Protein AF-0000000075409350 (afdb_homodimer)

Secondary structure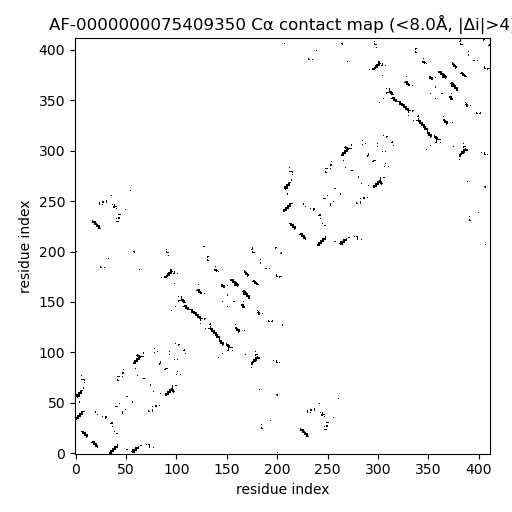 (DSSP, 8-state):
--EEEEE-EEE--TTS---EEEEEHHHHHHHHHTT-EEEEEPTT-S-HHHHHHHTT-SEEEE---S-TTS-HHHHHHHHHHHHHHHHHT-EEEEETHHHHHHHHHTT---EE-SS-TTEEEE-EE-GGGHHHH-SS-EEEE--SEEB-TT-PPTT-EEEEE-TT--EEEEE-TTS-EEEESS-TTSS---HHHHHHHHHHHTT---/--EEEEE-EEE--TTS---EEEEEHHHHHHHHHTT-EEEEEPTT-S-HHHHHHHTT-SEEEE---S-TTS-HHHHHHHHHHHHHHHHHT-EEEEETHHHHHHHHHTT---EE-SS-EEEEEE-EE-GGGHHHH-SS-EEEEE-SEEB-TT-PPTT-EEEEE-TT--EEEEE-TTS-EEEESS-TTSS---HHHHHHHHHHHTT---

Sequence (412 aa):
MLRIALTTRVTHPQGYAEPRDSLAQDWTSLLDGWGMLPLLVPNTLANPAGWVTALVADLLILTGGEDLGSDESRDRTEQALLEHALSTGLSVLAVCRGLQLVNRHFGGTLERVKGHVASRHSVRVVPEWQDLLGAEPQVNSYHNWAIPPHGLGRGLRSVACDPEGHVEAFTFPGIALLAVMWHPERPIIRLQDRELLQRLAAKDLPMLRIALTTRVTHPQGYAEPRDSLAQDWTSLLDGWGMLPLLVPNTLANPAGWVTALVADLLILTGGEDLGSDESRDRTEQALLEHALSTGLSVLAVCRGLQLVNRHFGGTLERVKGHVASRHSVRVVPEWQDLLGAEPQVNSYHNWAIPPHGLGRGLRSVACDPEGHVEAFTFPGIALLAVMWHPERPIIRLQDRELLQRLAAKDLP

InterPro domains:
  IPR011697 Peptidase C26 [PF07722] (20-185)
  IPR029062 Class I glutamine amidotransferase-like [G3DSA:3.40.50.880] (3-204)
  IPR029062 Class I glutamine amidotransferase-like [SSF52317] (22-196)
  IPR044668 Peptidase C26, gamma-glutamyl-gamma-aminobutyrate hydrolase PuuD-like [PTHR43235] (67-111)

Foldseek 3Di:
DAEEEEEFDWDDDPPDPDIDTDDDVLVVVVQVVLVYHYHYQDLPDPQSLVVCVVVVHLEYEHDDDDAPPPDPSSLVNLVNNVVSCVVPQRFYEYEANRLVSVQVVLPFDKDFAPDQAFDWAWKAFAPQCCVQQNGIDIFHAHDGIFGAQRRGGPQKAAGIAGPNRTGAWIDHPPHLYIYGNGDCSDDDNDPSVSVSVVCSSVRNGD/DAEEEEEFDWDDDPPDPDIDTDDDVLVVVVQVVLVYHYHYQDLPDPQSLVVCVVVVHLEYEHDDDDAPPPDPSSLVNLVNNVVSCVVPQRFYEYEANRLVSVQVVLPFDKDFAPDQAFDWAWKAFAPQCCVLQNGIDIFHAHDGIFGAQRRGGPQKAAGIAGPNRTGAWIDHPPHLYIYGNGDCSDDDNDPSVSVSVVCRSVRNGD

pLDDT: mean 93.33, std 8.42, range [57.5, 98.94]

Nearest PDB structures (foldseek):
  2a9v-assembly1_A  TM=8.259E-01  e=3.866E-12  Thermoplasma acidophilum
  8gr3-assembly4_D  TM=8.174E-01  e=3.474E-11  Methanocaldococcus jannaschii DSM 2661
  7d97-assembly3_C  TM=8.157E-01  e=3.474E-11  Methanocaldococcus jannaschii DSM 2661
  8gr1-assembly4_D  TM=8.168E-01  e=3.699E-11  Methanocaldococcus jannaschii DSM 2661
  2lxn-assembly1_A  TM=7.820E-01  e=6.926E-11  Methanocaldococcus jannaschii DSM 2661

Solvent-accessible surface area (backbone atoms only — not comparable to full-atom values): 21444 Å² total; per-residue (Å²): 120,56,28,34,34,31,53,37,45,80,45,71,53,84,99,49,98,49,51,17,37,29,40,54,42,49,50,47,36,51,36,39,75,70,60,30,44,71,37,53,44,66,52,57,51,91,49,51,46,59,52,43,57,76,65,59,47,42,27,36,33,36,45,52,68,78,58,90,80,73,43,64,48,41,50,52,43,51,50,47,39,50,53,41,24,72,73,71,48,49,14,35,41,20,23,32,40,21,27,52,52,55,31,43,73,39,68,22,46,72,41,83,48,84,87,34,66,80,38,74,46,56,30,46,34,44,77,79,48,22,88,59,61,34,53,62,37,76,38,52,30,75,48,53,63,40,27,44,75,87,18,65,15,67,74,51,41,75,45,23,24,34,92,88,44,31,51,39,23,32,34,38,82,94,43,37,39,45,24,29,48,37,52,72,63,48,98,63,73,49,73,48,53,58,53,43,53,53,26,34,51,67,57,58,64,122,121,56,28,35,33,30,53,38,44,79,44,70,54,86,98,48,99,48,52,17,39,29,39,54,43,49,49,47,35,52,37,38,74,70,61,30,43,70,37,53,44,66,52,57,50,90,50,52,47,58,52,45,57,76,65,58,48,41,29,37,32,36,45,53,69,80,59,91,78,73,45,64,48,43,51,51,40,52,50,48,38,49,54,41,23,72,73,71,48,50,15,34,42,19,24,33,40,21,28,52,50,56,30,43,74,39,70,22,46,74,41,81,49,85,88,34,67,81,39,74,46,55,30,47,34,43,77,78,49,21,87,59,61,35,53,61,36,77,36,53,30,75,48,53,63,39,27,45,76,87,18,66,16,67,74,50,42,77,46,22,24,34,93,88,44,31,51,39,22,33,34,39,84,92,44,35,38,44,26,28,49,36,54,71,62,47,99,62,74,47,74,47,53,57,53,43,53,53,27,35,52,66,58,58,64,123

Organism: Magnetospirillum gryphiswaldense (strain DSM 6361 / JCM 21280 / NBRC 15271 / MSR-1) (NCBI:txid431944)

Radius of gyration: 23.12 Å; Cα contacts (8 Å, |Δi|>4): 910; chains: 2; bounding box: 39×71×49 Å

Structure (mmCIF, N/CA/C/O backbone):
data_AF-0000000075409350-model_v1
#
loop_
_entity.id
_entity.type
_entity.pdbx_description
1 polymer 'Glutamine amidotransferase'
#
loop_
_atom_site.group_PDB
_atom_site.id
_atom_site.type_symbol
_atom_site.label_atom_id
_atom_site.label_alt_id
_atom_site.label_comp_id
_atom_site.label_asym_id
_atom_site.label_entity_id
_atom_site.label_seq_id
_atom_site.pdbx_PDB_ins_code
_atom_site.Cartn_x
_atom_site.Cartn_y
_atom_site.Cartn_z
_atom_site.occupancy
_atom_site.B_iso_or_equiv
_atom_site.auth_seq_id
_atom_site.auth_comp_id
_atom_site.auth_asym_id
_atom_site.auth_atom_id
_atom_site.pdbx_PDB_model_num
ATOM 1 N N . MET A 1 1 ? 13.477 11.406 -8.266 1 92.44 1 MET A N 1
ATOM 2 C CA . MET A 1 1 ? 12.047 11.227 -8.023 1 92.44 1 MET A CA 1
ATOM 3 C C . MET A 1 1 ? 11.75 11.102 -6.535 1 92.44 1 MET A C 1
ATOM 5 O O . MET A 1 1 ? 12.352 10.273 -5.848 1 92.44 1 MET A O 1
ATOM 9 N N . LEU A 1 2 ? 10.914 12.055 -5.977 1 97.38 2 LEU A N 1
ATOM 10 C CA . LEU A 1 2 ? 10.633 12.07 -4.543 1 97.38 2 LEU A CA 1
ATOM 11 C C . LEU A 1 2 ? 9.875 10.812 -4.129 1 97.38 2 LEU A C 1
ATOM 13 O O . LEU A 1 2 ? 8.906 10.43 -4.781 1 97.38 2 LEU A O 1
ATOM 17 N N . ARG A 1 3 ? 10.391 10.156 -3.146 1 98.62 3 ARG A N 1
ATOM 18 C CA . ARG A 1 3 ? 9.727 9 -2.547 1 98.62 3 ARG A CA 1
ATOM 19 C C . ARG A 1 3 ? 8.898 9.406 -1.334 1 98.62 3 ARG A C 1
ATOM 21 O O . ARG A 1 3 ? 9.438 9.93 -0.354 1 98.62 3 ARG A O 1
ATOM 28 N N . ILE A 1 4 ? 7.598 9.172 -1.42 1 98.81 4 ILE A N 1
ATOM 29 C CA . ILE A 1 4 ? 6.664 9.656 -0.407 1 98.81 4 ILE A CA 1
ATOM 30 C C . ILE A 1 4 ? 6.051 8.469 0.333 1 98.81 4 ILE A C 1
ATOM 32 O O . ILE A 1 4 ? 5.273 7.703 -0.245 1 98.81 4 ILE A O 1
ATOM 36 N N . ALA A 1 5 ? 6.398 8.297 1.615 1 98.88 5 ALA A N 1
ATOM 37 C CA . ALA A 1 5 ? 5.75 7.277 2.443 1 98.88 5 ALA A CA 1
ATOM 38 C C . ALA A 1 5 ? 4.398 7.766 2.951 1 98.88 5 ALA A C 1
ATOM 40 O O . ALA A 1 5 ? 4.285 8.875 3.477 1 98.88 5 ALA A O 1
ATOM 41 N N . LEU A 1 6 ? 3.361 6.988 2.697 1 98.88 6 LEU A N 1
ATOM 42 C CA . LEU A 1 6 ? 2.014 7.312 3.15 1 98.88 6 LEU A CA 1
ATOM 43 C C . LEU A 1 6 ? 1.492 6.254 4.113 1 98.88 6 LEU A C 1
ATOM 45 O O . LEU A 1 6 ? 1.491 5.062 3.791 1 98.88 6 LEU A O 1
ATOM 49 N N . THR A 1 7 ? 1.091 6.723 5.324 1 98.81 7 THR A N 1
ATOM 50 C CA . THR A 1 7 ? 0.456 5.766 6.223 1 98.81 7 THR A CA 1
ATOM 51 C C . THR A 1 7 ? -0.889 5.309 5.668 1 98.81 7 THR A C 1
ATOM 53 O O . THR A 1 7 ? -1.558 6.059 4.953 1 98.81 7 THR A O 1
ATOM 56 N N . THR A 1 8 ? -1.234 4.059 5.906 1 98.62 8 THR A N 1
ATOM 57 C CA . THR A 1 8 ? -2.482 3.471 5.434 1 98.62 8 THR A CA 1
ATOM 58 C C . THR A 1 8 ? -3.463 3.283 6.59 1 98.62 8 THR A C 1
ATOM 60 O O . THR A 1 8 ? -3.062 3.26 7.754 1 98.62 8 THR A O 1
ATOM 63 N N . ARG A 1 9 ? -4.73 3.252 6.273 1 97.06 9 ARG A N 1
ATOM 64 C CA . ARG A 1 9 ? -5.719 2.893 7.281 1 97.06 9 ARG A CA 1
ATOM 65 C C . ARG A 1 9 ? -5.934 1.384 7.324 1 97.06 9 ARG A C 1
ATOM 67 O O . ARG A 1 9 ? -5.43 0.655 6.469 1 97.06 9 ARG A O 1
ATOM 74 N N . VAL A 1 10 ? -6.637 0.897 8.352 1 96.44 10 VAL A N 1
ATOM 75 C CA . VAL A 1 10 ? -7.008 -0.508 8.469 1 96.44 10 VAL A CA 1
ATOM 76 C C . VAL A 1 10 ? -8.516 -0.662 8.297 1 96.44 10 VAL A C 1
ATOM 78 O O . VAL A 1 10 ? -9.297 -0.043 9.023 1 96.44 10 VAL A O 1
ATOM 81 N N . THR A 1 11 ? -8.883 -1.396 7.297 1 93.38 11 THR A N 1
ATOM 82 C CA . THR A 1 11 ? -10.297 -1.646 7.047 1 93.38 11 THR A CA 1
ATOM 83 C C . THR A 1 11 ? -10.633 -3.111 7.301 1 93.38 11 THR A C 1
ATOM 85 O O . THR A 1 11 ? -9.773 -3.986 7.172 1 93.38 11 THR A O 1
ATOM 88 N N . HIS A 1 12 ? -11.875 -3.35 7.672 1 91.12 12 HIS A N 1
ATOM 89 C CA . HIS A 1 12 ? -12.383 -4.684 7.977 1 91.12 12 HIS A CA 1
ATOM 90 C C . HIS A 1 12 ? -13.562 -5.047 7.078 1 91.12 12 HIS A C 1
ATOM 92 O O . HIS A 1 12 ? -14.68 -4.578 7.297 1 91.12 12 HIS A O 1
ATOM 98 N N . PRO A 1 13 ? -13.195 -5.84 6.031 1 85.56 13 PRO A N 1
ATOM 99 C CA . PRO A 1 13 ? -14.312 -6.262 5.18 1 85.56 13 PRO A CA 1
ATOM 100 C C . PRO A 1 13 ? -15.352 -7.074 5.941 1 85.56 13 PRO A C 1
ATOM 102 O O . PRO A 1 13 ? -15.016 -7.785 6.891 1 85.56 13 PRO A O 1
ATOM 105 N N . GLN A 1 14 ? -16.578 -6.855 5.504 1 79 14 GLN A N 1
ATOM 106 C CA . GLN A 1 14 ? -17.672 -7.578 6.164 1 79 14 GLN A CA 1
ATOM 107 C C . GLN A 1 14 ? -17.594 -9.07 5.859 1 79 14 GLN A C 1
ATOM 109 O O . GLN A 1 14 ? -17.328 -9.469 4.727 1 79 14 GLN A O 1
ATOM 114 N N . GLY A 1 15 ? -17.828 -9.945 6.879 1 70.75 15 GLY A N 1
ATOM 115 C CA . GLY A 1 15 ? -17.984 -11.375 6.711 1 70.75 15 GLY A CA 1
ATOM 116 C C . GLY A 1 15 ? -16.672 -12.133 6.734 1 70.75 15 GLY A C 1
ATOM 117 O O . GLY A 1 15 ? -16.656 -13.359 6.629 1 70.75 15 GLY A O 1
ATOM 118 N N . TYR A 1 16 ? -15.633 -11.352 6.711 1 72.12 16 TYR A N 1
ATOM 119 C CA . TYR A 1 16 ? -14.312 -11.984 6.715 1 72.12 16 TYR A CA 1
ATOM 120 C C . TYR A 1 16 ? -13.445 -11.43 7.84 1 72.12 16 TYR A C 1
ATOM 122 O O . TYR A 1 16 ? -13.562 -10.258 8.203 1 72.12 16 TYR A O 1
ATOM 130 N N . ALA A 1 17 ? -12.758 -12.281 8.539 1 82.06 17 ALA A N 1
ATOM 131 C CA . ALA A 1 17 ? -11.695 -11.812 9.43 1 82.06 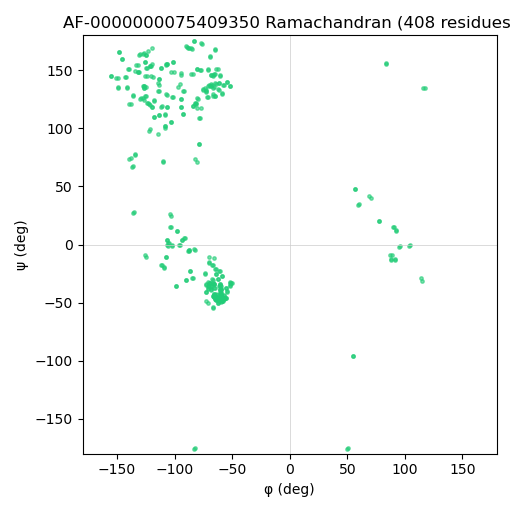17 ALA A CA 1
ATOM 132 C C . ALA A 1 17 ? -10.406 -11.57 8.648 1 82.06 17 ALA A C 1
ATOM 134 O O . ALA A 1 17 ? -9.461 -12.359 8.742 1 82.06 17 ALA A O 1
ATOM 135 N N . GLU A 1 18 ? -10.336 -10.555 7.895 1 89.56 18 GLU A N 1
ATOM 136 C CA . GLU A 1 18 ? -9.211 -10.211 7.027 1 89.56 18 GLU A CA 1
ATOM 137 C C . GLU A 1 18 ? -8.93 -8.711 7.059 1 89.56 18 GLU A C 1
ATOM 139 O O . GLU A 1 18 ? -9.227 -8 6.102 1 89.56 18 GLU A O 1
ATOM 144 N N . PRO A 1 19 ? -8.32 -8.289 8.242 1 94.81 19 PRO A N 1
ATOM 145 C CA . PRO A 1 19 ? -7.938 -6.879 8.211 1 94.81 19 PRO A CA 1
ATOM 146 C C . PRO A 1 19 ? -7.062 -6.527 7.012 1 94.81 19 PRO A C 1
ATOM 148 O O . PRO A 1 19 ? -6.211 -7.324 6.609 1 94.81 19 PRO A O 1
ATOM 151 N N . ARG A 1 20 ? -7.34 -5.359 6.441 1 97 20 ARG A N 1
ATOM 152 C CA . ARG A 1 20 ? -6.621 -4.926 5.25 1 97 20 ARG A CA 1
ATOM 153 C C . ARG A 1 20 ? -6.012 -3.541 5.449 1 97 20 ARG A C 1
ATOM 155 O O . ARG A 1 20 ? -6.637 -2.662 6.043 1 97 20 ARG A O 1
ATOM 162 N N . ASP A 1 21 ? -4.77 -3.387 5.062 1 98.19 21 ASP A N 1
ATOM 163 C CA . ASP A 1 21 ? -4.242 -2.039 4.879 1 98.19 21 ASP A CA 1
ATOM 164 C C . ASP A 1 21 ? -4.812 -1.393 3.619 1 98.19 21 ASP A C 1
ATOM 166 O O . ASP A 1 21 ? -4.879 -2.027 2.566 1 98.19 21 ASP A O 1
ATOM 170 N N . SER A 1 22 ? -5.301 -0.117 3.764 1 97.69 22 SER A N 1
ATOM 171 C CA . SER A 1 22 ? -6.02 0.514 2.658 1 97.69 22 SER A CA 1
ATOM 172 C C . SER A 1 22 ? -5.695 2.002 2.568 1 97.69 22 SER A C 1
ATOM 174 O O . SER A 1 22 ? -5.484 2.66 3.588 1 97.69 22 SER A O 1
ATOM 176 N N . LEU A 1 23 ? -5.633 2.496 1.405 1 97.81 23 LEU A N 1
ATOM 177 C CA . LEU A 1 23 ? -5.441 3.924 1.171 1 97.81 23 LEU A CA 1
ATOM 178 C C . LEU A 1 23 ? -6.277 4.395 -0.016 1 97.81 23 LEU A C 1
ATOM 180 O O . LEU A 1 23 ? -6.316 3.73 -1.055 1 97.81 23 LEU A O 1
ATOM 184 N N . ALA A 1 24 ? -6.961 5.578 0.191 1 96.12 24 ALA A N 1
ATOM 185 C CA . ALA A 1 24 ? -7.719 6.184 -0.901 1 96.12 24 ALA A CA 1
ATOM 186 C C . ALA A 1 24 ? -6.824 6.445 -2.109 1 96.12 24 ALA A C 1
ATOM 188 O O . ALA A 1 24 ? -5.715 6.961 -1.969 1 96.12 24 ALA A O 1
ATOM 189 N N . GLN A 1 25 ? -7.344 6.145 -3.262 1 96.62 25 GLN A N 1
ATOM 190 C CA . GLN A 1 25 ? -6.57 6.25 -4.496 1 96.62 25 GLN A CA 1
ATOM 191 C C . GLN A 1 25 ? -6.309 7.711 -4.859 1 96.62 25 GLN A C 1
ATOM 193 O O . GLN A 1 25 ? -5.441 8 -5.684 1 96.62 25 GLN A O 1
ATOM 198 N N . ASP A 1 26 ? -7.035 8.617 -4.25 1 94.31 26 ASP A N 1
ATOM 199 C CA . ASP A 1 26 ? -6.781 10.039 -4.48 1 94.31 26 ASP A CA 1
ATOM 200 C C . ASP A 1 26 ? -5.324 10.391 -4.188 1 94.31 26 ASP A C 1
ATOM 202 O O . ASP A 1 26 ? -4.707 11.164 -4.914 1 94.31 26 ASP A O 1
ATOM 206 N N . TRP A 1 27 ? -4.773 9.797 -3.197 1 96.25 27 TRP A N 1
ATOM 207 C CA . TRP A 1 27 ? -3.396 10.07 -2.801 1 96.25 27 TRP A CA 1
ATOM 208 C C . TRP A 1 27 ? -2.416 9.602 -3.871 1 96.25 27 TRP A C 1
ATOM 210 O O . TRP A 1 27 ? -1.599 10.383 -4.359 1 96.25 27 TRP A O 1
ATOM 220 N N . THR A 1 28 ? -2.533 8.336 -4.227 1 97.25 28 THR A N 1
ATOM 221 C CA . THR A 1 28 ? -1.535 7.773 -5.129 1 97.25 28 THR A CA 1
ATOM 222 C C . THR A 1 28 ? -1.691 8.352 -6.535 1 97.25 28 THR A C 1
ATOM 224 O O . THR A 1 28 ? -0.701 8.57 -7.234 1 97.25 28 THR A O 1
ATOM 227 N N . SER A 1 29 ? -2.941 8.656 -6.93 1 95.44 29 SER A N 1
ATOM 228 C CA . SER A 1 29 ? -3.17 9.312 -8.211 1 95.44 29 SER A CA 1
ATOM 229 C C . SER A 1 29 ? -2.529 10.695 -8.242 1 95.44 29 SER A C 1
ATOM 231 O O . SER A 1 29 ? -1.858 11.055 -9.219 1 95.44 29 SER A O 1
ATOM 233 N N . LEU A 1 30 ? -2.738 11.422 -7.195 1 95.19 30 LEU A N 1
ATOM 234 C CA . LEU A 1 30 ? -2.215 12.781 -7.09 1 95.19 30 LEU A CA 1
ATOM 235 C C . LEU A 1 30 ? -0.69 12.781 -7.125 1 95.19 30 LEU A C 1
ATOM 237 O O . LEU A 1 30 ? -0.085 13.492 -7.93 1 95.19 30 LEU A O 1
ATOM 241 N N . LEU A 1 31 ? -0.053 11.992 -6.34 1 96.75 31 LEU A N 1
ATOM 242 C CA . LEU A 1 31 ? 1.401 11.969 -6.219 1 96.75 31 LEU A CA 1
ATOM 243 C C . LEU A 1 31 ? 2.043 11.469 -7.508 1 96.75 31 LEU A C 1
ATOM 245 O O . LEU A 1 31 ? 3.033 12.039 -7.977 1 96.75 31 LEU A O 1
ATOM 249 N N . ASP A 1 32 ? 1.449 10.406 -8.031 1 97.19 32 ASP A N 1
ATOM 250 C CA . ASP A 1 32 ? 1.966 9.898 -9.305 1 97.19 32 ASP A CA 1
ATOM 251 C C . ASP A 1 32 ? 1.882 10.969 -10.391 1 97.19 32 ASP A C 1
ATOM 253 O O . ASP A 1 32 ? 2.822 11.141 -11.172 1 97.19 32 ASP A O 1
ATOM 257 N N . GLY A 1 33 ? 0.767 11.633 -10.438 1 94.62 33 GLY A N 1
ATOM 258 C CA . GLY A 1 33 ? 0.58 12.703 -11.406 1 94.62 33 GLY A CA 1
ATOM 259 C C . GLY A 1 33 ? 1.608 13.812 -11.273 1 94.62 33 GLY A C 1
ATOM 260 O O . GLY A 1 33 ? 1.892 14.523 -12.234 1 94.62 33 GLY A O 1
ATOM 261 N N . TRP A 1 34 ? 2.129 13.977 -10.102 1 94.94 34 TRP A N 1
ATOM 262 C CA . TRP A 1 34 ? 3.137 15 -9.836 1 94.94 34 TRP A CA 1
ATOM 263 C C . TRP A 1 34 ? 4.543 14.438 -10.023 1 94.94 34 TRP A C 1
ATOM 265 O O . TRP A 1 34 ? 5.531 15.109 -9.719 1 94.94 34 TRP A O 1
ATOM 275 N N . GLY A 1 35 ? 4.66 13.203 -10.492 1 95.88 35 GLY A N 1
ATOM 276 C CA . GLY A 1 35 ? 5.953 12.586 -10.742 1 95.88 35 GLY A CA 1
ATOM 277 C C . GLY A 1 35 ? 6.633 12.102 -9.477 1 95.88 35 GLY A C 1
ATOM 278 O O . GLY A 1 35 ? 7.855 11.953 -9.438 1 95.88 35 GLY A O 1
ATOM 279 N N . MET A 1 36 ? 5.902 11.898 -8.406 1 97.25 36 MET A N 1
ATOM 280 C CA . MET A 1 36 ? 6.422 11.367 -7.148 1 97.25 36 MET A CA 1
ATOM 281 C C . MET A 1 36 ? 6.086 9.891 -6.996 1 97.25 36 MET A C 1
ATOM 283 O O . MET A 1 36 ? 5.207 9.375 -7.684 1 97.25 36 MET A O 1
ATOM 287 N N . LEU A 1 37 ? 6.863 9.211 -6.18 1 98.31 37 LEU A N 1
ATOM 288 C CA . LEU A 1 37 ? 6.73 7.77 -5.988 1 98.31 37 LEU A CA 1
ATOM 289 C C . LEU A 1 37 ? 6.039 7.457 -4.668 1 98.31 37 LEU A C 1
ATOM 291 O O . LEU A 1 37 ? 6.656 7.539 -3.604 1 98.31 37 LEU A O 1
ATOM 295 N N . PRO A 1 38 ? 4.77 7.039 -4.723 1 98.69 38 PRO A N 1
ATOM 296 C CA . PRO A 1 38 ? 4.066 6.727 -3.477 1 98.69 38 PRO A CA 1
ATOM 297 C C . PRO A 1 38 ? 4.496 5.391 -2.875 1 98.69 38 PRO A C 1
ATOM 299 O O . PRO A 1 38 ? 4.652 4.402 -3.6 1 98.69 38 PRO A O 1
ATOM 302 N N . LEU A 1 39 ? 4.762 5.371 -1.568 1 98.81 39 LEU A N 1
ATOM 303 C CA . LEU A 1 39 ? 5.098 4.191 -0.776 1 98.81 39 LEU A CA 1
ATOM 304 C C . LEU A 1 39 ? 4.055 3.957 0.314 1 98.81 39 LEU A C 1
ATOM 306 O O . LEU A 1 39 ? 3.969 4.73 1.271 1 98.81 39 LEU A O 1
ATOM 310 N N . LEU A 1 40 ? 3.256 2.912 0.179 1 98.94 40 LEU A N 1
ATOM 311 C CA . LEU A 1 40 ? 2.205 2.637 1.151 1 98.94 40 LEU A CA 1
ATOM 312 C C . LEU A 1 40 ? 2.756 1.862 2.344 1 98.94 40 LEU A C 1
ATOM 314 O O . LEU A 1 40 ? 3.219 0.729 2.193 1 98.94 40 LEU A O 1
ATOM 318 N N . VAL A 1 41 ? 2.662 2.426 3.508 1 98.88 41 VAL A N 1
ATOM 319 C CA . VAL A 1 41 ? 3.254 1.842 4.707 1 98.88 41 VAL A CA 1
ATOM 320 C C . VAL A 1 41 ? 2.328 0.767 5.27 1 98.88 41 VAL A C 1
ATOM 322 O O . VAL A 1 41 ? 1.188 1.056 5.645 1 98.88 41 VAL A O 1
ATOM 325 N N . PRO A 1 42 ? 2.822 -0.454 5.387 1 98.81 42 PRO A N 1
ATOM 326 C CA . PRO A 1 42 ? 1.999 -1.467 6.055 1 98.81 42 PRO A CA 1
ATOM 327 C C . PRO A 1 42 ? 1.881 -1.234 7.559 1 98.81 42 PRO A C 1
ATOM 329 O O . PRO A 1 42 ? 2.834 -0.775 8.195 1 98.81 42 PRO A O 1
ATOM 332 N N . ASN A 1 43 ? 0.75 -1.667 8.133 1 98.62 43 ASN A N 1
ATOM 333 C CA . ASN A 1 43 ? 0.523 -1.464 9.562 1 98.62 43 ASN A CA 1
ATOM 334 C C . ASN A 1 43 ? 0.973 -2.672 10.383 1 98.62 43 ASN A C 1
ATOM 336 O O . ASN A 1 43 ? 0.854 -2.676 11.609 1 98.62 43 ASN A O 1
ATOM 340 N N . THR A 1 44 ? 1.565 -3.656 9.711 1 97.94 44 THR A N 1
ATOM 341 C CA . THR A 1 44 ? 1.938 -4.883 10.414 1 97.94 44 THR A CA 1
ATOM 342 C C . THR A 1 44 ? 3.445 -4.938 10.641 1 97.94 44 THR A C 1
ATOM 344 O O . THR A 1 44 ? 3.961 -5.914 11.188 1 97.94 44 THR A O 1
ATOM 347 N N . LEU A 1 45 ? 4.168 -3.979 10.25 1 98.5 45 LEU A N 1
ATOM 348 C CA . LEU A 1 45 ? 5.625 -3.98 10.359 1 98.5 45 LEU A CA 1
ATOM 349 C C . LEU A 1 45 ? 6.062 -3.955 11.82 1 98.5 45 LEU A C 1
ATOM 351 O O . LEU A 1 45 ? 5.555 -3.156 12.609 1 98.5 45 LEU A O 1
ATOM 355 N N . ALA A 1 46 ? 7 -4.77 12.109 1 98.12 46 ALA A N 1
ATOM 356 C CA . ALA A 1 46 ? 7.633 -4.703 13.422 1 98.12 46 ALA A CA 1
ATOM 357 C C . ALA A 1 46 ? 8.461 -3.43 13.57 1 98.12 46 ALA A C 1
ATOM 359 O O . ALA A 1 46 ? 8.586 -2.883 14.672 1 98.12 46 ALA A O 1
ATOM 360 N N . ASN A 1 47 ? 9.047 -2.957 12.5 1 98.44 47 ASN A N 1
ATOM 361 C CA . ASN A 1 47 ? 9.922 -1.788 12.484 1 98.44 47 ASN A CA 1
ATOM 362 C C . ASN A 1 47 ? 9.594 -0.854 11.328 1 98.44 47 ASN A C 1
ATOM 364 O O . ASN A 1 47 ? 10.359 -0.756 10.367 1 98.44 47 ASN A O 1
ATOM 368 N N . PRO A 1 48 ? 8.5 -0.083 11.516 1 98.62 48 PRO A N 1
ATOM 369 C CA . PRO A 1 48 ? 8.125 0.839 10.438 1 98.62 48 PRO A CA 1
ATOM 370 C C . PRO A 1 48 ? 9.211 1.866 10.133 1 98.62 48 PRO A C 1
ATOM 372 O O . PRO A 1 48 ? 9.383 2.264 8.977 1 98.62 48 PRO A O 1
ATOM 375 N N . ALA A 1 49 ? 9.938 2.295 11.141 1 98.56 49 ALA A N 1
ATOM 376 C CA . ALA A 1 49 ? 11.031 3.238 10.945 1 98.56 49 ALA A CA 1
ATOM 377 C C . ALA A 1 49 ? 12.109 2.648 10.039 1 98.56 49 ALA A C 1
ATOM 379 O O . ALA A 1 49 ? 12.609 3.326 9.133 1 98.56 49 ALA A O 1
ATOM 380 N N . GLY A 1 50 ? 12.477 1.409 10.312 1 98.38 50 GLY A N 1
ATOM 381 C CA . GLY A 1 50 ? 13.438 0.72 9.453 1 98.38 50 GLY A CA 1
ATOM 382 C C . GLY A 1 50 ? 12.961 0.581 8.023 1 98.38 50 GLY A C 1
ATOM 383 O O . GLY A 1 50 ? 13.758 0.686 7.086 1 98.38 50 GLY A O 1
ATOM 384 N N . TRP A 1 51 ? 11.656 0.382 7.828 1 98.56 51 TRP A N 1
ATOM 385 C CA . TRP A 1 51 ? 11.062 0.234 6.5 1 98.56 51 TRP A CA 1
ATOM 386 C C . TRP A 1 51 ? 11.203 1.521 5.695 1 98.56 51 TRP A C 1
ATOM 388 O O . TRP A 1 51 ? 11.68 1.502 4.559 1 98.56 51 TRP A O 1
ATOM 398 N N . VAL A 1 52 ? 10.891 2.664 6.285 1 98.5 52 VAL A N 1
ATOM 399 C CA . VAL A 1 52 ? 10.969 3.943 5.59 1 98.5 52 VAL A CA 1
ATOM 400 C C . VAL A 1 52 ? 12.422 4.293 5.297 1 98.5 52 VAL A C 1
ATOM 402 O O . VAL A 1 52 ? 12.734 4.883 4.258 1 98.5 52 VAL A O 1
ATOM 405 N N . THR A 1 53 ? 13.297 3.947 6.211 1 98.25 53 THR A N 1
ATOM 406 C CA . THR A 1 53 ? 14.727 4.191 6.023 1 98.25 53 THR A CA 1
ATOM 407 C C . THR A 1 53 ? 15.273 3.35 4.875 1 98.25 53 THR A C 1
ATOM 409 O O . THR A 1 53 ? 15.984 3.861 4.012 1 98.25 53 THR A O 1
ATOM 412 N N . ALA A 1 54 ? 14.906 2.082 4.828 1 98 54 ALA A N 1
ATOM 413 C CA . ALA A 1 54 ? 15.375 1.164 3.795 1 98 54 ALA A CA 1
ATOM 414 C C . ALA A 1 54 ? 14.93 1.621 2.41 1 98 54 ALA A C 1
ATOM 416 O O . ALA A 1 54 ? 15.633 1.415 1.421 1 98 54 ALA A O 1
ATOM 417 N N . LEU A 1 55 ? 13.781 2.305 2.395 1 98.06 55 LEU A N 1
ATOM 418 C CA . LEU A 1 55 ? 13.219 2.715 1.112 1 98.06 55 LEU A CA 1
ATOM 419 C C . LEU A 1 55 ? 13.625 4.148 0.777 1 98.06 55 LEU A C 1
ATOM 421 O O . LEU A 1 55 ? 13.227 4.684 -0.259 1 98.06 55 LEU A O 1
ATOM 425 N N . VAL A 1 56 ? 14.383 4.805 1.625 1 97.75 56 VAL A N 1
ATOM 426 C CA . VAL A 1 56 ? 14.945 6.137 1.438 1 97.75 56 VAL A CA 1
ATOM 427 C C . VAL A 1 56 ? 13.82 7.137 1.16 1 97.75 56 VAL A C 1
ATOM 429 O O . VAL A 1 56 ? 13.875 7.883 0.178 1 97.75 56 VAL A O 1
ATOM 432 N N . ALA A 1 57 ? 12.805 7.055 1.979 1 98.44 57 ALA A N 1
ATOM 433 C CA . ALA A 1 57 ? 11.703 8.008 1.844 1 98.44 57 ALA A CA 1
ATOM 434 C C . ALA A 1 57 ? 12.195 9.438 2.062 1 98.44 57 ALA A C 1
ATOM 436 O O . ALA A 1 57 ? 13 9.695 2.961 1 98.44 57 ALA A O 1
ATOM 437 N N . ASP A 1 58 ? 11.68 10.352 1.219 1 98.44 58 ASP A N 1
ATOM 438 C CA . ASP A 1 58 ? 12.016 11.773 1.333 1 98.44 58 ASP A CA 1
ATOM 439 C C . ASP A 1 58 ? 11.039 12.492 2.25 1 98.44 58 ASP A C 1
ATOM 441 O O . ASP A 1 58 ? 11.383 13.516 2.854 1 98.44 58 ASP A O 1
ATOM 445 N N . LEU A 1 59 ? 9.828 12.031 2.295 1 98.62 59 LEU A N 1
ATOM 446 C CA . LEU A 1 59 ? 8.719 12.68 2.988 1 98.62 59 LEU A CA 1
ATOM 447 C C . LEU A 1 59 ? 7.719 11.648 3.502 1 98.62 59 LEU A C 1
ATOM 449 O O . LEU A 1 59 ? 7.426 10.672 2.816 1 98.62 59 LEU A O 1
ATOM 453 N N . LEU A 1 60 ? 7.32 11.859 4.746 1 98.81 60 LEU A N 1
ATOM 454 C CA . LEU A 1 60 ? 6.281 11.055 5.371 1 98.81 60 LEU A CA 1
ATOM 455 C C . LEU A 1 60 ? 4.949 11.797 5.387 1 98.81 60 LEU A C 1
ATOM 457 O O . LEU A 1 60 ? 4.883 12.953 5.805 1 98.81 60 LEU A O 1
ATOM 461 N N . ILE A 1 61 ? 3.943 11.141 4.875 1 98.81 61 ILE A N 1
ATOM 462 C CA . ILE A 1 61 ? 2.594 11.68 5.023 1 98.81 61 ILE A CA 1
ATOM 463 C C . ILE A 1 61 ? 1.809 10.82 6.016 1 98.81 61 ILE A C 1
ATOM 465 O O . ILE A 1 61 ? 1.573 9.641 5.773 1 98.81 61 ILE A O 1
ATOM 469 N N . LEU A 1 62 ? 1.512 11.414 7.152 1 98.81 62 LEU A N 1
ATOM 470 C CA . LEU A 1 62 ? 0.503 10.844 8.039 1 98.81 62 LEU A CA 1
ATOM 471 C C . LEU A 1 62 ? -0.902 11.164 7.543 1 98.81 62 LEU A C 1
ATOM 473 O O . LEU A 1 62 ? -1.359 12.305 7.66 1 98.81 62 LEU A O 1
ATOM 477 N N . THR A 1 63 ? -1.595 10.188 7.047 1 98 63 THR A N 1
ATOM 478 C CA . THR A 1 63 ? -2.82 10.414 6.289 1 98 63 THR A CA 1
ATOM 479 C C . THR A 1 63 ? -4.02 10.539 7.227 1 98 63 THR A C 1
ATOM 481 O O . THR A 1 63 ? -3.908 10.266 8.422 1 98 63 THR A O 1
ATOM 484 N N . GLY A 1 64 ? -5.078 10.984 6.594 1 95.31 64 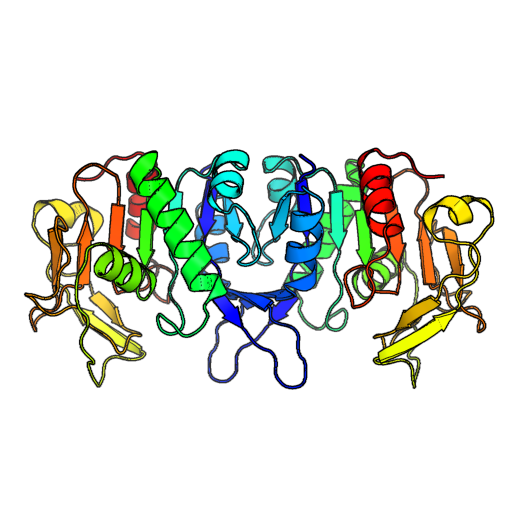GLY A N 1
ATOM 485 C CA . GLY A 1 64 ? -6.336 11.031 7.324 1 95.31 64 GLY A CA 1
ATOM 486 C C . GLY A 1 64 ? -7.059 9.695 7.348 1 95.31 64 GLY A C 1
ATOM 487 O O . GLY A 1 64 ? -6.504 8.672 6.941 1 95.31 64 GLY A O 1
ATOM 488 N N . GLY A 1 65 ? -8.258 9.766 7.918 1 89.31 65 GLY A N 1
ATOM 489 C CA . GLY A 1 65 ? -9.094 8.57 7.945 1 89.31 65 GLY A CA 1
ATOM 490 C C . GLY A 1 65 ? -9.367 8.07 9.352 1 89.31 65 GLY A C 1
ATOM 491 O O . GLY A 1 65 ? -8.453 7.973 10.172 1 89.31 65 GLY A O 1
ATOM 492 N N . GLU A 1 66 ? -10.578 7.754 9.562 1 89.81 66 GLU A N 1
ATOM 493 C CA . GLU A 1 66 ? -11.062 7.207 10.82 1 89.81 66 GLU A CA 1
ATOM 494 C C . GLU A 1 66 ? -10.609 8.062 12 1 89.81 66 GLU A C 1
ATOM 496 O O . GLU A 1 66 ? -10.156 9.195 11.82 1 89.81 66 GLU A O 1
ATOM 501 N N . ASP A 1 67 ? -10.898 7.602 13.227 1 91.94 67 ASP A N 1
ATOM 502 C CA . ASP A 1 67 ? -10.555 8.336 14.445 1 91.94 67 ASP A CA 1
ATOM 503 C C . ASP A 1 67 ? -9.328 7.73 15.117 1 91.94 67 ASP A C 1
ATOM 505 O O . ASP A 1 67 ? -9.078 6.523 15.008 1 91.94 67 ASP A O 1
ATOM 509 N N . LEU A 1 68 ? -8.57 8.625 15.766 1 93.69 68 LEU A N 1
ATOM 510 C CA . LEU A 1 68 ? -7.516 8.102 16.625 1 93.69 68 LEU A CA 1
ATOM 511 C C . LEU A 1 68 ? -8.07 7.062 17.594 1 93.69 68 LEU A C 1
ATOM 513 O O . LEU A 1 68 ? -9.148 7.25 18.156 1 93.69 68 LEU A O 1
ATOM 517 N N . GLY A 1 69 ? -7.344 5.977 17.75 1 93.38 69 GLY A N 1
ATOM 518 C CA . GLY A 1 69 ? -7.781 4.949 18.688 1 93.38 69 GLY A CA 1
ATOM 519 C C . GLY A 1 69 ? -8.656 3.895 18.031 1 93.38 69 GLY A C 1
ATOM 520 O O . GLY A 1 69 ? -8.898 2.838 18.625 1 93.38 69 GLY A O 1
ATOM 521 N N . SER A 1 70 ? -9.164 4.133 16.781 1 93.44 70 SER A N 1
ATOM 522 C CA . SER A 1 70 ? -10.031 3.178 16.109 1 93.44 70 SER A CA 1
ATOM 523 C C . SER A 1 70 ? -9.289 1.89 15.781 1 93.44 70 SER A C 1
ATOM 525 O O . SER A 1 70 ? -9.891 0.813 15.742 1 93.44 70 SER A O 1
ATOM 527 N N . ASP A 1 71 ? -8.055 2.012 15.484 1 95.25 71 ASP A N 1
ATOM 528 C CA . ASP A 1 71 ? -7.23 0.847 15.18 1 95.25 71 ASP A CA 1
ATOM 529 C C . ASP A 1 71 ? -5.852 0.969 15.828 1 95.25 71 ASP A C 1
ATOM 531 O O . ASP A 1 71 ? -5.062 1.837 15.453 1 95.25 71 ASP A O 1
ATOM 535 N N . GLU A 1 72 ? -5.535 0.054 16.625 1 95.81 72 GLU A N 1
ATOM 536 C CA . GLU A 1 72 ? -4.305 0.111 17.422 1 95.81 72 GLU A CA 1
ATOM 537 C C . GLU A 1 72 ? -3.076 -0.081 16.531 1 95.81 72 GLU A C 1
ATOM 539 O O . GLU A 1 72 ? -2.027 0.518 16.766 1 95.81 72 GLU A O 1
ATOM 544 N N . SER A 1 73 ? -3.174 -0.891 15.547 1 96.62 73 SER A N 1
ATOM 545 C CA . SER A 1 73 ? -2.027 -1.147 14.68 1 96.62 73 SER A CA 1
ATOM 546 C C . SER A 1 73 ? -1.637 0.101 13.898 1 96.62 73 SER A C 1
ATOM 548 O O . SER A 1 73 ? -0.452 0.42 13.781 1 96.62 73 SER A O 1
ATOM 550 N N . ARG A 1 74 ? -2.623 0.776 13.398 1 97.94 74 ARG A N 1
ATOM 551 C CA . ARG A 1 74 ? -2.334 2.021 12.695 1 97.94 74 ARG A CA 1
ATOM 552 C C . ARG A 1 74 ? -1.718 3.051 13.641 1 97.94 74 ARG A C 1
ATOM 554 O O . ARG A 1 74 ? -0.73 3.703 13.297 1 97.94 74 ARG A O 1
ATOM 561 N N . ASP A 1 75 ? -2.33 3.176 14.836 1 98 75 ASP A N 1
ATOM 562 C CA . ASP A 1 75 ? -1.814 4.133 15.812 1 98 75 ASP A CA 1
ATOM 563 C C . ASP A 1 75 ? -0.349 3.852 16.141 1 98 75 ASP A C 1
ATOM 565 O O . ASP A 1 75 ? 0.471 4.773 16.188 1 98 75 ASP A O 1
ATOM 569 N N . ARG A 1 76 ? -0.031 2.621 16.328 1 98 76 ARG A N 1
ATOM 570 C CA . ARG A 1 76 ? 1.335 2.219 16.656 1 98 76 ARG A CA 1
ATOM 571 C C . ARG A 1 76 ? 2.285 2.545 15.5 1 98 76 ARG A C 1
ATOM 573 O O . ARG A 1 76 ? 3.377 3.074 15.727 1 98 76 ARG A O 1
ATOM 580 N N . THR A 1 77 ? 1.913 2.215 14.352 1 98.75 77 THR A N 1
ATOM 581 C CA . THR A 1 77 ? 2.732 2.477 13.172 1 98.75 77 THR A CA 1
ATOM 582 C C . THR A 1 77 ? 2.998 3.971 13.016 1 98.75 77 THR A C 1
ATOM 584 O O . THR A 1 77 ? 4.145 4.387 12.844 1 98.75 77 THR A O 1
ATOM 587 N N . GLU A 1 78 ? 1.965 4.742 13.156 1 98.75 78 GLU A N 1
ATOM 588 C CA . GLU A 1 78 ? 2.088 6.18 12.938 1 98.75 78 GLU A CA 1
ATOM 589 C C . GLU A 1 78 ? 2.893 6.84 14.055 1 98.75 78 GLU A C 1
ATOM 591 O O . GLU A 1 78 ? 3.674 7.762 13.805 1 98.75 78 GLU A O 1
ATOM 596 N N . GLN A 1 79 ? 2.689 6.355 15.258 1 98.62 79 GLN A N 1
ATOM 597 C CA . GLN A 1 79 ? 3.49 6.871 16.359 1 98.62 79 GLN A CA 1
ATOM 598 C C . GLN A 1 79 ? 4.973 6.57 16.156 1 98.62 79 GLN A C 1
ATOM 600 O O . GLN A 1 79 ? 5.82 7.438 16.359 1 98.62 79 GLN A O 1
ATOM 605 N N . ALA A 1 80 ? 5.293 5.379 15.766 1 98.81 80 ALA A N 1
ATOM 606 C CA . ALA A 1 80 ? 6.676 4.98 15.508 1 98.81 80 ALA A CA 1
ATOM 607 C C . ALA A 1 80 ? 7.289 5.828 14.398 1 98.81 80 ALA A C 1
ATOM 609 O O . ALA A 1 80 ? 8.445 6.246 14.492 1 98.81 80 ALA A O 1
ATOM 610 N N . LEU A 1 81 ? 6.52 6.113 13.414 1 98.88 81 LEU A N 1
ATOM 611 C CA . LEU A 1 81 ? 7.016 6.887 12.281 1 98.88 81 LEU A CA 1
ATOM 612 C C . LEU A 1 81 ? 7.207 8.352 12.664 1 98.88 81 LEU A C 1
ATOM 614 O O . LEU A 1 81 ? 8.164 8.992 12.234 1 98.88 81 LEU A O 1
ATOM 618 N N . LEU A 1 82 ? 6.238 8.828 13.422 1 98.81 82 LEU A N 1
ATOM 619 C CA . LEU A 1 82 ? 6.391 10.195 13.906 1 98.81 82 LEU A CA 1
ATOM 620 C C . LEU A 1 82 ? 7.656 10.336 14.742 1 98.81 82 LEU A C 1
ATOM 622 O O . LEU A 1 82 ? 8.438 11.266 14.547 1 98.81 82 LEU A O 1
ATOM 626 N N . GLU A 1 83 ? 7.867 9.43 15.664 1 98.69 83 GLU A N 1
ATOM 627 C CA . GLU A 1 83 ? 9.062 9.453 16.5 1 98.69 83 GLU A CA 1
ATOM 628 C C . GLU A 1 83 ? 10.328 9.359 15.656 1 98.69 83 GLU A C 1
ATOM 630 O O . GLU A 1 83 ? 11.312 10.047 15.93 1 98.69 83 GLU A O 1
ATOM 635 N N . HIS A 1 84 ? 10.305 8.492 14.688 1 98.75 84 HIS A N 1
ATOM 636 C CA . HIS A 1 84 ? 11.422 8.383 13.766 1 98.75 84 HIS A CA 1
ATOM 637 C C . HIS A 1 84 ? 11.688 9.711 13.055 1 98.75 84 HIS A C 1
ATOM 639 O O . HIS A 1 84 ? 12.844 10.133 12.945 1 98.75 84 HIS A O 1
ATOM 645 N N . ALA A 1 85 ? 10.633 10.344 12.578 1 98.62 85 ALA A N 1
ATOM 646 C CA . ALA A 1 85 ? 10.773 11.625 11.891 1 98.62 85 ALA A CA 1
ATOM 647 C C . ALA A 1 85 ? 11.383 12.68 12.812 1 98.62 85 ALA A C 1
ATOM 649 O O . ALA A 1 85 ? 12.281 13.414 12.414 1 98.62 85 ALA A O 1
ATOM 650 N N . LEU A 1 86 ? 10.945 12.688 14.016 1 97.94 86 LEU A N 1
ATOM 651 C CA . LEU A 1 86 ? 11.43 13.656 14.992 1 97.94 86 LEU A CA 1
ATOM 652 C C . LEU A 1 86 ? 12.906 13.43 15.297 1 97.94 86 LEU A C 1
ATOM 654 O O . LEU A 1 86 ? 13.656 14.383 15.508 1 97.94 86 LEU A O 1
ATOM 658 N N . SER A 1 87 ? 13.305 12.211 15.281 1 97.75 87 SER A N 1
ATOM 659 C CA . SER A 1 87 ? 14.672 11.875 15.648 1 97.75 87 SER A CA 1
ATOM 660 C C . SER A 1 87 ? 15.625 12.039 14.469 1 97.75 87 SER A C 1
ATOM 662 O O . SER A 1 87 ? 16.812 12.344 14.656 1 97.75 87 SER A O 1
ATOM 664 N N . THR A 1 88 ? 15.203 11.883 13.258 1 97.81 88 THR A N 1
ATOM 665 C CA . THR A 1 88 ? 16.094 11.828 12.109 1 97.81 88 THR A CA 1
ATOM 666 C C . THR A 1 88 ? 15.961 13.094 11.258 1 97.81 88 THR A C 1
ATOM 668 O O . THR A 1 88 ? 16.797 13.359 10.398 1 97.81 88 THR A O 1
ATOM 671 N N . GLY A 1 89 ? 14.898 13.773 11.398 1 97.56 89 GLY A N 1
ATOM 672 C CA . GLY A 1 89 ? 14.633 14.953 10.594 1 97.56 89 GLY A CA 1
ATOM 673 C C . GLY A 1 89 ? 13.883 14.641 9.312 1 97.56 89 GLY A C 1
ATOM 674 O O . GLY A 1 89 ? 13.852 15.461 8.391 1 97.56 89 GLY A O 1
ATOM 675 N N . LEU A 1 90 ? 13.312 13.477 9.195 1 98.31 90 LEU A N 1
ATOM 676 C CA . LEU A 1 90 ? 12.461 13.156 8.055 1 98.31 90 LEU A CA 1
ATOM 677 C C . LEU A 1 90 ? 11.289 14.125 7.969 1 98.31 90 LEU A C 1
ATOM 679 O O . LEU A 1 90 ? 10.617 14.383 8.969 1 98.31 90 LEU A O 1
ATOM 683 N N . SER A 1 91 ? 11.086 14.695 6.777 1 98.75 91 SER A N 1
ATOM 684 C CA . SER A 1 91 ? 10 15.648 6.578 1 98.75 91 SER A CA 1
ATOM 685 C C . SER A 1 91 ? 8.633 14.984 6.75 1 98.75 91 SER A C 1
ATOM 687 O O . SER A 1 91 ? 8.461 13.82 6.387 1 98.75 91 SER A O 1
ATOM 689 N N . VAL A 1 92 ? 7.637 15.781 7.285 1 98.75 92 VAL A N 1
ATOM 690 C CA . VAL A 1 92 ? 6.332 15.203 7.586 1 98.75 92 VAL A CA 1
ATOM 691 C C . VAL A 1 92 ? 5.227 16.141 7.109 1 98.75 92 VAL A C 1
ATOM 693 O O . VAL A 1 92 ? 5.273 17.344 7.371 1 98.75 92 VAL A O 1
ATOM 696 N N . LEU A 1 93 ? 4.32 15.633 6.359 1 98.62 93 LEU A N 1
ATOM 697 C CA . LEU A 1 93 ? 2.998 16.219 6.191 1 98.62 93 LEU A CA 1
ATOM 698 C C . LEU A 1 93 ? 1.943 15.406 6.934 1 98.62 93 LEU A C 1
ATOM 700 O O . LEU A 1 93 ? 1.769 14.219 6.668 1 98.62 93 LEU A O 1
ATOM 704 N N . ALA A 1 94 ? 1.3 16.016 7.891 1 98.69 94 ALA A N 1
ATOM 705 C CA . ALA A 1 94 ? 0.228 15.359 8.641 1 98.69 94 ALA A CA 1
ATOM 706 C C . ALA A 1 94 ? -1.137 15.914 8.242 1 98.69 94 ALA A C 1
ATOM 708 O O . ALA A 1 94 ? -1.35 17.125 8.258 1 98.69 94 ALA A O 1
ATOM 709 N N . VAL A 1 95 ? -2.059 14.992 7.914 1 97.06 95 VAL A N 1
ATOM 710 C CA . VAL A 1 95 ? -3.307 15.43 7.297 1 97.06 95 VAL A CA 1
ATOM 711 C C . VAL A 1 95 ? -4.492 14.938 8.125 1 97.06 95 VAL A C 1
ATOM 713 O O . VAL A 1 95 ? -4.641 13.734 8.359 1 97.06 95 VAL A O 1
ATOM 716 N N . CYS A 1 96 ? -5.328 15.883 8.602 1 96.25 96 CYS A N 1
ATOM 717 C CA . CYS A 1 96 ? -6.566 15.633 9.328 1 96.25 96 CYS A CA 1
ATOM 718 C C . CYS A 1 96 ? -6.316 14.75 10.547 1 96.25 96 CYS A C 1
ATOM 720 O O . CYS A 1 96 ? -5.809 15.219 11.562 1 96.25 96 CYS A O 1
ATOM 722 N N . ARG A 1 97 ? -6.523 13.43 10.422 1 96.56 97 ARG A N 1
ATOM 723 C CA . ARG A 1 97 ? -6.203 12.523 11.516 1 96.56 97 ARG A CA 1
ATOM 724 C C . ARG A 1 97 ? -4.723 12.594 11.867 1 96.56 97 ARG A C 1
ATOM 726 O O . ARG A 1 97 ? -4.352 12.477 13.039 1 96.56 97 ARG A O 1
ATOM 733 N N . GLY A 1 98 ? -3.879 12.711 10.883 1 98.25 98 GLY A N 1
ATOM 734 C CA . GLY A 1 98 ? -2.453 12.883 11.102 1 98.25 98 GLY A CA 1
ATOM 735 C C . GLY A 1 98 ? -2.125 14.094 11.961 1 98.25 98 GLY A C 1
ATOM 736 O O . GLY A 1 98 ? -1.27 14.016 12.844 1 98.25 98 GLY A O 1
ATOM 737 N N . LEU A 1 99 ? -2.76 15.18 11.625 1 98.31 99 LEU A N 1
ATOM 738 C CA . LEU A 1 99 ? -2.623 16.375 12.445 1 98.31 99 LEU A CA 1
ATOM 739 C C . LEU A 1 99 ? -3.002 16.078 13.898 1 98.31 99 LEU A C 1
ATOM 741 O O . LEU A 1 99 ? -2.295 16.484 14.82 1 98.31 99 LEU A O 1
ATOM 745 N N . GLN A 1 100 ? -4.121 15.398 14.078 1 97.88 100 GLN A N 1
ATOM 746 C CA . GLN A 1 100 ? -4.586 15.055 15.422 1 97.88 100 GLN A CA 1
ATOM 747 C C . GLN A 1 100 ? -3.559 14.203 16.156 1 97.88 100 GLN A C 1
ATOM 749 O O . GLN A 1 100 ? -3.297 14.422 17.344 1 97.88 100 GLN A O 1
ATOM 754 N N . LEU A 1 101 ? -2.969 13.273 15.477 1 98.25 101 LEU A N 1
ATOM 755 C CA . LEU A 1 101 ? -1.956 12.398 16.062 1 98.25 101 LEU A CA 1
ATOM 756 C C . LEU A 1 101 ? -0.753 13.203 16.547 1 98.25 101 LEU A C 1
ATOM 758 O O . LEU A 1 101 ? -0.28 13.008 17.656 1 98.25 101 LEU A O 1
ATOM 762 N N . VAL A 1 102 ? -0.252 14.07 15.703 1 98.69 102 VAL A N 1
ATOM 763 C CA . VAL A 1 102 ? 0.912 14.883 16.047 1 98.69 102 VAL A CA 1
ATOM 764 C C . VAL A 1 102 ? 0.592 15.766 17.25 1 98.69 102 VAL A C 1
ATOM 766 O O . VAL A 1 102 ? 1.393 15.867 18.188 1 98.69 102 VAL A O 1
ATOM 769 N N . ASN A 1 103 ? -0.573 16.422 17.219 1 98.69 103 ASN A N 1
ATOM 770 C CA . ASN A 1 103 ? -0.98 17.281 18.328 1 98.69 103 ASN A CA 1
ATOM 771 C C . ASN A 1 103 ? -1.004 16.5 19.641 1 98.69 103 ASN A C 1
ATOM 773 O O . ASN A 1 103 ? -0.469 16.953 20.656 1 98.69 103 ASN A O 1
ATOM 777 N N . ARG A 1 104 ? -1.581 15.359 19.594 1 98 104 ARG A N 1
ATOM 778 C CA . ARG A 1 104 ? -1.668 14.523 20.797 1 98 104 ARG A CA 1
ATOM 779 C C . ARG A 1 104 ? -0.282 14.102 21.266 1 98 104 ARG A C 1
ATOM 781 O O . ARG A 1 104 ? -0.018 14.055 22.469 1 98 104 ARG A O 1
ATOM 788 N N . HIS A 1 105 ? 0.556 13.727 20.391 1 98.25 105 HIS A N 1
ATOM 789 C CA . HIS A 1 105 ? 1.917 13.32 20.719 1 98.25 105 HIS A CA 1
ATOM 790 C C . HIS A 1 105 ? 2.613 14.375 21.578 1 98.25 105 HIS A C 1
ATOM 792 O O . HIS A 1 105 ? 3.375 14.039 22.484 1 98.25 105 HIS A O 1
ATOM 798 N N . PHE A 1 106 ? 2.324 15.602 21.328 1 98.12 106 PHE A N 1
ATOM 799 C CA . PHE A 1 106 ? 2.984 16.703 22.031 1 98.12 106 PHE A CA 1
ATOM 800 C C . PHE A 1 106 ? 2.125 17.203 23.188 1 98.12 106 PHE A C 1
ATOM 802 O O . PHE A 1 106 ? 2.348 18.297 23.703 1 98.12 106 PHE A O 1
ATOM 809 N N . GLY A 1 107 ? 1.093 16.438 23.5 1 98.12 107 GLY A N 1
ATOM 810 C CA . GLY A 1 107 ? 0.319 16.703 24.703 1 98.12 107 GLY A CA 1
ATOM 811 C C . GLY A 1 107 ? -0.873 17.609 24.469 1 98.12 107 GLY A C 1
ATOM 812 O O . GLY A 1 107 ? -1.46 18.125 25.406 1 98.12 107 GLY A O 1
ATOM 813 N N . GLY A 1 108 ? -1.24 17.875 23.172 1 98.31 108 GLY A N 1
ATOM 814 C CA . GLY A 1 108 ? -2.387 18.703 22.844 1 98.31 108 GLY A CA 1
ATOM 815 C C . GLY A 1 108 ? -3.715 18 23.031 1 98.31 108 GLY A C 1
ATOM 816 O O . GLY A 1 108 ? -3.748 16.797 23.312 1 98.31 108 GLY A O 1
ATOM 817 N N . THR A 1 109 ? -4.77 18.812 22.875 1 97.38 109 THR A N 1
ATOM 818 C CA . THR A 1 109 ? -6.113 18.281 23.094 1 97.38 109 THR A CA 1
ATOM 819 C C . THR A 1 109 ? -6.996 18.531 21.875 1 97.38 109 THR A C 1
ATOM 821 O O . THR A 1 109 ? -6.668 19.359 21.016 1 97.38 109 THR A O 1
ATOM 824 N N . LEU A 1 110 ? -8.016 17.734 21.766 1 96.19 110 LEU A N 1
ATOM 825 C CA . LEU A 1 110 ? -9.023 17.859 20.734 1 96.19 110 LEU A CA 1
ATOM 826 C C . LEU A 1 110 ? -10.406 18.078 21.328 1 96.19 110 LEU A C 1
ATOM 828 O O . LEU A 1 110 ? -10.648 17.719 22.484 1 96.19 110 LEU A O 1
ATOM 832 N N . GLU A 1 111 ? -11.25 18.688 20.609 1 94.25 111 GLU A N 1
ATOM 833 C CA . GLU A 1 111 ? -12.656 18.828 20.984 1 94.25 111 GLU A CA 1
ATOM 834 C C . GLU A 1 111 ? -13.586 18.469 19.828 1 94.25 111 GLU A C 1
ATOM 836 O O . GLU A 1 111 ? -13.227 18.641 18.672 1 94.25 111 GLU A O 1
ATOM 841 N N . ARG A 1 112 ? -14.742 17.938 20.188 1 91.44 112 ARG A N 1
ATOM 842 C CA . ARG A 1 112 ? -15.719 17.578 19.172 1 91.44 112 ARG A CA 1
ATOM 843 C C . ARG A 1 112 ? -16.375 18.812 18.578 1 91.44 112 ARG A C 1
ATOM 845 O O . ARG A 1 112 ? -16.703 19.766 19.297 1 91.44 112 ARG A O 1
ATOM 852 N N . VAL A 1 113 ? -16.438 18.828 17.297 1 83.44 113 VAL A N 1
ATOM 853 C CA . VAL A 1 113 ? -17.125 19.922 16.609 1 83.44 113 VAL A CA 1
ATOM 854 C C . VAL A 1 113 ? -18.203 19.344 15.695 1 83.44 113 VAL A C 1
ATOM 856 O O . VAL A 1 113 ? -18.109 18.188 15.266 1 83.44 113 VAL A O 1
ATOM 859 N N . LYS A 1 114 ? -19.484 19.938 15.672 1 73.12 114 LYS A N 1
ATOM 860 C CA . LYS A 1 114 ? -20.578 19.5 14.82 1 73.12 114 LYS A CA 1
ATOM 861 C C . LYS A 1 114 ? -20.625 20.297 13.516 1 73.12 114 LYS A C 1
ATOM 863 O O . LYS A 1 114 ? -20.125 21.422 13.453 1 73.12 114 LYS A O 1
ATOM 868 N N . GLY A 1 115 ? -21.016 19.766 12.344 1 60.44 115 GLY A N 1
ATOM 869 C CA . GLY A 1 115 ? -21.453 20.484 11.148 1 60.44 115 GLY A CA 1
ATOM 870 C C . GLY A 1 115 ? -20.406 20.516 10.055 1 60.44 115 GLY A C 1
ATOM 871 O O . GLY A 1 115 ? -20.578 21.188 9.039 1 60.44 115 GLY A O 1
ATOM 872 N N . HIS A 1 116 ? -19.25 19.906 10.336 1 57.78 116 HIS A N 1
ATOM 873 C CA . HIS A 1 116 ? -18.203 20.234 9.367 1 57.78 116 HIS A CA 1
ATOM 874 C C . HIS A 1 116 ? -17.969 19.094 8.391 1 57.78 116 HIS A C 1
ATOM 876 O O . HIS A 1 116 ? -16.938 19.047 7.723 1 57.78 116 HIS A O 1
ATOM 882 N N . VAL A 1 117 ? -18.828 18.141 8.047 1 61.69 117 VAL A N 1
ATOM 883 C CA . VAL A 1 117 ? -18.438 17.109 7.09 1 61.69 117 VAL A CA 1
ATOM 884 C C . VAL A 1 117 ? -18.875 17.516 5.684 1 61.69 117 VAL A C 1
ATOM 886 O O . VAL A 1 117 ? -20.016 17.922 5.477 1 61.69 117 VAL A O 1
ATOM 889 N N . ALA A 1 118 ? -17.938 17.531 4.805 1 62.62 118 ALA A N 1
ATOM 890 C CA . ALA A 1 118 ? -18.094 17.781 3.371 1 62.62 118 ALA A CA 1
ATOM 891 C C . ALA A 1 118 ? -18.453 19.234 3.094 1 62.62 118 ALA A C 1
ATOM 893 O O . ALA A 1 118 ? -19.391 19.516 2.332 1 62.62 118 ALA A O 1
ATOM 894 N N . SER A 1 119 ? -17.844 20.141 3.803 1 74.62 119 SER A N 1
ATOM 895 C CA . SER A 1 119 ? -18.016 21.578 3.607 1 74.62 119 SER A CA 1
ATOM 896 C C . SER A 1 119 ? -16.672 22.266 3.373 1 74.62 119 SER A C 1
ATOM 898 O O . SER A 1 119 ? -15.617 21.609 3.414 1 74.62 119 SER A O 1
ATOM 900 N N . ARG A 1 120 ? -16.844 23.5 2.824 1 83.94 120 ARG A N 1
ATOM 901 C CA . ARG A 1 120 ? -15.656 24.328 2.664 1 83.94 120 ARG A CA 1
ATOM 902 C C . ARG A 1 120 ? -15.719 25.562 3.566 1 83.94 120 ARG A C 1
ATOM 904 O O . ARG A 1 120 ? -16.797 26.047 3.887 1 83.94 120 ARG A O 1
ATOM 911 N N . HIS A 1 121 ? -14.617 25.953 4.105 1 86 121 HIS A N 1
ATOM 912 C CA . HIS A 1 121 ? -14.523 27.172 4.914 1 86 121 HIS A CA 1
ATOM 913 C C . HIS A 1 121 ? -13.172 27.844 4.727 1 86 121 HIS A C 1
ATOM 915 O O . HIS A 1 121 ? -12.227 27.234 4.234 1 86 121 HIS A O 1
ATOM 921 N N . SER A 1 122 ? -13.18 29.062 5.047 1 90.56 122 SER A N 1
ATOM 922 C CA . SER A 1 122 ? -11.945 29.828 4.926 1 90.56 122 SER A CA 1
ATOM 923 C C . SER A 1 122 ? -11.07 29.656 6.164 1 90.56 122 SER A C 1
ATOM 925 O O . SER A 1 122 ? -11.578 29.453 7.266 1 90.56 122 SER A O 1
ATOM 927 N N . VAL A 1 123 ? -9.781 29.688 5.91 1 93.75 123 VAL A N 1
ATOM 928 C CA . VAL A 1 123 ? -8.844 29.734 7.027 1 93.75 123 VAL A CA 1
ATOM 929 C C . VAL A 1 123 ? -7.906 30.922 6.879 1 93.75 123 VAL A C 1
ATOM 931 O O . VAL A 1 123 ? -7.582 31.328 5.762 1 93.75 123 VAL A O 1
ATOM 934 N N . ARG A 1 124 ? -7.535 31.531 7.996 1 96.5 124 ARG A N 1
ATOM 935 C CA . ARG A 1 124 ? -6.559 32.625 8.016 1 96.5 124 ARG A CA 1
ATOM 936 C C . ARG A 1 124 ? -5.148 32.062 8.242 1 96.5 124 ARG A C 1
ATOM 938 O O . ARG A 1 124 ? -4.906 31.328 9.188 1 96.5 124 ARG A O 1
ATOM 945 N N . VAL A 1 125 ? -4.25 32.531 7.402 1 97.31 125 VAL A N 1
ATOM 946 C CA . VAL A 1 125 ? -2.883 32.031 7.438 1 97.31 125 VAL A CA 1
ATOM 947 C C . VAL A 1 125 ? -1.932 33.125 7.879 1 97.31 125 VAL A C 1
ATOM 949 O O . VAL A 1 125 ? -2.074 34.281 7.465 1 97.31 125 VAL A O 1
ATOM 952 N N . VAL A 1 126 ? -0.977 32.844 8.734 1 97.5 126 VAL A N 1
ATOM 953 C CA . VAL A 1 126 ? 0.008 33.812 9.172 1 97.5 126 VAL A CA 1
ATOM 954 C C . VAL A 1 126 ? 0.834 34.281 7.98 1 97.5 126 VAL A C 1
ATOM 956 O O . VAL A 1 126 ? 1.046 33.531 7.023 1 97.5 126 VAL A O 1
ATOM 959 N N . PRO A 1 127 ? 1.352 35.469 7.977 1 97.44 127 PRO A N 1
ATOM 960 C CA . PRO A 1 127 ? 2.01 36.094 6.828 1 97.44 127 PRO A CA 1
ATOM 961 C C . PRO A 1 127 ? 3.145 35.219 6.266 1 97.44 127 PRO A C 1
ATOM 963 O O . PRO A 1 127 ? 3.26 35.062 5.047 1 97.44 127 PRO A O 1
ATOM 966 N N . GLU A 1 128 ? 3.947 34.594 7.09 1 96 128 GLU A N 1
ATOM 967 C CA . GLU A 1 128 ? 5.133 33.844 6.668 1 96 128 GLU A CA 1
ATOM 968 C C . GLU A 1 128 ? 4.754 32.656 5.809 1 96 128 GLU A C 1
ATOM 970 O O . GLU A 1 128 ? 5.562 32.188 5.012 1 96 128 GLU A O 1
ATOM 975 N N . TRP A 1 129 ? 3.541 32.156 5.965 1 96 129 TRP A N 1
ATOM 976 C CA . TRP A 1 129 ? 3.143 30.922 5.309 1 96 129 TRP A CA 1
ATOM 977 C C . TRP A 1 129 ? 2.193 31.203 4.148 1 96 129 TRP A C 1
ATOM 979 O O . TRP A 1 129 ? 1.78 30.281 3.441 1 96 129 TRP A O 1
ATOM 989 N N . GLN A 1 130 ? 1.913 32.5 3.826 1 95.19 130 GLN A N 1
ATOM 990 C CA . GLN A 1 130 ? 0.887 32.844 2.852 1 95.19 130 GLN A CA 1
ATOM 991 C C . GLN A 1 130 ? 1.349 32.531 1.43 1 95.19 130 GLN A C 1
ATOM 993 O O . GLN A 1 130 ? 0.531 32.25 0.554 1 95.19 130 GLN A O 1
ATOM 998 N N . ASP A 1 131 ? 2.645 32.5 1.201 1 91.44 131 ASP A N 1
ATOM 999 C CA . ASP A 1 131 ? 3.146 32.188 -0.132 1 91.44 131 ASP A CA 1
ATOM 1000 C C . ASP A 1 131 ? 2.848 30.75 -0.5 1 91.44 131 ASP A C 1
ATOM 1002 O O . ASP A 1 131 ? 2.629 30.422 -1.671 1 91.44 131 ASP A O 1
ATOM 1006 N N . LEU A 1 132 ? 2.799 29.891 0.521 1 92.19 132 LEU A N 1
ATOM 1007 C CA . LEU A 1 132 ? 2.645 28.469 0.273 1 92.19 132 LEU A CA 1
ATOM 1008 C C . LEU A 1 132 ? 1.19 28.047 0.448 1 92.19 132 LEU A C 1
ATOM 1010 O O . LEU A 1 132 ? 0.694 27.188 -0.299 1 92.19 132 LEU A O 1
ATOM 1014 N N . LEU A 1 133 ? 0.501 28.656 1.4 1 93.12 133 LEU A N 1
ATOM 1015 C CA . LEU A 1 133 ? -0.824 28.141 1.746 1 93.12 133 LEU A CA 1
ATOM 1016 C C . LEU A 1 133 ? -1.911 29.094 1.237 1 93.12 133 LEU A C 1
ATOM 1018 O O . LEU A 1 133 ? -3.086 28.719 1.193 1 93.12 133 LEU A O 1
ATOM 1022 N N . GLY A 1 134 ? -1.523 30.297 0.786 1 91.38 134 GLY A N 1
ATOM 1023 C CA . GLY A 1 134 ? -2.498 31.344 0.539 1 91.38 134 GLY A CA 1
ATOM 1024 C C . GLY A 1 134 ? -2.859 32.125 1.785 1 91.38 134 GLY A C 1
ATOM 1025 O O . GLY A 1 134 ? -2.746 31.625 2.902 1 91.38 134 GLY A O 1
ATOM 1026 N N . ALA A 1 135 ? -3.314 33.344 1.602 1 92.56 135 ALA A N 1
ATOM 1027 C CA . ALA A 1 135 ? -3.652 34.188 2.742 1 92.56 135 ALA A CA 1
ATOM 1028 C C . ALA A 1 135 ? -4.926 33.688 3.426 1 92.56 135 ALA A C 1
ATOM 1030 O O . ALA A 1 135 ? -4.969 33.562 4.652 1 92.56 135 ALA A O 1
ATOM 1031 N N . GLU A 1 136 ? -5.953 33.469 2.664 1 92.69 136 GLU A N 1
ATOM 1032 C CA . GLU A 1 136 ? -7.234 32.969 3.162 1 92.69 136 GLU A CA 1
ATOM 1033 C C . GLU A 1 136 ? -7.793 31.875 2.25 1 92.69 136 GLU A C 1
ATOM 1035 O O . GLU A 1 136 ? -8.859 32.062 1.654 1 92.69 136 GLU A O 1
ATOM 1040 N N . PRO A 1 137 ? -7.066 30.766 2.277 1 89.5 137 PRO A N 1
ATOM 1041 C CA . PRO A 1 137 ? -7.535 29.703 1.379 1 89.5 137 PRO A CA 1
ATOM 1042 C C . PRO A 1 137 ? -8.867 29.094 1.818 1 89.5 137 PRO A C 1
ATOM 1044 O O . PRO A 1 137 ? -9.164 29.062 3.014 1 89.5 137 PRO A O 1
ATOM 1047 N N . GLN A 1 138 ? -9.656 28.719 0.799 1 88.88 138 GLN A N 1
ATOM 1048 C CA . GLN A 1 138 ? -10.812 27.859 1.055 1 88.88 138 GLN A CA 1
ATOM 1049 C C . GLN A 1 138 ? -10.398 26.391 1.148 1 88.88 138 GLN A C 1
ATOM 1051 O O . GLN A 1 138 ? -9.797 25.859 0.217 1 88.88 138 GLN A O 1
ATOM 1056 N N . VAL A 1 139 ? -10.703 25.844 2.32 1 87.44 139 VAL A N 1
ATOM 1057 C CA . VAL A 1 139 ? -10.25 24.469 2.516 1 87.44 139 VAL A CA 1
ATOM 1058 C C . VAL A 1 139 ? -11.445 23.578 2.799 1 87.44 139 VAL A C 1
ATOM 1060 O O . VAL A 1 139 ? -12.5 24.047 3.24 1 87.44 139 VAL A O 1
ATOM 1063 N N . ASN A 1 140 ? -11.281 22.203 2.434 1 85.19 140 ASN A N 1
ATOM 1064 C CA . ASN A 1 140 ? -12.328 21.234 2.703 1 85.19 140 ASN A CA 1
ATOM 1065 C C . ASN A 1 140 ? -12.305 20.766 4.156 1 85.19 140 ASN A C 1
ATOM 1067 O O . ASN A 1 140 ? -11.281 20.875 4.832 1 85.19 140 ASN A O 1
ATOM 1071 N N . SER A 1 141 ? -13.523 20.406 4.609 1 80.12 141 SER A N 1
ATOM 1072 C CA . SER A 1 141 ? -13.656 19.922 5.973 1 80.12 141 SER A CA 1
ATOM 1073 C C . SER A 1 141 ? -14.375 18.562 6.004 1 80.12 141 SER A C 1
ATOM 1075 O O . SER A 1 141 ? -15.469 18.422 5.449 1 80.12 141 SER A O 1
ATOM 1077 N N . TYR A 1 142 ? -13.664 17.609 6.629 1 78.56 142 TYR A N 1
ATOM 1078 C CA . TYR A 1 142 ? -14.227 16.266 6.766 1 78.56 142 TYR A CA 1
ATOM 1079 C C . TYR A 1 142 ? -14.023 15.734 8.18 1 78.56 142 TYR A C 1
ATOM 1081 O O . TYR A 1 142 ? -13.922 14.516 8.383 1 78.56 142 TYR A O 1
ATOM 1089 N N . HIS A 1 143 ? -13.945 16.562 9.086 1 78.25 143 HIS A N 1
ATOM 1090 C CA . HIS A 1 143 ? -13.57 16.109 10.422 1 78.25 143 HIS A CA 1
ATOM 1091 C C . HIS A 1 143 ? -14.609 16.516 11.461 1 78.25 143 HIS A C 1
ATOM 1093 O O . HIS A 1 143 ? -15.289 17.531 11.305 1 78.25 143 HIS A O 1
ATOM 1099 N N . ASN A 1 144 ? -14.602 15.664 12.445 1 85.75 144 ASN A N 1
ATOM 1100 C CA . ASN A 1 144 ? -15.5 15.922 13.562 1 85.75 144 ASN A CA 1
ATOM 1101 C C . ASN A 1 144 ? -14.734 16.422 14.789 1 85.75 144 ASN A C 1
ATOM 1103 O O . ASN A 1 144 ? -15.336 16.641 15.844 1 85.75 144 ASN A O 1
ATOM 1107 N N . TRP A 1 145 ? -13.492 16.516 14.688 1 90.94 145 TRP A N 1
ATOM 1108 C CA . TRP A 1 145 ? -12.633 16.969 15.773 1 90.94 145 TRP A CA 1
ATOM 1109 C C . TRP A 1 145 ? -11.875 18.234 15.383 1 90.94 145 TRP A C 1
ATOM 1111 O O . TRP A 1 145 ? -11.539 18.422 14.211 1 90.94 145 TRP A O 1
ATOM 1121 N N . ALA A 1 146 ? -11.688 19.109 16.344 1 94.38 146 ALA A N 1
ATOM 1122 C CA . ALA A 1 146 ? -10.922 20.344 16.141 1 94.38 146 ALA A CA 1
ATOM 1123 C C . ALA A 1 146 ? -9.906 20.547 17.266 1 94.38 146 ALA A C 1
ATOM 1125 O O . ALA A 1 146 ? -10.047 19.969 18.344 1 94.38 146 ALA A O 1
ATOM 1126 N N . ILE A 1 147 ? -8.875 21.25 16.969 1 97.12 147 ILE A N 1
ATOM 1127 C CA . ILE A 1 147 ? -7.949 21.719 18 1 97.12 147 ILE A CA 1
ATOM 1128 C C . ILE A 1 147 ? -8.359 23.109 18.469 1 97.12 147 ILE A C 1
ATOM 1130 O O . ILE A 1 147 ? -8.242 24.078 17.719 1 97.12 147 ILE A O 1
ATOM 1134 N N . PRO A 1 148 ? -8.805 23.203 19.719 1 96.12 148 PRO A N 1
ATOM 1135 C CA . PRO A 1 148 ? -9.141 24.547 20.219 1 96.12 148 PRO A CA 1
ATOM 1136 C C . PRO A 1 148 ? -7.918 25.438 20.406 1 96.12 148 PRO A C 1
ATOM 1138 O O . PRO A 1 148 ? -6.789 24.938 20.438 1 96.12 148 PRO A O 1
ATOM 1141 N N . PRO A 1 149 ? -8.094 26.766 20.5 1 92.69 149 PRO A N 1
ATOM 1142 C CA . PRO A 1 149 ? -6.977 27.703 20.594 1 92.69 149 PRO A CA 1
ATOM 1143 C C . PRO A 1 149 ? -5.984 27.328 21.703 1 92.69 149 PRO A C 1
ATOM 1145 O O . PRO A 1 149 ? -4.777 27.516 21.531 1 92.69 149 PRO A O 1
ATOM 1148 N N . HIS A 1 150 ? -6.391 26.734 22.797 1 94.19 150 HIS A N 1
ATOM 1149 C CA . HIS A 1 150 ? -5.504 26.375 23.906 1 94.19 150 HIS A CA 1
ATOM 1150 C C . HIS A 1 150 ? -5.215 24.875 23.906 1 94.19 150 HIS A C 1
ATOM 1152 O O . HIS A 1 150 ? -4.738 24.328 24.891 1 94.19 150 HIS A O 1
ATOM 1158 N N . GLY A 1 151 ? -5.539 24.266 22.781 1 97.62 151 GLY A N 1
ATOM 1159 C CA . GLY A 1 151 ? -5.414 22.812 22.703 1 97.62 151 GLY A CA 1
ATOM 1160 C C . GLY A 1 151 ? -4.184 22.359 21.953 1 97.62 151 GLY A C 1
ATOM 1161 O O . GLY A 1 151 ? -3.941 21.156 21.812 1 97.62 151 GLY A O 1
ATOM 1162 N N . LEU A 1 152 ? -3.412 23.328 21.453 1 97.94 152 LEU A N 1
ATOM 1163 C CA . LEU A 1 152 ? -2.217 22.984 20.688 1 97.94 152 LEU A CA 1
ATOM 1164 C C . LEU A 1 152 ? -1.141 22.391 21.594 1 97.94 152 LEU A C 1
ATOM 1166 O O . LEU A 1 152 ? -0.913 22.891 22.703 1 97.94 152 LEU A O 1
ATOM 1170 N N . GLY A 1 153 ? -0.48 21.328 21.156 1 98 153 GLY A N 1
ATOM 1171 C CA . GLY A 1 153 ? 0.557 20.656 21.922 1 98 153 GLY A CA 1
ATOM 1172 C C . GLY A 1 153 ? 1.782 21.531 22.156 1 98 153 GLY A C 1
ATOM 1173 O O . GLY A 1 153 ? 1.941 22.562 21.531 1 98 153 GLY A O 1
ATOM 1174 N N . ARG A 1 154 ? 2.596 21.031 23.062 1 97 154 ARG A N 1
ATOM 1175 C CA . ARG A 1 154 ? 3.783 21.781 23.469 1 97 154 ARG A CA 1
ATOM 1176 C C . ARG A 1 154 ? 4.777 21.891 22.312 1 97 154 ARG A C 1
ATOM 1178 O O . ARG A 1 154 ? 5.102 20.906 21.656 1 97 154 ARG A O 1
ATOM 1185 N N . GLY A 1 155 ? 5.195 23.125 22.078 1 96.94 155 GLY A N 1
ATOM 1186 C CA . GLY A 1 155 ? 6.246 23.344 21.094 1 96.94 155 GLY A CA 1
ATOM 1187 C C . GLY A 1 155 ? 5.711 23.516 19.688 1 96.94 155 GLY A C 1
ATOM 1188 O O . GLY A 1 155 ? 6.43 23.984 18.797 1 96.94 155 GLY A O 1
ATOM 1189 N N . LEU A 1 156 ? 4.492 23.203 19.484 1 98.19 156 LEU A N 1
ATOM 1190 C CA . LEU A 1 156 ? 3.893 23.391 18.172 1 98.19 156 LEU A CA 1
ATOM 1191 C C . LEU A 1 156 ? 3.545 24.859 17.938 1 98.19 156 LEU A C 1
ATOM 1193 O O . LEU A 1 156 ? 3.25 25.594 18.875 1 98.19 156 LEU A O 1
ATOM 1197 N N . ARG A 1 157 ? 3.592 25.25 16.672 1 97.62 157 ARG A N 1
ATOM 1198 C CA . ARG A 1 157 ? 3.26 26.609 16.281 1 97.62 157 ARG A CA 1
ATOM 1199 C C . ARG A 1 157 ? 2.111 26.641 15.281 1 97.62 157 ARG A C 1
ATOM 1201 O O . ARG A 1 157 ? 2.23 26.094 14.18 1 97.62 157 ARG A O 1
ATOM 1208 N N . SER A 1 158 ? 1.052 27.297 15.656 1 98.06 158 SER A N 1
ATOM 1209 C CA . SER A 1 158 ? -0.086 27.453 14.75 1 98.06 158 SER A CA 1
ATOM 1210 C C . SER A 1 158 ? 0.257 28.359 13.578 1 98.06 158 SER A C 1
ATOM 1212 O O . SER A 1 158 ? 0.892 29.406 13.758 1 98.06 158 SER A O 1
ATOM 1214 N N . VAL A 1 159 ? -0.162 27.938 12.352 1 97.81 159 VAL A N 1
ATOM 1215 C CA . VAL A 1 159 ? 0.12 28.781 11.203 1 97.81 159 VAL A CA 1
ATOM 1216 C C . VAL A 1 159 ? -1.175 29.094 10.461 1 97.81 159 VAL A C 1
ATOM 1218 O O . VAL A 1 159 ? -1.197 29.938 9.562 1 97.81 159 VAL A O 1
ATOM 1221 N N . ALA A 1 160 ? -2.252 28.453 10.781 1 97.31 160 ALA A N 1
ATOM 1222 C CA . ALA A 1 160 ? -3.562 28.734 10.195 1 97.31 160 ALA A CA 1
ATOM 1223 C C . ALA A 1 160 ? -4.68 28.438 11.188 1 97.31 160 ALA A C 1
ATOM 1225 O O . ALA A 1 160 ? -4.602 27.469 11.945 1 97.31 160 ALA A O 1
ATOM 1226 N N . CYS A 1 161 ? -5.727 29.25 11.172 1 97.06 161 CYS A N 1
ATOM 1227 C CA . CYS A 1 161 ? -6.891 29.062 12.031 1 97.06 161 CYS A CA 1
ATOM 1228 C C . CYS A 1 161 ? -8.18 29.375 11.281 1 97.06 161 CYS A C 1
ATOM 1230 O O . CYS A 1 161 ? -8.172 30.141 10.312 1 97.06 161 CYS A O 1
ATOM 1232 N N . ASP A 1 162 ? -9.195 28.703 11.719 1 93.25 162 ASP A N 1
ATOM 1233 C CA . ASP A 1 162 ? -10.5 29.062 11.156 1 93.25 162 ASP A CA 1
ATOM 1234 C C . ASP A 1 162 ? -11.086 30.266 11.883 1 93.25 162 ASP A C 1
ATOM 1236 O O . ASP A 1 162 ? -10.469 30.812 12.789 1 93.25 162 ASP A O 1
ATOM 1240 N N . PRO A 1 163 ? -12.281 30.766 11.375 1 90.75 163 PRO A N 1
ATOM 1241 C CA . PRO A 1 163 ? -12.852 31.984 11.961 1 90.75 163 PRO A CA 1
ATOM 1242 C C . PRO A 1 163 ? -13.188 31.812 13.445 1 90.75 163 PRO A C 1
ATOM 1244 O O . PRO A 1 163 ? -13.219 32.812 14.188 1 90.75 163 PRO A O 1
ATOM 1247 N N . GLU A 1 164 ? -13.383 30.594 13.93 1 91 164 GLU A N 1
ATOM 1248 C CA . GLU A 1 164 ? -13.727 30.328 15.32 1 91 164 GLU A CA 1
ATOM 1249 C C . GLU A 1 164 ? -12.477 30.188 16.188 1 91 164 GLU A C 1
ATOM 1251 O O . GLU A 1 164 ? -12.562 30.031 17.406 1 91 164 GLU A O 1
ATOM 1256 N N . GLY A 1 165 ? -11.312 30.234 15.57 1 94.12 165 GLY A N 1
ATOM 1257 C CA . GLY A 1 165 ? -10.055 30.188 16.297 1 94.12 165 GLY A CA 1
ATOM 1258 C C . GLY A 1 165 ? -9.477 28.781 16.391 1 94.12 165 GLY A C 1
ATOM 1259 O O . GLY A 1 165 ? -8.422 28.594 17 1 94.12 165 GLY A O 1
ATOM 1260 N N . HIS A 1 166 ? -10.164 27.812 15.875 1 95.69 166 HIS A N 1
ATOM 1261 C CA . HIS A 1 166 ? -9.602 26.469 15.859 1 95.69 166 HIS A CA 1
ATOM 1262 C C . HIS A 1 166 ? -8.344 26.406 15 1 95.69 166 HIS A C 1
ATOM 1264 O O . HIS A 1 166 ? -8.297 27.016 13.922 1 95.69 166 HIS A O 1
ATOM 1270 N N . VAL A 1 167 ? -7.371 25.719 15.492 1 97.5 167 VAL A N 1
ATOM 1271 C CA . VAL A 1 167 ? -6.133 25.547 14.734 1 97.5 167 VAL A CA 1
ATOM 1272 C C . VAL A 1 167 ? -6.383 24.609 13.539 1 97.5 167 VAL A C 1
ATOM 1274 O O . VAL A 1 167 ? -6.891 23.5 13.711 1 97.5 167 VAL A O 1
ATOM 1277 N N . GLU A 1 168 ? -6 25.109 12.336 1 96.88 168 GLU A N 1
ATOM 1278 C CA . GLU A 1 168 ? -6.211 24.359 11.102 1 96.88 168 GLU A CA 1
ATOM 1279 C C . GLU A 1 168 ? -4.887 23.891 10.508 1 96.88 168 GLU A C 1
ATOM 1281 O 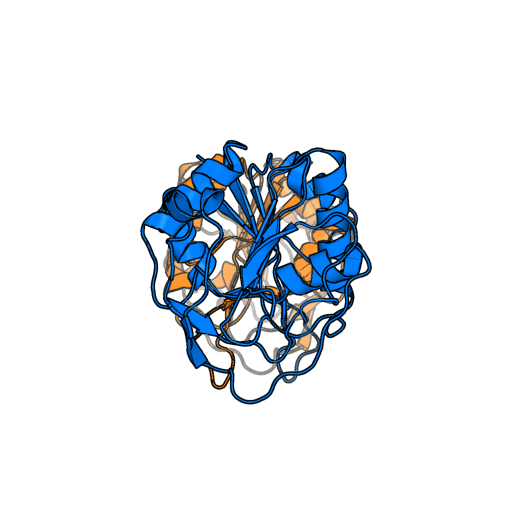O . GLU A 1 168 ? -4.863 23.016 9.641 1 96.88 168 GLU A O 1
ATOM 1286 N N . ALA A 1 169 ? -3.842 24.484 10.93 1 97.94 169 ALA A N 1
ATOM 1287 C CA . ALA A 1 169 ? -2.506 24.062 10.523 1 97.94 169 ALA A CA 1
ATOM 1288 C C . ALA A 1 169 ? -1.461 24.469 11.562 1 97.94 169 ALA A C 1
ATOM 1290 O O . ALA A 1 169 ? -1.589 25.516 12.203 1 97.94 169 ALA A O 1
ATOM 1291 N N . PHE A 1 170 ? -0.461 23.688 11.766 1 98.44 170 PHE A N 1
ATOM 1292 C CA . PHE A 1 170 ? 0.64 24.031 12.648 1 98.44 170 PHE A CA 1
ATOM 1293 C C . PHE A 1 170 ? 1.946 23.422 12.164 1 98.44 170 PHE A C 1
ATOM 1295 O O . PHE A 1 170 ? 1.944 22.578 11.266 1 98.44 170 PHE A O 1
ATOM 1302 N N . THR A 1 171 ? 3.043 23.844 12.656 1 98.44 171 THR A N 1
ATOM 1303 C CA . THR A 1 171 ? 4.395 23.359 12.391 1 98.44 171 THR A CA 1
ATOM 1304 C C . THR A 1 171 ? 5.113 23.031 13.695 1 98.44 171 THR A C 1
ATOM 1306 O O . THR A 1 171 ? 4.562 23.219 14.781 1 98.44 171 THR A O 1
ATOM 1309 N N . PHE A 1 172 ? 6.129 22.344 13.617 1 97.25 172 PHE A N 1
ATOM 1310 C CA . PHE A 1 172 ? 7.031 22.062 14.727 1 97.25 172 PHE A CA 1
ATOM 1311 C C . PHE A 1 172 ? 8.43 22.578 14.422 1 97.25 172 PHE A C 1
ATOM 1313 O O . PHE A 1 172 ? 9.094 22.109 13.492 1 97.25 172 PHE A O 1
ATOM 1320 N N . PRO A 1 173 ? 8.852 23.531 15.297 1 91.5 173 PRO A N 1
ATOM 1321 C CA . PRO A 1 173 ? 10.188 24.094 15.039 1 91.5 173 PRO A CA 1
ATOM 1322 C C . PRO A 1 173 ? 11.289 23.031 15.109 1 91.5 173 PRO A C 1
ATOM 1324 O O . PRO A 1 173 ? 11.258 22.156 15.969 1 91.5 173 PRO A O 1
ATOM 1327 N N . GLY A 1 174 ? 12.242 23 14.086 1 90.69 174 GLY A N 1
ATOM 1328 C CA . GLY A 1 174 ? 13.391 22.125 14.125 1 90.69 174 GLY A CA 1
ATOM 1329 C C . GLY A 1 174 ? 13.367 21.062 13.039 1 90.69 174 GLY A C 1
ATOM 1330 O O . GLY A 1 174 ? 14.406 20.484 12.695 1 90.69 174 GLY A O 1
ATOM 1331 N N . ILE A 1 175 ? 12.211 20.734 12.68 1 94.88 175 ILE A N 1
ATOM 1332 C CA . ILE A 1 175 ? 12.148 19.812 11.539 1 94.88 175 ILE A CA 1
ATOM 1333 C C . ILE A 1 175 ? 11.148 20.344 10.516 1 94.88 175 ILE A C 1
ATOM 1335 O O . ILE A 1 175 ? 10.312 21.203 10.836 1 94.88 175 ILE A O 1
ATOM 1339 N N . ALA A 1 176 ? 11.219 19.844 9.305 1 97.81 176 ALA A N 1
ATOM 1340 C CA . ALA A 1 176 ? 10.258 20.172 8.258 1 97.81 176 ALA A CA 1
ATOM 1341 C C . ALA A 1 176 ? 8.961 19.391 8.438 1 97.81 176 ALA A C 1
ATOM 1343 O O . ALA A 1 176 ? 8.797 18.312 7.875 1 97.81 176 ALA A O 1
ATOM 1344 N N . LEU A 1 177 ? 8.094 19.953 9.242 1 98.5 177 LEU A N 1
ATOM 1345 C CA . LEU A 1 177 ? 6.805 19.344 9.539 1 98.5 177 LEU A CA 1
ATOM 1346 C C . LEU A 1 177 ? 5.672 20.359 9.352 1 98.5 177 LEU A C 1
ATOM 1348 O O . LEU A 1 177 ? 5.742 21.484 9.852 1 98.5 177 LEU A O 1
ATOM 1352 N N . LEU A 1 178 ? 4.723 19.984 8.547 1 98.44 178 LEU A N 1
ATOM 1353 C CA . LEU A 1 178 ? 3.469 20.719 8.422 1 98.44 178 LEU A CA 1
ATOM 1354 C C . LEU A 1 178 ? 2.275 19.812 8.664 1 98.44 178 LEU A C 1
ATOM 1356 O O . LEU A 1 178 ? 2.203 18.719 8.094 1 98.44 178 LEU A O 1
ATOM 1360 N N . ALA A 1 179 ? 1.417 20.203 9.523 1 98.56 179 ALA A N 1
ATOM 1361 C CA . ALA A 1 179 ? 0.161 19.484 9.773 1 98.56 179 ALA A CA 1
ATOM 1362 C C . ALA A 1 179 ? -1.036 20.344 9.367 1 98.56 179 ALA A C 1
ATOM 1364 O O . ALA A 1 179 ? -1.102 21.531 9.695 1 98.56 179 ALA A O 1
ATOM 1365 N N . VAL A 1 180 ? -1.945 19.719 8.625 1 96.62 180 VAL A N 1
ATOM 1366 C CA . VAL A 1 180 ? -3.113 20.453 8.148 1 96.62 180 VAL A CA 1
ATOM 1367 C C . VAL A 1 180 ? -4.383 19.656 8.438 1 96.62 180 VAL A C 1
ATOM 1369 O O . VAL A 1 180 ? -4.383 18.422 8.352 1 96.62 180 VAL A O 1
ATOM 1372 N N . MET A 1 181 ? -5.473 20.359 8.688 1 95.19 181 MET A N 1
ATOM 1373 C CA . MET A 1 181 ? -6.75 19.719 8.992 1 95.19 181 MET A CA 1
ATOM 1374 C C . MET A 1 181 ? -7.512 19.391 7.719 1 95.19 181 MET A C 1
ATOM 1376 O O . MET A 1 181 ? -8.383 18.516 7.723 1 95.19 181 MET A O 1
ATOM 1380 N N . TRP A 1 182 ? -7.211 20.062 6.676 1 91.69 182 TRP A N 1
ATOM 1381 C CA . TRP A 1 182 ? -7.898 19.828 5.41 1 91.69 182 TRP A CA 1
ATOM 1382 C C . TRP A 1 182 ? -7.184 18.75 4.594 1 91.69 182 TRP A C 1
ATOM 1384 O O . TRP A 1 182 ? -6.113 18.281 4.984 1 91.69 182 TRP A O 1
ATOM 1394 N N . HIS A 1 183 ? -7.793 18.312 3.551 1 91.38 183 HIS A N 1
ATOM 1395 C CA . HIS A 1 183 ? -7.293 17.234 2.707 1 91.38 183 HIS A CA 1
ATOM 1396 C C . HIS A 1 183 ? -6.801 17.766 1.364 1 91.38 183 HIS A C 1
ATOM 1398 O O . HIS A 1 183 ? -7.594 17.969 0.443 1 91.38 183 HIS A O 1
ATOM 1404 N N . PRO A 1 184 ? -5.527 17.875 1.256 1 89.25 184 PRO A N 1
ATOM 1405 C CA . PRO A 1 184 ? -5.016 18.375 -0.018 1 89.25 184 PRO A CA 1
ATOM 1406 C C . PRO A 1 184 ? -5.262 17.422 -1.182 1 89.25 184 PRO A C 1
ATOM 1408 O O . PRO A 1 184 ? -5.199 17.828 -2.344 1 89.25 184 PRO A O 1
ATOM 1411 N N . GLU A 1 185 ? -5.547 16.172 -0.887 1 87 185 GLU A N 1
ATOM 1412 C CA . GLU A 1 185 ? -5.707 15.172 -1.938 1 87 185 GLU A CA 1
ATOM 1413 C C . GLU A 1 185 ? -7.148 15.133 -2.439 1 87 185 GLU A C 1
ATOM 1415 O O . GLU A 1 185 ? -7.457 14.43 -3.404 1 87 185 GLU A O 1
ATOM 1420 N N . ARG A 1 186 ? -8.078 15.93 -1.773 1 82.56 186 ARG A N 1
ATOM 1421 C CA . ARG A 1 186 ? -9.492 15.852 -2.119 1 82.56 186 ARG A CA 1
ATOM 1422 C C . ARG A 1 186 ? -10.031 17.219 -2.529 1 82.56 186 ARG A C 1
ATOM 1424 O O . ARG A 1 186 ? -9.633 18.234 -1.97 1 82.56 186 ARG A O 1
ATOM 1431 N N . PRO A 1 187 ? -11.18 17.406 -3.129 1 65.06 187 PRO A N 1
ATOM 1432 C CA . PRO A 1 187 ? -11.414 17.188 -4.559 1 65.06 187 PRO A CA 1
ATOM 1433 C C . PRO A 1 187 ? -10.727 18.219 -5.438 1 65.06 187 PRO A C 1
ATOM 1435 O O . PRO A 1 187 ? -10.555 18 -6.641 1 65.06 187 PRO A O 1
ATOM 1438 N N . ILE A 1 188 ? -10.195 19.312 -4.723 1 61.47 188 ILE A N 1
ATOM 1439 C CA . ILE A 1 188 ? -9.602 20.453 -5.406 1 61.47 188 ILE A CA 1
ATOM 1440 C C . ILE A 1 188 ? -8.086 20.438 -5.215 1 61.47 188 ILE A C 1
ATOM 1442 O O . ILE A 1 188 ? -7.594 20.75 -4.129 1 61.47 188 ILE A O 1
ATOM 1446 N N . ILE A 1 189 ? -7.48 20 -6.152 1 65.62 189 ILE A N 1
ATOM 1447 C CA . ILE A 1 189 ? -6.023 20 -6.156 1 65.62 189 ILE A CA 1
ATOM 1448 C C . ILE A 1 189 ? -5.512 21.391 -6.547 1 65.62 189 ILE A C 1
ATOM 1450 O O . ILE A 1 189 ? -5.965 21.969 -7.539 1 65.62 189 ILE A O 1
ATOM 1454 N N . ARG A 1 190 ? -4.84 21.875 -5.551 1 69.5 190 ARG A N 1
ATOM 1455 C CA . ARG A 1 190 ? -4.207 23.156 -5.836 1 69.5 190 ARG A CA 1
ATOM 1456 C C . ARG A 1 190 ? -2.76 22.969 -6.277 1 69.5 190 ARG A C 1
ATOM 1458 O O . ARG A 1 190 ? -2.062 22.094 -5.773 1 69.5 190 ARG A O 1
ATOM 1465 N N . LEU A 1 191 ? -2.396 23.734 -7.293 1 68.88 191 LEU A N 1
ATOM 1466 C CA . LEU A 1 191 ? -1.009 23.703 -7.742 1 68.88 191 LEU A CA 1
ATOM 1467 C C . LEU A 1 191 ? -0.056 23.938 -6.574 1 68.88 191 LEU A C 1
ATOM 1469 O O . LEU A 1 191 ? 1.035 23.359 -6.531 1 68.88 191 LEU A O 1
ATOM 1473 N N . GLN A 1 192 ? -0.469 24.703 -5.688 1 80.38 192 GLN A N 1
ATOM 1474 C CA . GLN A 1 192 ? 0.344 25.062 -4.531 1 80.38 192 GLN A CA 1
ATOM 1475 C C . GLN A 1 192 ? 0.62 23.844 -3.658 1 80.38 192 GLN A C 1
ATOM 1477 O O . GLN A 1 192 ? 1.617 23.797 -2.934 1 80.38 192 GLN A O 1
ATOM 1482 N N . ASP A 1 193 ? -0.235 22.906 -3.865 1 86.62 193 ASP A N 1
ATOM 1483 C CA . ASP A 1 193 ? -0.051 21.719 -3.039 1 86.62 193 ASP A CA 1
ATOM 1484 C C . ASP A 1 193 ? 1.173 20.922 -3.486 1 86.62 193 ASP A C 1
ATOM 1486 O O . ASP A 1 193 ? 1.898 20.375 -2.656 1 86.62 193 ASP A O 1
ATOM 1490 N N . ARG A 1 194 ? 1.404 20.922 -4.766 1 91.19 194 ARG A N 1
ATOM 1491 C CA . ARG A 1 194 ? 2.596 20.266 -5.285 1 91.19 194 ARG A CA 1
ATOM 1492 C C . ARG A 1 194 ? 3.863 20.953 -4.789 1 91.19 194 ARG A C 1
ATOM 1494 O O . ARG A 1 194 ? 4.793 20.281 -4.324 1 91.19 194 ARG A O 1
ATOM 1501 N N . GLU A 1 195 ? 3.871 22.25 -4.906 1 92.75 195 GLU A N 1
ATOM 1502 C CA . GLU A 1 195 ? 5.008 23.031 -4.426 1 92.75 195 GLU A CA 1
ATOM 1503 C C . GLU A 1 195 ? 5.219 22.828 -2.926 1 92.75 195 GLU A C 1
ATOM 1505 O O . GLU A 1 195 ? 6.355 22.766 -2.457 1 92.75 195 GLU A O 1
ATOM 1510 N N . LEU A 1 196 ? 4.191 22.75 -2.273 1 93.19 196 LEU A N 1
ATOM 1511 C CA . LEU A 1 196 ? 4.258 22.531 -0.832 1 93.19 196 LEU A CA 1
ATOM 1512 C C . LEU A 1 196 ? 5 21.25 -0.507 1 93.19 196 LEU A C 1
ATOM 1514 O O . LEU A 1 196 ? 5.902 21.234 0.33 1 93.19 196 LEU A O 1
ATOM 1518 N N . LEU A 1 197 ? 4.656 20.172 -1.169 1 95.44 197 LEU A N 1
ATOM 1519 C CA . LEU A 1 197 ? 5.305 18.891 -0.911 1 95.44 197 LEU A CA 1
ATOM 1520 C C . LEU A 1 197 ? 6.781 18.938 -1.303 1 95.44 197 LEU A C 1
ATOM 1522 O O . LEU A 1 197 ? 7.629 18.375 -0.608 1 95.44 197 LEU A O 1
ATOM 1526 N N . GLN A 1 198 ? 7.043 19.641 -2.393 1 96.25 198 GLN A N 1
ATOM 1527 C CA . GLN A 1 198 ? 8.43 19.766 -2.84 1 96.25 198 GLN A CA 1
ATOM 1528 C C . GLN A 1 198 ? 9.258 20.547 -1.831 1 96.25 198 GLN A C 1
ATOM 1530 O O . GLN A 1 198 ? 10.383 20.156 -1.503 1 96.25 198 GLN A O 1
ATOM 1535 N N . ARG A 1 199 ? 8.703 21.625 -1.341 1 96.12 199 ARG A N 1
ATOM 1536 C CA . ARG A 1 199 ? 9.414 22.438 -0.359 1 96.12 199 ARG A CA 1
ATOM 1537 C C . ARG A 1 199 ? 9.562 21.703 0.965 1 96.12 199 ARG A C 1
ATOM 1539 O O . ARG A 1 199 ? 10.586 21.828 1.642 1 96.12 199 ARG A O 1
ATOM 1546 N N . LEU A 1 200 ? 8.531 20.984 1.325 1 97.06 200 LEU A N 1
ATOM 1547 C CA . LEU A 1 200 ? 8.609 20.156 2.527 1 97.06 200 LEU A CA 1
ATOM 1548 C C . LEU A 1 200 ? 9.734 19.141 2.412 1 97.06 200 LEU A C 1
ATOM 1550 O O . LEU A 1 200 ? 10.57 19.016 3.312 1 97.06 200 LEU A O 1
ATOM 1554 N N . ALA A 1 201 ? 9.773 18.438 1.303 1 97.25 201 ALA A N 1
ATOM 1555 C CA . ALA A 1 201 ? 10.797 17.438 1.073 1 97.25 201 ALA A CA 1
ATOM 1556 C C . ALA A 1 201 ? 12.195 18.047 1.082 1 97.25 201 ALA A C 1
ATOM 1558 O O . ALA A 1 201 ? 13.156 17.422 1.536 1 97.25 201 ALA A O 1
ATOM 1559 N N . ALA A 1 202 ? 12.312 19.266 0.584 1 97 202 ALA A N 1
ATOM 1560 C CA . ALA A 1 202 ? 13.594 19.969 0.511 1 97 202 ALA A CA 1
ATOM 1561 C C . ALA A 1 202 ? 13.922 20.641 1.841 1 97 202 ALA A C 1
ATOM 1563 O O . ALA A 1 202 ? 14.992 21.234 1.995 1 97 202 ALA A O 1
ATOM 1564 N N . LYS A 1 203 ? 13.055 20.578 2.754 1 97.12 203 LYS A N 1
ATOM 1565 C CA . LYS A 1 203 ? 13.195 21.203 4.059 1 97.12 203 LYS A CA 1
ATOM 1566 C C . LYS A 1 203 ? 13.359 22.719 3.92 1 97.12 203 LYS A C 1
ATOM 1568 O O . LYS A 1 203 ? 14.172 23.328 4.621 1 97.12 203 LYS A O 1
ATOM 1573 N N . ASP A 1 204 ? 12.641 23.172 2.906 1 95.19 204 ASP A N 1
ATOM 1574 C CA . ASP A 1 204 ? 12.633 24.609 2.617 1 95.19 204 ASP A CA 1
ATOM 1575 C C . ASP A 1 204 ? 11.273 25.219 2.941 1 95.19 204 ASP A C 1
ATOM 1577 O O . ASP A 1 204 ? 10.5 25.547 2.037 1 95.19 204 ASP A O 1
ATOM 1581 N N . LEU A 1 205 ? 11.008 25.297 4.191 1 94.38 205 LEU A N 1
ATOM 1582 C CA . LEU A 1 205 ? 9.781 25.891 4.699 1 94.38 205 LEU A CA 1
ATOM 1583 C C . LEU A 1 205 ? 10.055 27.25 5.34 1 94.38 205 LEU A C 1
ATOM 1585 O O . LEU A 1 205 ? 11.203 27.562 5.68 1 94.38 205 LEU A O 1
ATOM 1589 N N . PRO A 1 206 ? 9.078 28.078 5.375 1 90.81 206 PRO A N 1
ATOM 1590 C CA . PRO A 1 206 ? 9.305 29.375 6.027 1 90.81 206 PRO A CA 1
ATOM 1591 C C . PRO A 1 206 ? 9.891 29.234 7.43 1 90.81 206 PRO A C 1
ATOM 1593 O O . PRO A 1 206 ? 9.656 28.219 8.102 1 90.81 206 PRO A O 1
ATOM 1596 N N . MET B 1 1 ? 18.109 -7.48 2.389 1 92.38 1 MET B N 1
ATOM 1597 C CA . MET B 1 1 ? 16.703 -7.68 2.688 1 92.38 1 MET B CA 1
ATOM 1598 C C . MET B 1 1 ? 15.867 -7.711 1.408 1 92.38 1 MET B C 1
ATOM 1600 O O . MET B 1 1 ? 15.945 -6.789 0.594 1 92.38 1 MET B O 1
ATOM 1604 N N . LEU B 1 2 ? 15.164 -8.867 1.145 1 97.25 2 LEU B N 1
ATOM 1605 C CA . LEU B 1 2 ? 14.398 -9.023 -0.088 1 97.25 2 LEU B CA 1
ATOM 1606 C C . LEU B 1 2 ? 13.242 -8.031 -0.137 1 97.25 2 LEU B C 1
ATOM 1608 O O . LEU B 1 2 ? 12.508 -7.871 0.844 1 97.25 2 LEU B O 1
ATOM 1612 N N . ARG B 1 3 ? 13.18 -7.309 -1.21 1 98.62 3 ARG B N 1
ATOM 1613 C CA . ARG B 1 3 ? 12.07 -6.398 -1.47 1 98.62 3 ARG B CA 1
ATOM 1614 C C . ARG B 1 3 ? 10.992 -7.066 -2.316 1 98.62 3 ARG B C 1
ATOM 1616 O O . ARG B 1 3 ? 11.258 -7.48 -3.449 1 98.62 3 ARG B O 1
ATOM 1623 N N . ILE B 1 4 ? 9.797 -7.18 -1.753 1 98.75 4 ILE B N 1
ATOM 1624 C CA . ILE B 1 4 ? 8.727 -7.938 -2.379 1 98.75 4 ILE B CA 1
ATOM 1625 C C . ILE B 1 4 ? 7.594 -6.992 -2.785 1 98.75 4 ILE B C 1
ATOM 1627 O O . ILE B 1 4 ? 6.91 -6.426 -1.928 1 98.75 4 ILE B O 1
ATOM 1631 N N . ALA B 1 5 ? 7.395 -6.797 -4.094 1 98.88 5 ALA B N 1
ATOM 1632 C CA . ALA B 1 5 ? 6.25 -6.027 -4.578 1 98.88 5 ALA B CA 1
ATOM 1633 C C . ALA B 1 5 ? 4.984 -6.875 -4.582 1 98.88 5 ALA B C 1
ATOM 1635 O O . ALA B 1 5 ? 4.984 -8 -5.082 1 98.88 5 ALA B O 1
ATOM 1636 N N . LEU B 1 6 ? 3.943 -6.391 -3.928 1 98.88 6 LEU B N 1
ATOM 1637 C CA . LEU B 1 6 ? 2.66 -7.082 -3.875 1 98.88 6 LEU B CA 1
ATOM 1638 C C . LEU B 1 6 ? 1.564 -6.246 -4.527 1 98.88 6 LEU B C 1
ATOM 1640 O O . LEU B 1 6 ? 1.364 -5.082 -4.164 1 98.88 6 LEU B O 1
ATOM 1644 N N . THR B 1 7 ? 0.894 -6.855 -5.531 1 98.81 7 THR B N 1
ATOM 1645 C CA . THR B 1 7 ? -0.252 -6.145 -6.09 1 98.81 7 THR B CA 1
ATOM 1646 C C . THR B 1 7 ? -1.37 -6.027 -5.059 1 98.81 7 THR B C 1
ATOM 1648 O O . THR B 1 7 ? -1.511 -6.887 -4.188 1 98.81 7 THR B O 1
ATOM 1651 N N . THR B 1 8 ? -2.096 -4.926 -5.098 1 98.62 8 THR B N 1
ATOM 1652 C CA . THR B 1 8 ? -3.193 -4.664 -4.176 1 98.62 8 THR B CA 1
ATOM 1653 C C . THR B 1 8 ? -4.539 -4.801 -4.879 1 98.62 8 THR B C 1
ATOM 1655 O O . THR B 1 8 ? -4.613 -4.727 -6.109 1 98.62 8 THR B O 1
ATOM 1658 N N . ARG B 1 9 ? -5.559 -5.09 -4.121 1 97.06 9 ARG B N 1
ATOM 1659 C CA . ARG B 1 9 ? -6.906 -5.059 -4.68 1 97.06 9 ARG B CA 1
ATOM 1660 C C . ARG B 1 9 ? -7.508 -3.662 -4.574 1 97.06 9 ARG B C 1
ATOM 1662 O O . ARG B 1 9 ? -6.934 -2.779 -3.936 1 97.06 9 ARG B O 1
ATOM 1669 N N . VAL B 1 10 ? -8.641 -3.43 -5.246 1 96.5 10 VAL B N 1
ATOM 1670 C CA . VAL B 1 10 ? -9.383 -2.18 -5.16 1 96.5 10 VAL B CA 1
ATOM 1671 C C . VAL B 1 10 ? -10.711 -2.414 -4.445 1 96.5 10 VAL B C 1
ATOM 1673 O O . VAL B 1 10 ? -11.516 -3.25 -4.871 1 96.5 10 VAL B O 1
ATOM 1676 N N . THR B 1 11 ? -10.875 -1.757 -3.35 1 93.44 11 THR B N 1
ATOM 1677 C CA . THR B 1 11 ? -12.117 -1.869 -2.596 1 93.44 11 THR B CA 1
ATOM 1678 C C . THR B 1 11 ? -12.898 -0.56 -2.643 1 93.44 11 THR B C 1
ATOM 1680 O O . THR B 1 11 ? -12.312 0.514 -2.795 1 93.44 11 THR B O 1
ATOM 1683 N N . HIS B 1 12 ? -14.203 -0.676 -2.527 1 91.25 12 HIS B N 1
ATOM 1684 C CA . HIS B 1 12 ? -15.109 0.462 -2.57 1 91.25 12 HIS B CA 1
ATOM 1685 C C . HIS B 1 12 ? -15.945 0.547 -1.297 1 91.25 12 HIS B C 1
ATOM 1687 O O . HIS B 1 12 ? -16.922 -0.193 -1.138 1 91.25 12 HIS B O 1
ATOM 1693 N N . PRO B 1 13 ? -15.438 1.438 -0.396 1 85.56 13 PRO B N 1
ATOM 1694 C CA . PRO B 1 13 ? -16.25 1.588 0.818 1 85.56 13 PRO B CA 1
ATOM 1695 C C . PRO B 1 13 ? -17.656 2.08 0.53 1 85.56 13 PRO B C 1
ATOM 1697 O O . PRO B 1 13 ? -17.875 2.828 -0.427 1 85.56 13 PRO B O 1
ATOM 1700 N N . GLN B 1 14 ? -18.547 1.556 1.353 1 79 14 GLN B N 1
ATOM 1701 C CA . GLN B 1 14 ? -19.953 1.945 1.169 1 79 14 GLN B CA 1
ATOM 1702 C C . GLN B 1 14 ? -20.156 3.418 1.51 1 79 14 GLN B C 1
ATOM 1704 O O . GLN B 1 14 ? -19.609 3.918 2.492 1 79 14 GLN B O 1
ATOM 1709 N N . GLY B 1 15 ? -20.938 4.152 0.698 1 70.62 15 GLY B N 1
ATOM 1710 C CA . GLY B 1 15 ? -21.406 5.5 0.996 1 70.62 15 GLY B CA 1
ATOM 1711 C C . GLY B 1 15 ? -20.438 6.574 0.531 1 70.62 15 GLY B C 1
ATOM 1712 O O . GLY B 1 15 ? -20.719 7.766 0.67 1 70.62 15 GLY B O 1
ATOM 1713 N N . TYR B 1 16 ? -19.281 6.117 0.125 1 71.75 16 TYR B N 1
ATOM 1714 C CA . TYR B 1 16 ? -18.297 7.086 -0.327 1 71.75 16 TYR B CA 1
ATOM 1715 C C . TYR B 1 16 ? -17.766 6.723 -1.71 1 71.75 16 TYR B C 1
ATOM 1717 O O . TYR B 1 16 ? -17.672 5.543 -2.055 1 71.75 16 TYR B O 1
ATOM 1725 N N . ALA B 1 17 ? -17.641 7.664 -2.564 1 81.69 17 ALA B N 1
ATOM 1726 C CA . ALA B 1 17 ? -16.891 7.449 -3.799 1 81.69 17 ALA B CA 1
ATOM 1727 C C . ALA B 1 17 ? -15.383 7.578 -3.559 1 81.69 17 ALA B C 1
ATOM 1729 O O . ALA B 1 17 ? -14.766 8.562 -3.965 1 81.69 17 ALA B O 1
ATOM 1730 N N . GLU B 1 18 ? -14.797 6.668 -2.906 1 89.62 18 GLU B N 1
ATOM 1731 C CA . GLU B 1 18 ? -13.391 6.672 -2.527 1 89.62 18 GLU B CA 1
ATOM 1732 C C . GLU B 1 18 ? -12.758 5.297 -2.734 1 89.62 18 GLU B C 1
ATOM 1734 O O . GLU B 1 18 ? -12.516 4.566 -1.77 1 89.62 18 GLU B O 1
ATOM 1739 N N . PRO B 1 19 ? -12.523 4.996 -4.078 1 94.81 19 PRO B N 1
ATOM 1740 C CA . PRO B 1 19 ? -11.797 3.738 -4.266 1 94.81 19 PRO B CA 1
ATOM 1741 C C . PRO B 1 19 ? -10.492 3.691 -3.48 1 94.81 19 PRO B C 1
ATOM 1743 O O . PRO B 1 19 ? -9.789 4.703 -3.377 1 94.81 19 PRO B O 1
ATOM 1746 N N . ARG B 1 20 ? -10.227 2.518 -2.918 1 96.94 20 ARG B N 1
ATOM 1747 C CA . ARG B 1 20 ? -9.031 2.35 -2.092 1 96.94 20 ARG B CA 1
ATOM 1748 C C . ARG B 1 20 ? -8.195 1.169 -2.57 1 96.94 20 ARG B C 1
ATOM 1750 O O . ARG B 1 20 ? -8.742 0.128 -2.945 1 96.94 20 ARG B O 1
ATOM 1757 N N . ASP B 1 21 ? -6.906 1.364 -2.662 1 98.19 21 ASP B N 1
ATOM 1758 C CA . ASP B 1 21 ? -6.012 0.213 -2.748 1 98.19 21 ASP B CA 1
ATOM 1759 C C . ASP B 1 21 ? -5.898 -0.499 -1.402 1 98.19 21 ASP B C 1
ATOM 1761 O O . ASP B 1 21 ? -5.734 0.146 -0.365 1 98.19 21 ASP B O 1
ATOM 1765 N N . SER B 1 22 ? -6.059 -1.863 -1.421 1 97.75 22 SER B N 1
ATOM 1766 C CA . SER B 1 22 ? -6.137 -2.605 -0.167 1 97.75 22 SER B CA 1
ATOM 1767 C C . SER B 1 22 ? -5.426 -3.949 -0.273 1 97.75 22 SER B C 1
ATOM 1769 O O . SER B 1 22 ? -5.438 -4.582 -1.33 1 97.75 22 SER B O 1
ATOM 1771 N N . LEU B 1 23 ? -4.816 -4.352 0.765 1 97.88 23 LEU B N 1
ATOM 1772 C CA . LEU B 1 23 ? -4.188 -5.664 0.844 1 97.88 23 LEU B CA 1
ATOM 1773 C C . LEU B 1 23 ? -4.375 -6.273 2.23 1 97.88 23 LEU B C 1
ATOM 1775 O O . LEU B 1 23 ? -4.203 -5.59 3.242 1 97.88 23 LEU B O 1
ATOM 1779 N N . ALA B 1 24 ? -4.742 -7.598 2.23 1 96.12 24 ALA B N 1
ATOM 1780 C CA . ALA B 1 24 ? -4.863 -8.32 3.494 1 96.12 24 ALA B CA 1
ATOM 1781 C C . ALA B 1 24 ? -3.553 -8.281 4.277 1 96.12 24 ALA B C 1
ATOM 1783 O O . ALA B 1 24 ? -2.477 -8.492 3.715 1 96.12 24 ALA B O 1
ATOM 1784 N N . GLN B 1 25 ? -3.678 -8.062 5.555 1 96.62 25 GLN B N 1
ATOM 1785 C CA . GLN B 1 25 ? -2.512 -7.902 6.414 1 96.62 25 GLN B CA 1
ATOM 1786 C C . GLN B 1 25 ? -1.761 -9.219 6.582 1 96.62 25 GLN B C 1
ATOM 1788 O O . GLN B 1 25 ? -0.608 -9.234 7.02 1 96.62 25 GLN B O 1
ATOM 1793 N N . ASP B 1 26 ? -2.393 -10.32 6.242 1 94.25 26 ASP B N 1
ATOM 1794 C CA . ASP B 1 26 ? -1.708 -11.609 6.297 1 94.25 26 ASP B CA 1
ATOM 1795 C C . ASP B 1 26 ? -0.423 -11.586 5.473 1 94.25 26 ASP B C 1
ATOM 1797 O O . ASP B 1 26 ? 0.596 -12.141 5.887 1 94.25 26 ASP B O 1
ATOM 1801 N N . TRP B 1 27 ? -0.45 -10.922 4.375 1 96.19 27 TRP B N 1
ATOM 1802 C CA . TRP B 1 27 ? 0.708 -10.852 3.488 1 96.19 27 TRP B CA 1
ATOM 1803 C C . TRP B 1 27 ? 1.852 -10.086 4.148 1 96.19 27 TRP B C 1
ATOM 1805 O O . TRP B 1 27 ? 2.967 -10.602 4.262 1 96.19 27 TRP B O 1
ATOM 1815 N N . THR B 1 28 ? 1.551 -8.875 4.59 1 97.25 28 THR B N 1
ATOM 1816 C CA . THR B 1 28 ? 2.625 -8.023 5.094 1 97.25 28 THR B CA 1
ATOM 1817 C C . THR B 1 28 ? 3.148 -8.547 6.43 1 97.25 28 THR B C 1
ATOM 1819 O O . THR B 1 28 ? 4.348 -8.469 6.707 1 97.25 28 THR B O 1
ATOM 1822 N N . SER B 1 29 ? 2.252 -9.156 7.238 1 95.31 29 SER B N 1
ATOM 1823 C CA . SER B 1 29 ? 2.688 -9.781 8.477 1 95.31 29 SER B CA 1
ATOM 1824 C C . SER B 1 29 ? 3.633 -10.945 8.211 1 95.31 29 SER B C 1
ATOM 1826 O O . SER B 1 29 ? 4.684 -11.062 8.844 1 95.31 29 SER B O 1
ATOM 1828 N N . LEU B 1 30 ? 3.264 -11.758 7.27 1 95 30 LEU B N 1
ATOM 1829 C CA . LEU B 1 30 ? 4.047 -12.93 6.91 1 95 30 LEU B CA 1
ATOM 1830 C C . LEU B 1 30 ? 5.422 -12.531 6.391 1 95 30 LEU B C 1
ATOM 1832 O O . LEU B 1 30 ? 6.441 -13.016 6.883 1 95 30 LEU B O 1
ATOM 1836 N N . LEU B 1 31 ? 5.488 -11.641 5.465 1 96.69 31 LEU B N 1
ATOM 1837 C CA . LEU B 1 31 ? 6.738 -11.242 4.828 1 96.69 31 LEU B CA 1
ATOM 1838 C C . LEU B 1 31 ? 7.652 -10.531 5.82 1 96.69 31 LEU B C 1
ATOM 1840 O O . LEU B 1 31 ? 8.852 -10.797 5.867 1 96.69 31 LEU B O 1
ATOM 1844 N N . ASP B 1 32 ? 7.031 -9.633 6.582 1 97.12 32 ASP B N 1
ATOM 1845 C CA . ASP B 1 32 ? 7.824 -8.945 7.598 1 97.12 32 ASP B CA 1
ATOM 1846 C C . ASP B 1 32 ? 8.422 -9.938 8.586 1 97.12 32 ASP B C 1
ATOM 1848 O O . ASP B 1 32 ? 9.594 -9.828 8.961 1 97.12 32 ASP B O 1
ATOM 1852 N N . GLY B 1 33 ? 7.629 -10.875 9 1 94.5 33 GLY B N 1
ATOM 1853 C CA . GLY B 1 33 ? 8.094 -11.914 9.906 1 94.5 33 GLY B CA 1
ATOM 1854 C C . GLY B 1 33 ? 9.258 -12.719 9.352 1 94.5 33 GLY B C 1
ATOM 1855 O O . GLY B 1 33 ? 10.047 -13.273 10.117 1 94.5 33 GLY B O 1
ATOM 1856 N N . TRP B 1 34 ? 9.328 -12.797 8.062 1 94.81 34 TRP B N 1
ATOM 1857 C CA . TRP B 1 34 ? 10.406 -13.531 7.402 1 94.81 34 TRP B CA 1
ATOM 1858 C C . TRP B 1 34 ? 11.586 -12.609 7.098 1 94.81 34 TRP B C 1
ATOM 1860 O O . TRP B 1 34 ? 12.539 -13.008 6.422 1 94.81 34 TRP B O 1
ATOM 1870 N N . GLY B 1 35 ? 11.539 -11.367 7.551 1 95.75 35 GLY B N 1
ATOM 1871 C CA . GLY B 1 35 ? 12.617 -10.422 7.34 1 95.75 35 GLY B CA 1
ATOM 1872 C C . GLY B 1 35 ? 12.633 -9.836 5.941 1 95.75 35 GLY B C 1
ATOM 1873 O O . GLY B 1 35 ? 13.68 -9.383 5.461 1 95.75 35 GLY B O 1
ATOM 1874 N N . MET B 1 36 ? 11.539 -9.891 5.23 1 97.19 36 MET B N 1
ATOM 1875 C CA . MET B 1 36 ? 11.406 -9.312 3.895 1 97.19 36 MET B CA 1
ATOM 1876 C C . MET B 1 36 ? 10.664 -7.984 3.947 1 97.19 36 MET B C 1
ATOM 1878 O O . MET B 1 36 ? 9.984 -7.684 4.934 1 97.19 36 MET B O 1
ATOM 1882 N N . LEU B 1 37 ? 10.883 -7.164 2.939 1 98.31 37 LEU B N 1
ATOM 1883 C CA . LEU B 1 37 ? 10.32 -5.816 2.887 1 98.31 37 LEU B CA 1
ATOM 1884 C C . LEU B 1 37 ? 9.133 -5.762 1.924 1 98.31 37 LEU B C 1
ATOM 1886 O O . LEU B 1 37 ? 9.32 -5.73 0.705 1 98.31 37 LEU B O 1
ATOM 1890 N N . PRO B 1 38 ? 7.914 -5.695 2.463 1 98.69 38 PRO B N 1
ATOM 1891 C CA . PRO B 1 38 ? 6.75 -5.641 1.576 1 98.69 38 PRO B CA 1
ATOM 1892 C C . PRO B 1 38 ? 6.566 -4.273 0.924 1 98.69 38 PRO B C 1
ATOM 1894 O O . PRO B 1 38 ? 6.715 -3.244 1.589 1 98.69 38 PRO B O 1
ATOM 1897 N N . LEU B 1 39 ? 6.328 -4.246 -0.389 1 98.81 39 LEU B N 1
ATOM 1898 C CA . LEU B 1 39 ? 6.027 -3.064 -1.19 1 98.81 39 LEU B CA 1
ATOM 1899 C C . LEU B 1 39 ? 4.641 -3.168 -1.815 1 98.81 39 LEU B C 1
ATOM 1901 O O . LEU B 1 39 ? 4.422 -3.98 -2.717 1 98.81 39 LEU B O 1
ATOM 1905 N N . LEU B 1 40 ? 3.695 -2.365 -1.342 1 98.94 40 LEU B N 1
ATOM 1906 C CA . LEU B 1 40 ? 2.328 -2.428 -1.85 1 98.94 40 LEU B CA 1
ATOM 1907 C C . LEU B 1 40 ? 2.182 -1.597 -3.119 1 98.94 40 LEU B C 1
ATOM 1909 O O . LEU B 1 40 ? 2.354 -0.376 -3.09 1 98.94 40 LEU B O 1
ATOM 1913 N N . VAL B 1 41 ? 1.827 -2.213 -4.199 1 98.88 41 VAL B N 1
ATOM 1914 C CA . VAL B 1 41 ? 1.767 -1.557 -5.504 1 98.88 41 VAL B CA 1
ATOM 1915 C C . VAL B 1 41 ? 0.452 -0.791 -5.633 1 98.88 41 VAL B C 1
ATOM 1917 O O . VAL B 1 41 ? -0.627 -1.385 -5.582 1 98.88 41 VAL B O 1
ATOM 1920 N N . PRO B 1 42 ? 0.528 0.504 -5.859 1 98.81 42 PRO B N 1
ATOM 1921 C CA . PRO B 1 42 ? -0.714 1.232 -6.129 1 98.81 42 PRO B CA 1
ATOM 1922 C C . PRO B 1 42 ? -1.304 0.909 -7.5 1 98.81 42 PRO B C 1
ATOM 1924 O O . PRO B 1 42 ? -0.56 0.694 -8.461 1 98.81 42 PRO B O 1
ATOM 1927 N N . ASN B 1 43 ? -2.639 1.001 -7.602 1 98.62 43 ASN B N 1
ATOM 1928 C CA . ASN B 1 43 ? -3.305 0.675 -8.859 1 98.62 43 ASN B CA 1
ATOM 1929 C C . ASN B 1 43 ? -3.514 1.917 -9.719 1 98.62 43 ASN B C 1
ATOM 1931 O O . ASN B 1 43 ? -4.062 1.829 -10.82 1 98.62 43 ASN B O 1
ATOM 1935 N N . THR B 1 44 ? -3.004 3.059 -9.258 1 97.94 44 THR B N 1
ATOM 1936 C CA . THR B 1 44 ? -3.246 4.301 -9.984 1 97.94 44 THR B CA 1
ATOM 1937 C C . THR B 1 44 ? -1.994 4.734 -10.742 1 97.94 44 THR B C 1
ATOM 1939 O O . THR B 1 44 ? -1.985 5.785 -11.391 1 97.94 44 THR B O 1
ATOM 1942 N N . LEU B 1 45 ? -0.957 4.008 -10.695 1 98.5 45 LEU B N 1
ATOM 1943 C CA . LEU B 1 45 ? 0.305 4.383 -11.32 1 98.5 45 LEU B CA 1
ATOM 1944 C C . LEU B 1 45 ? 0.172 4.395 -12.844 1 98.5 45 LEU B C 1
ATOM 1946 O O . LEU B 1 45 ? -0.358 3.451 -13.43 1 98.5 45 LEU B O 1
ATOM 1950 N N . ALA B 1 46 ? 0.695 5.422 -13.406 1 98.19 46 ALA B N 1
ATOM 1951 C CA . ALA B 1 46 ? 0.796 5.457 -14.859 1 98.19 46 ALA B CA 1
ATOM 1952 C C . ALA B 1 46 ? 1.816 4.438 -15.367 1 98.19 46 ALA B C 1
ATOM 1954 O O . ALA B 1 46 ? 1.667 3.889 -16.453 1 98.19 46 ALA B O 1
ATOM 1955 N N . ASN B 1 47 ? 2.85 4.184 -14.625 1 98.44 47 ASN B N 1
ATOM 1956 C CA . ASN B 1 47 ? 3.939 3.281 -14.984 1 98.44 47 ASN B CA 1
ATOM 1957 C C . ASN B 1 47 ? 4.312 2.355 -13.836 1 98.44 47 ASN B C 1
ATOM 1959 O O . ASN B 1 47 ? 5.371 2.508 -13.227 1 98.44 47 ASN B O 1
ATOM 1963 N N . PRO B 1 48 ? 3.48 1.318 -13.641 1 98.62 48 PRO B N 1
ATOM 1964 C CA . PRO B 1 48 ? 3.777 0.386 -12.555 1 98.62 48 PRO B CA 1
ATOM 1965 C C . PRO B 1 48 ? 5.129 -0.305 -12.719 1 98.62 48 PRO B C 1
ATOM 1967 O O . PRO B 1 48 ? 5.809 -0.585 -11.727 1 98.62 48 PRO B O 1
ATOM 1970 N N . ALA B 1 49 ? 5.523 -0.576 -13.938 1 98.56 49 ALA B N 1
ATOM 1971 C CA . ALA B 1 49 ? 6.82 -1.188 -14.203 1 98.56 49 ALA B CA 1
ATOM 1972 C C . ALA B 1 49 ? 7.957 -0.29 -13.727 1 98.56 49 ALA B C 1
ATOM 1974 O O . ALA B 1 49 ? 8.914 -0.764 -13.102 1 98.56 49 ALA B O 1
ATOM 1975 N N . GLY B 1 50 ? 7.863 0.985 -14.047 1 98.38 50 GLY B N 1
ATOM 1976 C CA . GLY B 1 50 ? 8.844 1.943 -13.57 1 98.38 50 GLY B CA 1
ATOM 1977 C C . GLY B 1 50 ? 8.914 2.023 -12.055 1 98.38 50 GLY B C 1
ATOM 1978 O O . GLY B 1 50 ? 9.992 2.178 -11.484 1 98.38 50 GLY B O 1
ATOM 1979 N N . TRP B 1 51 ? 7.77 1.885 -11.391 1 98.56 51 TRP B N 1
ATOM 1980 C CA . TRP B 1 51 ? 7.684 1.938 -9.938 1 98.56 51 TRP B CA 1
ATOM 1981 C C . TRP B 1 51 ? 8.438 0.772 -9.305 1 98.56 51 TRP B C 1
ATOM 1983 O O . TRP B 1 51 ? 9.273 0.972 -8.422 1 98.56 51 TRP B O 1
ATOM 1993 N N . VAL B 1 52 ? 8.242 -0.436 -9.797 1 98.44 52 VAL B N 1
ATOM 1994 C CA . VAL 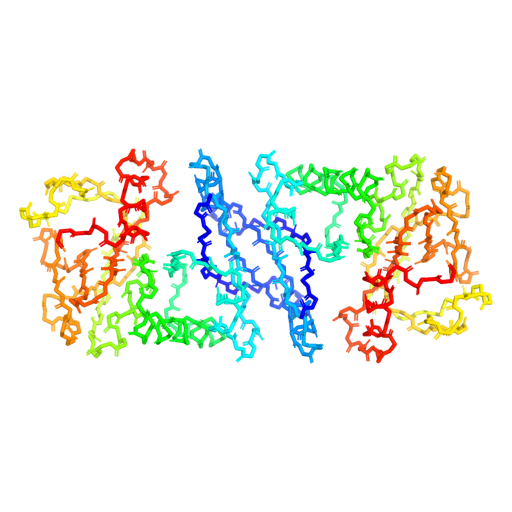B 1 52 ? 8.898 -1.616 -9.234 1 98.44 52 VAL B CA 1
ATOM 1995 C C . VAL B 1 52 ? 10.398 -1.555 -9.516 1 98.44 52 VAL B C 1
ATOM 1997 O O . VAL B 1 52 ? 11.203 -1.989 -8.688 1 98.44 52 VAL B O 1
ATOM 2000 N N . THR B 1 53 ? 10.758 -1.037 -10.656 1 98.19 53 THR B N 1
ATOM 2001 C CA . THR B 1 53 ? 12.164 -0.888 -11.016 1 98.19 53 THR B CA 1
ATOM 2002 C C . THR B 1 53 ? 12.852 0.122 -10.102 1 98.19 53 THR B C 1
ATOM 2004 O O . THR B 1 53 ? 13.938 -0.141 -9.578 1 98.19 53 THR B O 1
ATOM 2007 N N . ALA B 1 54 ? 12.211 1.248 -9.867 1 98 54 ALA B N 1
ATOM 2008 C CA . ALA B 1 54 ? 12.766 2.307 -9.031 1 98 54 ALA B CA 1
ATOM 2009 C C . ALA B 1 54 ? 12.984 1.817 -7.602 1 98 54 ALA B C 1
ATOM 2011 O O . ALA B 1 54 ? 13.922 2.25 -6.926 1 98 54 ALA B O 1
ATOM 2012 N N . LEU B 1 55 ? 12.141 0.865 -7.203 1 98.06 55 LEU B N 1
ATOM 2013 C CA . LEU B 1 55 ? 12.211 0.388 -5.828 1 98.06 55 LEU B CA 1
ATOM 2014 C C . LEU B 1 55 ? 13.07 -0.869 -5.73 1 98.06 55 LEU B C 1
ATOM 2016 O O . LEU B 1 55 ? 13.234 -1.433 -4.648 1 98.06 55 LEU B O 1
ATOM 2020 N N . VAL B 1 56 ? 13.617 -1.352 -6.836 1 97.75 56 VAL B N 1
ATOM 2021 C CA . VAL B 1 56 ? 14.539 -2.48 -6.934 1 97.75 56 VAL B CA 1
ATOM 2022 C C . VAL B 1 56 ? 13.898 -3.723 -6.316 1 97.75 56 VAL B C 1
ATOM 2024 O O . VAL B 1 56 ? 14.5 -4.375 -5.461 1 97.75 56 VAL B O 1
ATOM 2027 N N . ALA B 1 57 ? 12.664 -3.955 -6.699 1 98.38 57 ALA B N 1
ATOM 2028 C CA . ALA B 1 57 ? 11.984 -5.156 -6.219 1 98.38 57 ALA B CA 1
ATOM 2029 C C . ALA B 1 57 ? 12.711 -6.418 -6.672 1 98.38 57 ALA B C 1
ATOM 2031 O O . ALA B 1 57 ? 13.172 -6.5 -7.816 1 98.38 57 ALA B O 1
ATOM 2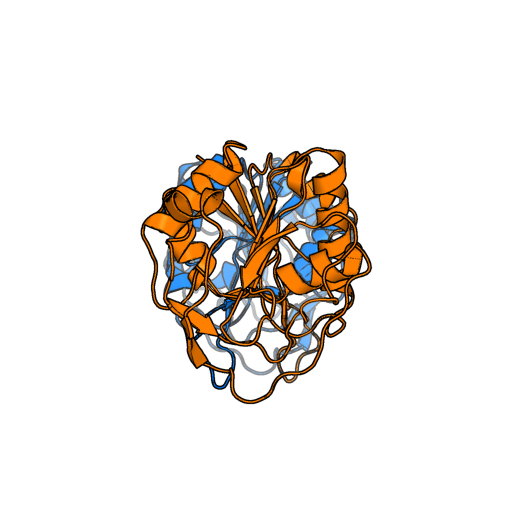032 N N . ASP B 1 58 ? 12.805 -7.387 -5.75 1 98.38 58 ASP B N 1
ATOM 2033 C CA . ASP B 1 58 ? 13.43 -8.672 -6.051 1 98.38 58 ASP B CA 1
ATOM 2034 C C . ASP B 1 58 ? 12.406 -9.672 -6.586 1 98.38 58 ASP B C 1
ATOM 2036 O O . ASP B 1 58 ? 12.758 -10.586 -7.324 1 98.38 58 ASP B O 1
ATOM 2040 N N . LEU B 1 59 ? 11.188 -9.539 -6.156 1 98.56 59 LEU B N 1
ATOM 2041 C CA . LEU B 1 59 ? 10.117 -10.484 -6.434 1 98.56 59 LEU B CA 1
ATOM 2042 C C . LEU B 1 59 ? 8.766 -9.781 -6.492 1 98.56 59 LEU B C 1
ATOM 2044 O O . LEU B 1 59 ? 8.492 -8.875 -5.699 1 98.56 59 LEU B O 1
ATOM 2048 N N . LEU B 1 60 ? 8.008 -10.156 -7.508 1 98.81 60 LEU B N 1
ATOM 2049 C CA . LEU B 1 60 ? 6.641 -9.68 -7.672 1 98.81 60 LEU B CA 1
ATOM 2050 C C . LEU B 1 60 ? 5.641 -10.75 -7.238 1 98.81 60 LEU B C 1
ATOM 2052 O O . LEU B 1 60 ? 5.734 -11.898 -7.66 1 98.81 60 LEU B O 1
ATOM 2056 N N . ILE B 1 61 ? 4.758 -10.352 -6.367 1 98.81 61 ILE B N 1
ATOM 2057 C CA . ILE B 1 61 ? 3.639 -11.227 -6.039 1 98.81 61 ILE B CA 1
ATOM 2058 C C . ILE B 1 61 ? 2.352 -10.664 -6.637 1 98.81 61 ILE B C 1
ATOM 2060 O O . ILE B 1 61 ? 1.913 -9.57 -6.266 1 98.81 61 ILE B O 1
ATOM 2064 N N . LEU B 1 62 ? 1.827 -11.359 -7.617 1 98.81 62 LEU B N 1
ATOM 2065 C CA . LEU B 1 62 ? 0.454 -11.125 -8.047 1 98.81 62 LEU B CA 1
ATOM 2066 C C . LEU B 1 62 ? -0.537 -11.773 -7.09 1 98.81 62 LEU B C 1
ATOM 2068 O O . LEU B 1 62 ? -0.687 -13 -7.086 1 98.81 62 LEU B O 1
ATOM 2072 N N . THR B 1 63 ? -1.234 -10.984 -6.324 1 98 63 THR B N 1
ATOM 2073 C CA . THR B 1 63 ? -1.995 -11.492 -5.188 1 98 63 THR B CA 1
ATOM 2074 C C . THR B 1 63 ? -3.375 -11.969 -5.629 1 98 63 THR B C 1
ATOM 2076 O O . THR B 1 63 ? -3.781 -11.742 -6.773 1 98 63 THR B O 1
ATOM 2079 N N . GLY B 1 64 ? -3.984 -12.641 -4.684 1 95.25 64 GLY B N 1
ATOM 2080 C CA . GLY B 1 64 ? -5.359 -13.055 -4.91 1 95.25 64 GLY B CA 1
ATOM 2081 C C . GLY B 1 64 ? -6.367 -11.961 -4.605 1 95.25 64 GLY B C 1
ATOM 2082 O O . GLY B 1 64 ? -5.992 -10.812 -4.355 1 95.25 64 GLY B O 1
ATOM 2083 N N . GLY B 1 65 ? -7.625 -12.367 -4.727 1 89.44 65 GLY B N 1
ATOM 2084 C CA . GLY B 1 65 ? -8.695 -11.445 -4.383 1 89.44 65 GLY B CA 1
ATOM 2085 C C . GLY B 1 65 ? -9.586 -11.102 -5.559 1 89.44 65 GLY B C 1
ATOM 2086 O O . GLY B 1 65 ? -9.094 -10.781 -6.645 1 89.44 65 GLY B O 1
ATOM 2087 N N . GLU B 1 66 ? -10.836 -11.141 -5.293 1 89.75 66 GLU B N 1
ATOM 2088 C CA . GLU B 1 66 ? -11.875 -10.812 -6.262 1 89.75 66 GLU B CA 1
ATOM 2089 C C . GLU B 1 66 ? -11.664 -11.555 -7.578 1 89.75 66 GLU B C 1
ATOM 2091 O O . GLU B 1 66 ? -10.859 -12.492 -7.648 1 89.75 66 GLU B O 1
ATOM 2096 N N . ASP B 1 67 ? -12.5 -11.273 -8.578 1 91.88 67 ASP B N 1
ATOM 2097 C CA . ASP B 1 67 ? -12.438 -11.938 -9.875 1 91.88 67 ASP B CA 1
ATOM 2098 C C . ASP B 1 67 ? -11.727 -11.07 -10.914 1 91.88 67 ASP B C 1
ATOM 2100 O O . ASP B 1 67 ? -11.781 -9.836 -10.828 1 91.88 67 ASP B O 1
ATOM 2104 N N . LEU B 1 68 ? -11.055 -11.758 -11.836 1 93.62 68 LEU B N 1
ATOM 2105 C CA . LEU B 1 68 ? -10.555 -11.016 -12.992 1 93.62 68 LEU B CA 1
ATOM 2106 C C . LEU B 1 68 ? -11.672 -10.203 -13.641 1 93.62 68 LEU B C 1
ATOM 2108 O O . LEU B 1 68 ? -12.797 -10.695 -13.789 1 93.62 68 LEU B O 1
ATOM 2112 N N . GLY B 1 69 ? -11.367 -8.977 -13.992 1 93.31 69 GLY B N 1
ATOM 2113 C CA . GLY B 1 69 ? -12.359 -8.148 -14.656 1 93.31 69 GLY B CA 1
ATOM 2114 C C . GLY B 1 69 ? -13.188 -7.324 -13.688 1 93.31 69 GLY B C 1
ATOM 2115 O O . GLY B 1 69 ? -13.898 -6.406 -14.094 1 93.31 69 GLY B O 1
ATOM 2116 N N . SER B 1 70 ? -13.117 -7.625 -12.344 1 93.44 70 SER B N 1
ATOM 2117 C CA . SER B 1 70 ? -13.906 -6.902 -11.352 1 93.44 70 SER B CA 1
ATOM 2118 C C . SER B 1 70 ? -13.453 -5.445 -11.25 1 93.44 70 SER B C 1
ATOM 2120 O O . SER B 1 70 ? -14.258 -4.566 -10.938 1 93.44 70 SER B O 1
ATOM 2122 N N . ASP B 1 71 ? -12.211 -5.227 -11.445 1 95.31 71 ASP B N 1
ATOM 2123 C CA . ASP B 1 71 ? -11.672 -3.871 -11.406 1 95.31 71 ASP B CA 1
ATOM 2124 C C . ASP B 1 71 ? -10.641 -3.66 -12.508 1 95.31 71 ASP B C 1
ATOM 2126 O O . ASP B 1 71 ? -9.57 -4.273 -12.492 1 95.31 71 ASP B O 1
ATOM 2130 N N . GLU B 1 72 ? -10.891 -2.736 -13.336 1 95.88 72 GLU B N 1
ATOM 2131 C CA . GLU B 1 72 ? -10.055 -2.51 -14.516 1 95.88 72 GLU B CA 1
ATOM 2132 C C . GLU B 1 72 ? -8.688 -1.96 -14.125 1 95.88 72 GLU B C 1
ATOM 2134 O O . GLU B 1 72 ? -7.676 -2.275 -14.758 1 95.88 72 GLU B O 1
ATOM 2139 N N . SER B 1 73 ? -8.633 -1.146 -13.133 1 96.75 73 SER B N 1
ATOM 2140 C CA . SER B 1 73 ? -7.363 -0.557 -12.727 1 96.75 73 SER B CA 1
ATOM 2141 C C . SER B 1 73 ? -6.406 -1.619 -12.195 1 96.75 73 SER B C 1
ATOM 2143 O O . SER B 1 73 ? -5.219 -1.614 -12.531 1 96.75 73 SER B O 1
ATOM 2145 N N . ARG B 1 74 ? -6.93 -2.506 -11.414 1 97.94 74 ARG B N 1
ATOM 2146 C CA . ARG B 1 74 ? -6.09 -3.596 -10.922 1 97.94 74 ARG B CA 1
ATOM 2147 C C . ARG B 1 74 ? -5.609 -4.477 -12.07 1 97.94 74 ARG B C 1
ATOM 2149 O O . ARG B 1 74 ? -4.43 -4.828 -12.133 1 97.94 74 ARG B O 1
ATOM 2156 N N . ASP B 1 75 ? -6.555 -4.812 -12.969 1 98 75 ASP B N 1
ATOM 2157 C CA . ASP B 1 75 ? -6.191 -5.652 -14.109 1 98 75 ASP B CA 1
ATOM 2158 C C . ASP B 1 75 ? -5.07 -5.016 -14.93 1 98 75 ASP B C 1
ATOM 2160 O O . ASP B 1 75 ? -4.113 -5.688 -15.312 1 98 75 ASP B O 1
ATOM 2164 N N . ARG B 1 76 ? -5.188 -3.758 -15.164 1 98.06 76 ARG B N 1
ATOM 2165 C CA . ARG B 1 76 ? -4.184 -3.031 -15.938 1 98.06 76 ARG B CA 1
ATOM 2166 C C . ARG B 1 76 ? -2.834 -3.039 -15.227 1 98.06 76 ARG B C 1
ATOM 2168 O O . ARG B 1 76 ? -1.8 -3.273 -15.859 1 98.06 76 ARG B O 1
ATOM 2175 N N . THR B 1 77 ? -2.834 -2.76 -14 1 98.75 77 THR B N 1
ATOM 2176 C CA . THR B 1 77 ? -1.605 -2.74 -13.211 1 98.75 77 THR B CA 1
ATOM 2177 C C . THR B 1 77 ? -0.922 -4.105 -13.242 1 98.75 77 THR B C 1
ATOM 2179 O O . THR B 1 77 ? 0.275 -4.199 -13.523 1 98.75 77 THR B O 1
ATOM 2182 N N . GLU B 1 78 ? -1.693 -5.121 -13.039 1 98.75 78 GLU B N 1
ATOM 2183 C CA . GLU B 1 78 ? -1.129 -6.465 -12.953 1 98.75 78 GLU B CA 1
ATOM 2184 C C . GLU B 1 78 ? -0.638 -6.941 -14.312 1 98.75 78 GLU B C 1
ATOM 2186 O O . GLU B 1 78 ? 0.396 -7.605 -14.406 1 98.75 78 GLU B O 1
ATOM 2191 N N . GLN B 1 79 ? -1.378 -6.594 -15.328 1 98.62 79 GLN B N 1
ATOM 2192 C CA . GLN B 1 79 ? -0.929 -6.938 -16.672 1 98.62 79 GLN B CA 1
ATOM 2193 C C . GLN B 1 79 ? 0.393 -6.25 -17 1 98.62 79 GLN B C 1
ATOM 2195 O O . GLN B 1 79 ? 1.306 -6.875 -17.547 1 98.62 79 GLN B O 1
ATOM 2200 N N . ALA B 1 80 ? 0.507 -4.996 -16.703 1 98.81 80 ALA B N 1
ATOM 2201 C CA . ALA B 1 80 ? 1.733 -4.242 -16.953 1 98.81 80 ALA B CA 1
ATOM 2202 C C . ALA B 1 80 ? 2.908 -4.84 -16.172 1 98.81 80 ALA B C 1
ATOM 2204 O O . ALA B 1 80 ? 4.016 -4.941 -16.703 1 98.81 80 ALA B O 1
ATOM 2205 N N . LEU B 1 81 ? 2.65 -5.262 -15 1 98.88 81 LEU B N 1
ATOM 2206 C CA . LEU B 1 81 ? 3.709 -5.82 -14.164 1 98.88 81 LEU B CA 1
ATOM 2207 C C . LEU B 1 81 ? 4.121 -7.199 -14.664 1 98.88 81 LEU B C 1
ATOM 2209 O O . LEU B 1 81 ? 5.305 -7.547 -14.641 1 98.88 81 LEU B O 1
ATOM 2213 N N . LEU B 1 82 ? 3.105 -7.953 -15.039 1 98.81 82 LEU B N 1
ATOM 2214 C CA . LEU B 1 82 ? 3.428 -9.25 -15.617 1 98.81 82 LEU B CA 1
ATOM 2215 C C . LEU B 1 82 ? 4.289 -9.102 -16.859 1 98.81 82 LEU B C 1
ATOM 2217 O O . LEU B 1 82 ? 5.305 -9.781 -17.016 1 98.81 82 LEU B O 1
ATOM 2221 N N . GLU B 1 83 ? 3.906 -8.227 -17.734 1 98.69 83 GLU B N 1
ATOM 2222 C CA . GLU B 1 83 ? 4.68 -7.98 -18.953 1 98.69 83 GLU B CA 1
ATOM 2223 C C . GLU B 1 83 ? 6.094 -7.52 -18.625 1 98.69 83 GLU B C 1
ATOM 2225 O O . GLU B 1 83 ? 7.055 -7.938 -19.266 1 98.69 83 GLU B O 1
ATOM 2230 N N . HIS B 1 84 ? 6.195 -6.641 -17.688 1 98.75 84 HIS B N 1
ATOM 2231 C CA . HIS B 1 84 ? 7.504 -6.191 -17.219 1 98.75 84 HIS B CA 1
ATOM 2232 C C . HIS B 1 84 ? 8.344 -7.367 -16.734 1 98.75 84 HIS B C 1
ATOM 2234 O O . HIS B 1 84 ? 9.523 -7.473 -17.062 1 98.75 84 HIS B O 1
ATOM 2240 N N . ALA B 1 85 ? 7.734 -8.234 -15.93 1 98.56 85 ALA B N 1
ATOM 2241 C CA . ALA B 1 85 ? 8.445 -9.398 -15.406 1 98.56 85 ALA B CA 1
ATOM 2242 C C . ALA B 1 85 ? 8.93 -10.297 -16.531 1 98.56 85 ALA B C 1
ATOM 2244 O O . ALA B 1 85 ? 10.07 -10.758 -16.531 1 98.56 85 ALA B O 1
ATOM 2245 N N . LEU B 1 86 ? 8.102 -10.469 -17.484 1 97.88 86 LEU B N 1
ATOM 2246 C CA . LEU B 1 86 ? 8.438 -11.32 -18.625 1 97.88 86 LEU B CA 1
ATOM 2247 C C . LEU B 1 86 ? 9.586 -10.734 -19.438 1 97.88 86 LEU B C 1
ATOM 2249 O O . LEU B 1 86 ? 10.43 -11.469 -19.953 1 97.88 86 LEU B O 1
ATOM 2253 N N . SER B 1 87 ? 9.641 -9.461 -19.5 1 97.69 87 SER B N 1
ATOM 2254 C CA . SER B 1 87 ? 10.641 -8.797 -20.328 1 97.69 87 SER B CA 1
ATOM 2255 C C . SER B 1 87 ? 11.961 -8.648 -19.578 1 97.69 87 SER B C 1
ATOM 2257 O O . SER B 1 87 ? 13.031 -8.641 -20.188 1 97.69 87 SER B O 1
ATOM 2259 N N . THR B 1 88 ? 11.984 -8.547 -18.297 1 97.75 88 THR B N 1
ATOM 2260 C CA . THR B 1 88 ? 13.188 -8.203 -17.547 1 97.75 88 THR B CA 1
ATOM 2261 C C . THR B 1 88 ? 13.703 -9.414 -16.766 1 97.75 88 THR B C 1
ATOM 2263 O O . THR B 1 88 ? 14.828 -9.414 -16.281 1 97.75 88 THR B O 1
ATOM 2266 N N . GLY B 1 89 ? 12.875 -10.367 -16.547 1 97.56 89 GLY B N 1
ATOM 2267 C CA . GLY B 1 89 ? 13.234 -11.539 -15.758 1 97.56 89 GLY B CA 1
ATOM 2268 C C . GLY B 1 89 ? 12.953 -11.367 -14.273 1 97.56 89 GLY B C 1
ATOM 2269 O O . GLY B 1 89 ? 13.477 -12.117 -13.445 1 97.56 89 GLY B O 1
ATOM 2270 N N . LEU B 1 90 ? 12.18 -10.383 -13.906 1 98.25 90 LEU B N 1
ATOM 2271 C CA . LEU B 1 90 ? 11.75 -10.242 -12.516 1 98.25 90 LEU B CA 1
ATOM 2272 C C . LEU B 1 90 ? 10.977 -11.477 -12.055 1 98.25 90 LEU B C 1
ATOM 2274 O O . LEU B 1 90 ? 10.078 -11.945 -12.758 1 98.25 90 LEU B O 1
ATOM 2278 N N . SER B 1 91 ? 11.375 -12.008 -10.906 1 98.75 91 SER B N 1
ATOM 2279 C CA . SER B 1 91 ? 10.727 -13.203 -10.375 1 98.75 91 SER B CA 1
ATOM 2280 C C . SER B 1 91 ? 9.273 -12.922 -10 1 98.75 91 SER B C 1
ATOM 2282 O O . SER B 1 91 ? 8.938 -11.82 -9.547 1 98.75 91 SER B O 1
ATOM 2284 N N . VAL B 1 92 ? 8.398 -13.984 -10.18 1 98.75 92 VAL B N 1
ATOM 2285 C CA . VAL B 1 92 ? 6.973 -13.781 -9.953 1 98.75 92 VAL B CA 1
ATOM 2286 C C . VAL B 1 92 ? 6.402 -14.953 -9.156 1 98.75 92 VAL B C 1
ATOM 2288 O O . VAL B 1 92 ? 6.66 -16.109 -9.477 1 98.75 92 VAL B O 1
ATOM 2291 N N . LEU B 1 93 ? 5.727 -14.656 -8.109 1 98.62 93 LEU B N 1
ATOM 2292 C CA . LEU B 1 93 ? 4.758 -15.562 -7.5 1 98.62 93 LEU B CA 1
ATOM 2293 C C . LEU B 1 93 ? 3.332 -15.086 -7.77 1 98.62 93 LEU B C 1
ATOM 2295 O O . LEU B 1 93 ? 2.963 -13.969 -7.398 1 98.62 93 LEU B O 1
ATOM 2299 N N . ALA B 1 94 ? 2.566 -15.891 -8.453 1 98.69 94 ALA B N 1
ATOM 2300 C CA . ALA B 1 94 ? 1.165 -15.578 -8.727 1 98.69 94 ALA B CA 1
ATOM 2301 C C . ALA B 1 94 ? 0.235 -16.453 -7.887 1 98.69 94 ALA B C 1
ATOM 2303 O O . ALA B 1 94 ? 0.353 -17.672 -7.887 1 98.69 94 ALA B O 1
ATOM 2304 N N . VAL B 1 95 ? -0.71 -15.789 -7.203 1 97 95 VAL B N 1
ATOM 2305 C CA . VAL B 1 95 ? -1.489 -16.5 -6.199 1 97 95 VAL B CA 1
ATOM 2306 C C . VAL B 1 95 ? -2.979 -16.391 -6.516 1 97 95 VAL B C 1
ATOM 2308 O O . VAL B 1 95 ? -3.51 -15.273 -6.617 1 97 95 VAL B O 1
ATOM 2311 N N . CYS B 1 96 ? -3.654 -17.531 -6.695 1 96.25 96 CYS B N 1
ATOM 2312 C CA . CYS B 1 96 ? -5.09 -17.641 -6.914 1 96.25 96 CYS B CA 1
ATOM 2313 C C . CYS B 1 96 ? -5.539 -16.797 -8.094 1 96.25 96 CYS B C 1
ATOM 2315 O O . CYS B 1 96 ? -5.336 -17.172 -9.25 1 96.25 96 CYS B O 1
ATOM 2317 N N . ARG B 1 97 ? -6.023 -15.57 -7.836 1 96.5 97 ARG B N 1
ATOM 2318 C CA . ARG B 1 97 ? -6.371 -14.664 -8.922 1 96.5 97 ARG B CA 1
ATOM 2319 C C . ARG B 1 97 ? -5.152 -14.367 -9.797 1 96.5 97 ARG B C 1
ATOM 2321 O O . ARG B 1 97 ? -5.277 -14.203 -11.008 1 96.5 97 ARG B O 1
ATOM 2328 N N . GLY B 1 98 ? -4.012 -14.211 -9.18 1 98.19 98 GLY B N 1
ATOM 2329 C CA . GLY B 1 98 ? -2.771 -14.016 -9.922 1 98.19 98 GLY B CA 1
ATOM 2330 C C . GLY B 1 98 ? -2.475 -15.141 -10.898 1 98.19 98 GLY B C 1
ATOM 2331 O O . GLY B 1 98 ? -2.051 -14.891 -12.023 1 98.19 98 GLY B O 1
ATOM 2332 N N . LEU B 1 99 ? -2.633 -16.328 -10.406 1 98.25 99 LEU B N 1
ATOM 2333 C CA . LEU B 1 99 ? -2.498 -17.484 -11.281 1 98.25 99 LEU B CA 1
ATOM 2334 C C . LEU B 1 99 ? -3.439 -17.375 -12.469 1 98.25 99 LEU B C 1
ATOM 2336 O O . LEU B 1 99 ? -3.039 -17.641 -13.609 1 98.25 99 LEU B O 1
ATOM 2340 N N . GLN B 1 100 ? -4.68 -17.016 -12.211 1 97.81 100 GLN B N 1
ATOM 2341 C CA . GLN B 1 100 ? -5.672 -16.875 -13.273 1 97.81 100 GLN B CA 1
ATOM 2342 C C . GLN B 1 100 ? -5.242 -15.828 -14.289 1 97.81 100 GLN B C 1
ATOM 2344 O O . GLN B 1 100 ? -5.379 -16.031 -15.5 1 97.81 100 GLN B O 1
ATOM 2349 N N . LEU B 1 101 ? -4.719 -14.742 -13.82 1 98.25 101 LEU B N 1
ATOM 2350 C CA . LEU B 1 101 ? -4.254 -13.664 -14.688 1 98.25 101 LEU B CA 1
ATOM 2351 C C . LEU B 1 101 ? -3.143 -14.148 -15.609 1 98.25 101 LEU B C 1
ATOM 2353 O O . LEU B 1 101 ? -3.18 -13.898 -16.812 1 98.25 101 LEU B O 1
ATOM 2357 N N . VAL B 1 102 ? -2.164 -14.812 -15.062 1 98.62 102 VAL B N 1
ATOM 2358 C CA . VAL B 1 102 ? -1.034 -15.305 -15.844 1 98.62 102 VAL B CA 1
ATOM 2359 C C . VAL B 1 102 ? -1.527 -16.297 -16.891 1 98.62 102 VAL B C 1
ATOM 2361 O O . VAL B 1 102 ? -1.124 -16.234 -18.062 1 98.62 102 VAL B O 1
ATOM 2364 N N . ASN B 1 103 ? -2.383 -17.234 -16.469 1 98.62 103 ASN B N 1
ATOM 2365 C CA . ASN B 1 103 ? -2.93 -18.219 -17.406 1 98.62 103 ASN B CA 1
ATOM 2366 C C . ASN B 1 103 ? -3.633 -17.547 -18.578 1 98.62 103 ASN B C 1
ATOM 2368 O O . ASN B 1 103 ? -3.4 -17.891 -19.734 1 98.62 103 ASN B O 1
ATOM 2372 N N . ARG B 1 104 ? -4.43 -16.594 -18.266 1 97.94 104 ARG B N 1
ATOM 2373 C CA . ARG B 1 104 ? -5.16 -15.867 -19.297 1 97.94 104 ARG B CA 1
ATOM 2374 C C . ARG B 1 104 ? -4.203 -15.125 -20.219 1 97.94 104 ARG B C 1
ATOM 2376 O O . ARG B 1 104 ? -4.418 -15.07 -21.438 1 97.94 104 ARG B O 1
ATOM 2383 N N . HIS B 1 105 ? -3.238 -14.5 -19.688 1 98.19 105 HIS B N 1
ATOM 2384 C CA . HIS B 1 105 ? -2.25 -13.766 -20.469 1 98.19 105 HIS B CA 1
ATOM 2385 C C . HIS B 1 105 ? -1.662 -14.641 -21.578 1 98.19 105 HIS B C 1
ATOM 2387 O O . HIS B 1 105 ? -1.398 -14.164 -22.688 1 98.19 105 HIS B O 1
ATOM 2393 N N . PHE B 1 106 ? -1.508 -15.891 -21.312 1 98.06 106 PHE B N 1
ATOM 2394 C CA . PHE B 1 106 ? -0.887 -16.812 -22.25 1 98.06 106 PHE B CA 1
ATOM 2395 C C . PHE B 1 106 ? -1.944 -17.578 -23.031 1 98.06 106 PHE B C 1
ATOM 2397 O O . PHE B 1 106 ? -1.646 -18.594 -23.656 1 98.06 106 PHE B O 1
ATOM 2404 N N . GLY B 1 107 ? -3.186 -17.125 -22.906 1 98.12 107 GLY B N 1
ATOM 2405 C CA . GLY B 1 107 ? -4.246 -17.641 -23.766 1 98.12 107 GLY B CA 1
ATOM 2406 C C . GLY B 1 107 ? -4.984 -18.828 -23.156 1 98.12 107 GLY B C 1
ATOM 2407 O O . GLY B 1 107 ? -5.711 -19.531 -23.844 1 98.12 107 GLY B O 1
ATOM 2408 N N . GLY B 1 108 ? -4.773 -19.109 -21.828 1 98.25 108 GLY B N 1
ATOM 2409 C CA . GLY B 1 108 ? -5.461 -20.203 -21.156 1 98.25 108 GLY B CA 1
ATOM 2410 C C . GLY B 1 108 ? -6.902 -19.875 -20.812 1 98.25 108 GLY B C 1
ATOM 2411 O O . GLY B 1 108 ? -7.352 -18.734 -20.984 1 98.25 108 GLY B O 1
ATOM 2412 N N . THR B 1 109 ? -7.566 -20.922 -20.328 1 97.25 109 THR B N 1
ATOM 2413 C CA . THR B 1 109 ? -8.984 -20.781 -20.016 1 97.25 109 THR B CA 1
ATOM 2414 C C . THR B 1 109 ? -9.266 -21.203 -18.562 1 97.25 109 THR B C 1
ATOM 2416 O O . THR B 1 109 ? -8.445 -21.859 -17.938 1 97.25 109 THR B O 1
ATOM 2419 N N . LEU B 1 110 ? -10.344 -20.688 -18.062 1 96.19 110 LEU B N 1
ATOM 2420 C CA . LEU B 1 110 ? -10.836 -21.016 -16.734 1 96.19 110 LEU B CA 1
ATOM 2421 C C . LEU B 1 110 ? -12.234 -21.641 -16.812 1 96.19 110 LEU B C 1
ATOM 2423 O O . LEU B 1 110 ? -12.969 -21.391 -17.766 1 96.19 110 LEU B O 1
ATOM 2427 N N . GLU B 1 111 ? -12.57 -22.391 -15.852 1 94.12 111 GLU B N 1
ATOM 2428 C CA . GLU B 1 111 ? -13.93 -22.906 -15.711 1 94.12 111 GLU B CA 1
ATOM 2429 C C . GLU B 1 111 ? -14.43 -22.75 -14.273 1 94.12 111 GLU B C 1
ATOM 2431 O O . GLU B 1 111 ? -13.641 -22.75 -13.328 1 94.12 111 GLU B O 1
ATOM 2436 N N . ARG B 1 112 ? -15.734 -22.578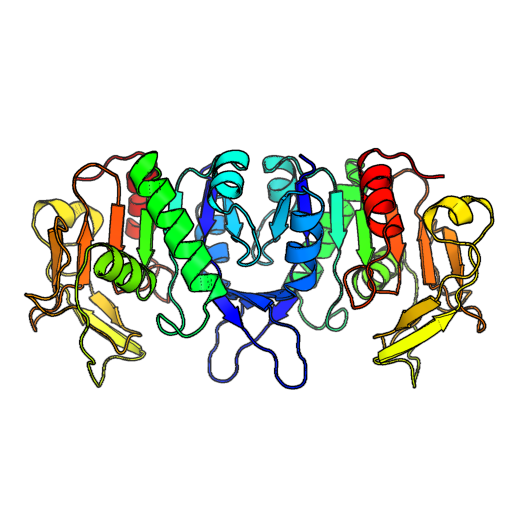 -14.156 1 91.06 112 ARG B N 1
ATOM 2437 C CA . ARG B 1 112 ? -16.328 -22.438 -12.828 1 91.06 112 ARG B CA 1
ATOM 2438 C C . ARG B 1 112 ? -16.359 -23.781 -12.102 1 91.06 112 ARG B C 1
ATOM 2440 O O . ARG B 1 112 ? -16.672 -24.812 -12.703 1 91.06 112 ARG B O 1
ATOM 2447 N N . VAL B 1 113 ? -15.969 -23.734 -10.883 1 83.25 113 VAL B N 1
ATOM 2448 C CA . VAL B 1 113 ? -16.062 -24.922 -10.055 1 83.25 113 VAL B CA 1
ATOM 2449 C C . VAL B 1 113 ? -16.828 -24.609 -8.773 1 83.25 113 VAL B C 1
ATOM 2451 O O . VAL B 1 113 ? -16.875 -23.453 -8.344 1 83.25 113 VAL B O 1
ATOM 2454 N N . LYS B 1 114 ? -17.797 -25.516 -8.305 1 72.88 114 LYS B N 1
ATOM 2455 C CA . LYS B 1 114 ? -18.578 -25.344 -7.086 1 72.88 114 LYS B CA 1
ATOM 2456 C C . LYS B 1 114 ? -17.922 -26.062 -5.906 1 72.88 114 LYS B C 1
ATOM 2458 O O . LYS B 1 114 ? -17.188 -27.016 -6.09 1 72.88 114 LYS B O 1
ATOM 2463 N N . GLY B 1 115 ? -18 -25.609 -4.641 1 60.31 115 GLY B N 1
ATOM 2464 C CA . GLY B 1 115 ? -17.75 -26.344 -3.414 1 60.31 115 GLY B CA 1
ATOM 2465 C C . GLY B 1 115 ? -16.406 -26.016 -2.775 1 60.31 115 GLY B C 1
ATOM 2466 O O . GLY B 1 115 ? -16.016 -26.656 -1.796 1 60.31 115 GLY B O 1
ATOM 2467 N N . HIS B 1 116 ? -15.625 -25.125 -3.443 1 57.5 116 HIS B N 1
ATOM 2468 C CA . HIS B 1 116 ? -14.266 -25.125 -2.922 1 57.5 116 HIS B CA 1
ATOM 2469 C C . HIS B 1 116 ? -14.016 -23.891 -2.051 1 57.5 116 HIS B C 1
ATOM 2471 O O . HIS B 1 116 ? -12.867 -23.516 -1.818 1 57.5 116 HIS B O 1
ATOM 2477 N N . VAL B 1 117 ? -14.898 -23.188 -1.375 1 61.22 117 VAL B N 1
ATOM 2478 C CA . VAL B 1 117 ? -14.492 -22.031 -0.574 1 61.22 117 VAL B CA 1
ATOM 2479 C C . VAL B 1 117 ? -14.266 -22.469 0.872 1 61.22 117 VAL B C 1
ATOM 2481 O O . VAL B 1 117 ? -15.102 -23.156 1.464 1 61.22 117 VAL B O 1
ATOM 2484 N N . ALA B 1 118 ? -13.117 -22.188 1.349 1 62.28 118 ALA B N 1
ATOM 2485 C CA . ALA B 1 118 ? -12.656 -22.391 2.721 1 62.28 118 ALA B CA 1
ATOM 2486 C C . ALA B 1 118 ? -12.5 -23.875 3.041 1 62.28 118 ALA B C 1
ATOM 2488 O O . ALA B 1 118 ? -12.969 -24.344 4.078 1 62.28 118 ALA B O 1
ATOM 2489 N N . SER B 1 119 ? -11.969 -24.625 2.111 1 74.38 119 SER B N 1
ATOM 2490 C CA . SER B 1 119 ? -11.672 -26.031 2.283 1 74.38 119 SER B CA 1
ATOM 2491 C C . SER B 1 119 ? -10.211 -26.344 1.985 1 74.38 119 SER B C 1
ATOM 2493 O O . SER B 1 119 ? -9.453 -25.453 1.604 1 74.38 119 SER B O 1
ATOM 2495 N N . ARG B 1 120 ? -9.844 -27.578 2.502 1 83.5 120 ARG B N 1
ATOM 2496 C CA . ARG B 1 120 ? -8.508 -28.062 2.18 1 83.5 120 ARG B CA 1
ATOM 2497 C C . ARG B 1 120 ? -8.578 -29.297 1.3 1 83.5 120 ARG B C 1
ATOM 2499 O O . ARG B 1 120 ? -9.539 -30.062 1.374 1 83.5 120 ARG B O 1
ATOM 2506 N N . HIS B 1 121 ? -7.695 -29.422 0.375 1 85.69 121 HIS B N 1
ATOM 2507 C CA . HIS B 1 121 ? -7.586 -30.609 -0.469 1 85.69 121 HIS B CA 1
ATOM 2508 C C . HIS B 1 121 ? -6.133 -30.906 -0.82 1 85.69 121 HIS B C 1
ATOM 2510 O O . HIS B 1 121 ? -5.266 -30.047 -0.678 1 85.69 121 HIS B O 1
ATOM 2516 N N . SER B 1 122 ? -5.945 -32.094 -1.179 1 90.38 122 SER B N 1
ATOM 2517 C CA . SER B 1 122 ? -4.598 -32.5 -1.553 1 90.38 122 SER B CA 1
ATOM 2518 C C . SER B 1 122 ? -4.309 -32.188 -3.014 1 90.38 122 SER B C 1
ATOM 2520 O O . SER B 1 122 ? -5.219 -32.156 -3.844 1 90.38 122 SER B O 1
ATOM 2522 N N . VAL B 1 123 ? -3.057 -31.859 -3.246 1 93.62 123 VAL B N 1
ATOM 2523 C CA . VAL B 1 123 ? -2.613 -31.703 -4.625 1 93.62 123 VAL B CA 1
ATOM 2524 C C . VAL B 1 123 ? -1.412 -32.625 -4.891 1 93.62 123 VAL B C 1
ATOM 2526 O O . VAL B 1 123 ? -0.608 -32.875 -3.992 1 93.62 123 VAL B O 1
ATOM 2529 N N . ARG B 1 124 ? -1.324 -33.156 -6.098 1 96.38 124 ARG B N 1
ATOM 2530 C CA . ARG B 1 124 ? -0.178 -33.938 -6.527 1 96.38 124 ARG B CA 1
ATOM 2531 C C . ARG B 1 124 ? 0.863 -33.062 -7.223 1 96.38 124 ARG B C 1
ATOM 2533 O O . ARG B 1 124 ? 0.542 -32.344 -8.156 1 96.38 124 ARG B O 1
ATOM 2540 N N . VAL B 1 125 ? 2.084 -33.25 -6.789 1 97.19 125 VAL B N 1
ATOM 2541 C CA . VAL B 1 125 ? 3.16 -32.406 -7.297 1 97.19 125 VAL B CA 1
ATOM 2542 C C . VAL B 1 125 ? 4.141 -33.25 -8.109 1 97.19 125 VAL B C 1
ATOM 2544 O O . VAL B 1 125 ? 4.465 -34.375 -7.727 1 97.19 125 VAL B O 1
ATOM 2547 N N . VAL B 1 126 ? 4.617 -32.75 -9.234 1 97.44 126 VAL B N 1
ATOM 2548 C CA . VAL B 1 126 ? 5.594 -33.469 -10.055 1 97.44 126 VAL B CA 1
ATOM 2549 C C . VAL B 1 126 ? 6.891 -33.625 -9.273 1 97.44 126 VAL B C 1
ATOM 2551 O O . VAL B 1 126 ? 7.23 -32.812 -8.422 1 97.44 126 VAL B O 1
ATOM 2554 N N . PRO B 1 127 ? 7.648 -34.625 -9.508 1 97.38 127 PRO B N 1
ATOM 2555 C CA . PRO B 1 127 ? 8.82 -35 -8.711 1 97.38 127 PRO B CA 1
ATOM 2556 C C . PRO B 1 127 ? 9.82 -33.875 -8.562 1 97.38 127 PRO B C 1
ATOM 2558 O O . PRO B 1 127 ? 10.328 -33.625 -7.461 1 97.38 127 PRO B O 1
ATOM 2561 N N . GLU B 1 128 ? 10.07 -33.094 -9.594 1 95.88 128 GLU B N 1
ATOM 2562 C CA . GLU B 1 128 ? 11.094 -32.031 -9.594 1 95.88 128 GLU B CA 1
ATOM 2563 C C . GLU B 1 128 ? 10.75 -30.938 -8.594 1 95.88 128 GLU B C 1
ATOM 2565 O O . GLU B 1 128 ? 11.641 -30.219 -8.117 1 95.88 128 GLU B O 1
ATOM 2570 N N . TRP B 1 129 ? 9.484 -30.781 -8.281 1 95.75 129 TRP B N 1
ATOM 2571 C CA . TRP B 1 129 ? 9.047 -29.656 -7.457 1 95.75 129 TRP B CA 1
ATOM 2572 C C . TRP B 1 129 ? 8.695 -30.125 -6.047 1 95.75 129 TRP B C 1
ATOM 2574 O O . TRP B 1 129 ? 8.344 -29.297 -5.188 1 95.75 129 TRP B O 1
ATOM 2584 N N . GLN B 1 130 ? 8.891 -31.406 -5.703 1 95 130 GLN B N 1
ATOM 2585 C CA . GLN B 1 130 ? 8.422 -31.969 -4.445 1 95 130 GLN B CA 1
ATOM 2586 C C . GLN B 1 130 ? 9.273 -31.484 -3.273 1 95 130 GLN B C 1
ATOM 2588 O O . GLN B 1 130 ? 8.781 -31.391 -2.146 1 95 130 GLN B O 1
ATOM 2593 N N . ASP B 1 131 ? 10.5 -31.125 -3.533 1 91.19 131 ASP B N 1
ATOM 2594 C CA . ASP B 1 131 ? 11.352 -30.609 -2.457 1 91.19 131 ASP B CA 1
ATOM 2595 C C . ASP B 1 131 ? 10.844 -29.281 -1.935 1 91.19 131 ASP B C 1
ATOM 2597 O O . ASP B 1 131 ? 10.984 -28.969 -0.75 1 91.19 131 ASP B O 1
ATOM 2601 N N . LEU B 1 132 ? 10.211 -28.531 -2.822 1 91.94 132 LEU B N 1
ATOM 2602 C CA . LEU B 1 132 ? 9.789 -27.172 -2.463 1 91.94 132 LEU B CA 1
ATOM 2603 C C . LEU B 1 132 ? 8.32 -27.156 -2.076 1 91.94 132 LEU B C 1
ATOM 2605 O O . LEU B 1 132 ? 7.926 -26.422 -1.162 1 91.94 132 LEU B O 1
ATOM 2609 N N . LEU B 1 133 ? 7.516 -27.969 -2.744 1 92.88 133 LEU B N 1
ATOM 2610 C CA . LEU B 1 133 ? 6.074 -27.844 -2.561 1 92.88 133 LEU B CA 1
ATOM 2611 C C . LEU B 1 133 ? 5.527 -29.016 -1.743 1 92.88 133 LEU B C 1
ATOM 2613 O O . LEU B 1 133 ? 4.395 -28.953 -1.259 1 92.88 133 LEU B O 1
ATOM 2617 N N . GLY B 1 134 ? 6.352 -30.047 -1.521 1 91.06 134 GLY B N 1
ATOM 2618 C CA . GLY B 1 134 ? 5.844 -31.297 -0.99 1 91.06 134 GLY B CA 1
ATOM 2619 C C . GLY B 1 134 ? 5.27 -32.219 -2.059 1 91.06 134 GLY B C 1
ATOM 2620 O O . GLY B 1 134 ? 4.828 -31.75 -3.109 1 91.06 134 GLY B O 1
ATOM 2621 N N . ALA B 1 135 ? 5.234 -33.469 -1.785 1 92.44 135 ALA B N 1
ATOM 2622 C CA . ALA B 1 135 ? 4.738 -34.438 -2.766 1 92.44 135 ALA B CA 1
ATOM 2623 C C . ALA B 1 135 ? 3.223 -34.344 -2.91 1 92.44 135 ALA B C 1
ATOM 2625 O O . ALA B 1 135 ? 2.701 -34.281 -4.027 1 92.44 135 ALA B O 1
ATOM 2626 N N . GLU B 1 136 ? 2.523 -34.344 -1.818 1 92.5 136 GLU B N 1
ATOM 2627 C CA . GLU B 1 136 ? 1.069 -34.25 -1.786 1 92.5 136 GLU B CA 1
ATOM 2628 C C . GLU B 1 136 ? 0.616 -33.281 -0.681 1 92.5 136 GLU B C 1
ATOM 2630 O O . GLU B 1 136 ? -0.072 -33.688 0.255 1 92.5 136 GLU B O 1
ATOM 2635 N N . PRO B 1 137 ? 0.967 -32.031 -0.913 1 89.31 137 PRO B N 1
ATOM 2636 C CA . PRO B 1 137 ? 0.603 -31.078 0.146 1 89.31 137 PRO B CA 1
ATOM 2637 C C . PRO B 1 137 ? -0.905 -30.859 0.251 1 89.31 137 PRO B C 1
ATOM 2639 O O . PRO B 1 137 ? -1.617 -30.969 -0.75 1 89.31 137 PRO B O 1
ATOM 2642 N N . GLN B 1 138 ? -1.339 -30.641 1.513 1 88.56 138 GLN B N 1
ATOM 2643 C CA . GLN B 1 138 ? -2.682 -30.125 1.737 1 88.56 138 GLN B CA 1
ATOM 2644 C C . GLN B 1 138 ? -2.715 -28.609 1.565 1 88.56 138 GLN B C 1
ATOM 2646 O O . GLN B 1 138 ? -1.966 -27.891 2.227 1 88.56 138 GLN B O 1
ATOM 2651 N N . VAL B 1 139 ? -3.562 -28.219 0.619 1 87.19 139 VAL B N 1
ATOM 2652 C CA . VAL B 1 139 ? -3.582 -26.781 0.342 1 87.19 139 VAL B CA 1
ATOM 2653 C C . VAL B 1 139 ? -4.988 -26.234 0.558 1 87.19 139 VAL B C 1
ATOM 2655 O O . VAL B 1 139 ? -5.969 -26.984 0.513 1 87.19 139 VAL B O 1
ATOM 2658 N N . ASN B 1 140 ? -5.062 -24.859 0.9 1 84.75 140 ASN B N 1
ATOM 2659 C CA . ASN B 1 140 ? -6.352 -24.203 1.08 1 84.75 140 ASN B CA 1
ATOM 2660 C C . ASN B 1 140 ? -6.977 -23.812 -0.258 1 84.75 140 ASN B C 1
ATOM 2662 O O . ASN B 1 140 ? -6.277 -23.688 -1.264 1 84.75 140 ASN B O 1
ATOM 2666 N N . SER B 1 141 ? -8.328 -23.797 -0.217 1 80 141 SER B N 1
ATOM 2667 C CA . SER B 1 141 ? -9.07 -23.422 -1.414 1 80 141 SER B CA 1
ATOM 2668 C C . SER B 1 141 ? -10.078 -22.312 -1.114 1 80 141 SER B C 1
ATOM 2670 O O . SER B 1 141 ? -10.875 -22.438 -0.181 1 80 141 SER B O 1
ATOM 2672 N N . TYR B 1 142 ? -9.938 -21.25 -1.926 1 78.62 142 TYR B N 1
ATOM 2673 C CA . TYR B 1 142 ? -10.844 -20.109 -1.78 1 78.62 142 TYR B CA 1
ATOM 2674 C C . TYR B 1 142 ? -11.328 -19.625 -3.141 1 78.62 142 TYR B C 1
ATOM 2676 O O . TYR B 1 142 ? -11.664 -18.453 -3.301 1 78.62 142 TYR B O 1
ATOM 2684 N N . HIS B 1 143 ? -11.359 -20.453 -4.039 1 78.25 143 HIS B N 1
ATOM 2685 C CA . HIS B 1 143 ? -11.633 -20 -5.395 1 78.25 143 HIS B CA 1
ATOM 2686 C C . HIS B 1 143 ? -12.828 -20.719 -5.996 1 78.25 143 HIS B C 1
ATOM 2688 O O . HIS B 1 143 ? -13.094 -21.875 -5.656 1 78.25 143 HIS B O 1
ATOM 2694 N N . ASN B 1 144 ? -13.414 -19.953 -6.887 1 85.69 144 ASN B N 1
ATOM 2695 C CA . ASN B 1 144 ? -14.547 -20.5 -7.613 1 85.69 144 ASN B CA 1
ATOM 2696 C C . ASN B 1 144 ? -14.18 -20.844 -9.055 1 85.69 144 ASN B C 1
ATOM 2698 O O . ASN B 1 144 ? -15.039 -21.281 -9.828 1 85.69 144 ASN B O 1
ATOM 2702 N N . TRP B 1 145 ? -13.008 -20.609 -9.422 1 90.88 145 TRP B N 1
ATOM 2703 C CA . TRP B 1 145 ? -12.523 -20.875 -10.773 1 90.88 145 TRP B CA 1
ATOM 2704 C C . TRP B 1 145 ? -11.367 -21.859 -10.742 1 90.88 145 TRP B C 1
ATOM 2706 O O . TRP B 1 145 ? -10.586 -21.891 -9.789 1 90.88 145 TRP B O 1
ATOM 2716 N N . ALA B 1 146 ? -11.305 -22.703 -11.758 1 94.19 146 ALA B N 1
ATOM 2717 C CA . ALA B 1 146 ? -10.219 -23.672 -11.906 1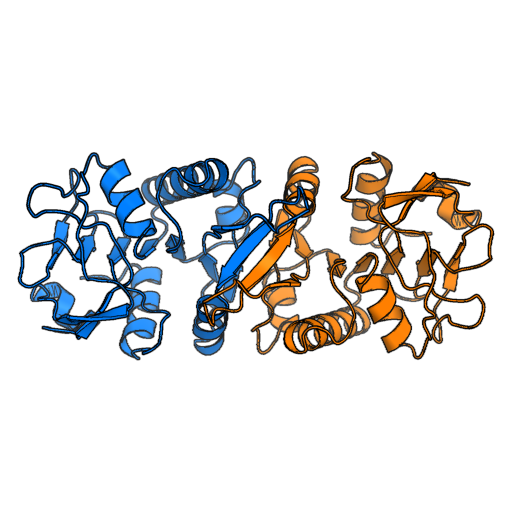 94.19 146 ALA B CA 1
ATOM 2718 C C . ALA B 1 146 ? -9.672 -23.672 -13.328 1 94.19 146 ALA B C 1
ATOM 2720 O O . ALA B 1 146 ? -10.344 -23.219 -14.258 1 94.19 146 ALA B O 1
ATOM 2721 N N . ILE B 1 147 ? -8.469 -24.062 -13.469 1 97 147 ILE B N 1
ATOM 2722 C CA . ILE B 1 147 ? -7.887 -24.312 -14.781 1 97 147 ILE B CA 1
ATOM 2723 C C . ILE B 1 147 ? -8.062 -25.797 -15.141 1 97 147 ILE B C 1
ATOM 2725 O O . ILE B 1 147 ? -7.434 -26.656 -14.531 1 97 147 ILE B O 1
ATOM 2729 N N . PRO B 1 148 ? -8.883 -26.062 -16.141 1 96.06 148 PRO B N 1
ATOM 2730 C CA . PRO B 1 148 ? -9.023 -27.469 -16.547 1 96.06 148 PRO B CA 1
ATOM 2731 C C . PRO B 1 148 ? -7.758 -28.016 -17.219 1 96.06 148 PRO B C 1
ATOM 2733 O O . PRO B 1 148 ? -6.883 -27.25 -17.625 1 96.06 148 PRO B O 1
ATOM 2736 N N . PRO B 1 149 ? -7.602 -29.344 -17.297 1 92.5 149 PRO B N 1
ATOM 2737 C CA . PRO B 1 149 ? -6.395 -29.969 -17.844 1 92.5 149 PRO B CA 1
ATOM 2738 C C . PRO B 1 149 ? -6 -29.406 -19.203 1 92.5 149 PRO B C 1
ATOM 2740 O O . PRO B 1 149 ? -4.809 -29.266 -19.5 1 92.5 149 PRO B O 1
ATOM 2743 N N . HIS B 1 150 ? -6.906 -29 -20.062 1 94 150 HIS B N 1
ATOM 2744 C CA . HIS B 1 150 ? -6.605 -28.469 -21.391 1 94 150 HIS B CA 1
ATOM 2745 C C . HIS B 1 150 ? -6.738 -26.938 -21.422 1 94 150 HIS B C 1
ATOM 2747 O O . HIS B 1 150 ? -6.824 -26.344 -22.484 1 94 150 HIS B O 1
ATOM 2753 N N . GLY B 1 151 ? -6.781 -26.391 -20.234 1 97.62 151 GLY B N 1
ATOM 2754 C CA . GLY B 1 151 ? -7.023 -24.953 -20.141 1 97.62 151 GLY B CA 1
ATOM 2755 C C . GLY B 1 151 ? -5.77 -24.156 -19.859 1 97.62 151 GLY B C 1
ATOM 2756 O O . GLY B 1 151 ? -5.82 -22.922 -19.75 1 97.62 151 GLY B O 1
ATOM 2757 N N . LEU B 1 152 ? -4.645 -24.844 -19.734 1 97.88 152 LEU B N 1
ATOM 2758 C CA . LEU B 1 152 ? -3.391 -24.156 -19.438 1 97.88 152 LEU B CA 1
ATOM 2759 C C . LEU B 1 152 ? -2.916 -23.359 -20.641 1 97.88 152 LEU B C 1
ATOM 2761 O O . LEU B 1 152 ? -2.984 -23.828 -21.781 1 97.88 152 LEU B O 1
ATOM 2765 N N . GLY B 1 153 ? -2.453 -22.141 -20.422 1 97.94 153 GLY B N 1
ATOM 2766 C CA . GLY B 1 153 ? -1.982 -21.266 -21.484 1 97.94 153 GLY B CA 1
ATOM 2767 C C . GLY B 1 153 ? -0.745 -21.781 -22.188 1 97.94 153 GLY B C 1
ATOM 2768 O O . GLY B 1 153 ? -0.098 -22.719 -21.703 1 97.94 153 GLY B O 1
ATOM 2769 N N . ARG B 1 154 ? -0.467 -21.141 -23.281 1 96.94 154 ARG B N 1
ATOM 2770 C CA . ARG B 1 154 ? 0.643 -21.562 -24.141 1 96.94 154 ARG B CA 1
ATOM 2771 C C . ARG B 1 154 ? 1.979 -21.359 -23.438 1 96.94 154 ARG B C 1
ATOM 2773 O O . ARG B 1 154 ? 2.246 -20.297 -22.891 1 96.94 154 ARG B O 1
ATOM 2780 N N . GLY B 1 155 ? 2.762 -22.422 -23.422 1 96.88 155 GLY B N 1
ATOM 2781 C CA . GLY B 1 155 ? 4.113 -22.312 -22.906 1 96.88 155 GLY B CA 1
ATOM 2782 C C . GLY B 1 155 ? 4.195 -22.547 -21.406 1 96.88 155 GLY B C 1
ATOM 2783 O O . GLY B 1 155 ? 5.281 -22.766 -20.859 1 96.88 155 GLY B O 1
ATOM 2784 N N . LEU B 1 156 ? 3.094 -22.562 -20.766 1 98.12 156 LEU B N 1
ATOM 2785 C CA . LEU B 1 156 ? 3.084 -22.828 -19.328 1 98.12 156 LEU B CA 1
ATOM 2786 C C . LEU B 1 156 ? 3.242 -24.312 -19.062 1 98.12 156 LEU B C 1
ATOM 2788 O O . LEU B 1 156 ? 2.83 -25.156 -19.875 1 98.12 156 LEU B O 1
ATOM 2792 N N . ARG B 1 157 ? 3.836 -24.625 -17.922 1 97.62 157 ARG B N 1
ATOM 2793 C CA . ARG B 1 157 ? 4.031 -26.016 -17.516 1 97.62 157 ARG B CA 1
ATOM 2794 C C . ARG B 1 157 ? 3.379 -26.297 -16.156 1 97.62 157 ARG B C 1
ATOM 2796 O O . ARG B 1 157 ? 3.74 -25.672 -15.156 1 97.62 157 ARG B O 1
ATOM 2803 N N . SER B 1 158 ? 2.467 -27.234 -16.156 1 98.06 158 SER B N 1
ATOM 2804 C CA . SER B 1 158 ? 1.818 -27.625 -14.906 1 98.06 158 SER B CA 1
ATOM 2805 C C . SER B 1 158 ? 2.791 -28.344 -13.984 1 98.06 158 SER B C 1
ATOM 2807 O O . SER B 1 158 ? 3.566 -29.203 -14.43 1 98.06 158 SER B O 1
ATOM 2809 N N . VAL B 1 159 ? 2.744 -27.984 -12.664 1 97.75 159 VAL B N 1
ATOM 2810 C CA . VAL B 1 159 ? 3.639 -28.672 -11.742 1 97.75 159 VAL B CA 1
ATOM 2811 C C . VAL B 1 159 ? 2.832 -29.266 -10.594 1 97.75 159 VAL B C 1
ATOM 2813 O O . VAL B 1 159 ? 3.363 -30.047 -9.789 1 97.75 159 VAL B O 1
ATOM 2816 N N . ALA B 1 160 ? 1.585 -28.969 -10.469 1 97.19 160 ALA B N 1
ATOM 2817 C CA . ALA B 1 160 ? 0.699 -29.547 -9.469 1 97.19 160 ALA B CA 1
ATOM 2818 C C . ALA B 1 160 ? -0.741 -29.594 -9.969 1 97.19 160 ALA B C 1
ATOM 2820 O O . ALA B 1 160 ? -1.199 -28.672 -10.648 1 97.19 160 ALA B O 1
ATOM 2821 N N . CYS B 1 161 ? -1.455 -30.641 -9.617 1 97 161 CYS B N 1
ATOM 2822 C CA . CYS B 1 161 ? -2.855 -30.828 -9.984 1 97 161 CYS B CA 1
ATOM 2823 C C . CYS B 1 161 ? -3.652 -31.406 -8.828 1 97 161 CYS B C 1
ATOM 2825 O O . CYS B 1 161 ? -3.096 -32.094 -7.973 1 97 161 CYS B O 1
ATOM 2827 N N . ASP B 1 162 ? -4.895 -31.062 -8.828 1 93.19 162 ASP B N 1
ATOM 2828 C CA . ASP B 1 162 ? -5.762 -31.719 -7.855 1 93.19 162 ASP B CA 1
ATOM 2829 C C . ASP B 1 162 ? -6.238 -33.062 -8.367 1 93.19 162 ASP B C 1
ATOM 2831 O O . ASP B 1 162 ? -5.879 -33.5 -9.469 1 93.19 162 ASP B O 1
ATOM 2835 N N . PRO B 1 163 ? -6.988 -33.844 -7.477 1 90.56 163 PRO B N 1
ATOM 2836 C CA . PRO B 1 163 ? -7.398 -35.188 -7.871 1 90.56 163 PRO B CA 1
ATOM 2837 C C . PRO B 1 163 ? -8.281 -35.188 -9.117 1 90.56 163 PRO B C 1
ATOM 2839 O O . PRO B 1 163 ? -8.32 -36.188 -9.836 1 90.56 163 PRO B O 1
ATOM 2842 N N . GLU B 1 164 ? -8.945 -34.094 -9.438 1 91 164 GLU B N 1
ATOM 2843 C CA . GLU B 1 164 ? -9.828 -34 -10.594 1 91 164 GLU B CA 1
ATOM 2844 C C . GLU B 1 164 ? -9.062 -33.594 -11.844 1 91 164 GLU B C 1
ATOM 2846 O O . GLU B 1 164 ? -9.633 -33.531 -12.938 1 91 164 GLU B O 1
ATOM 2851 N N . GLY B 1 165 ? -7.793 -33.281 -11.703 1 94 165 GLY B N 1
ATOM 2852 C CA . GLY B 1 165 ? -6.949 -32.938 -12.836 1 94 165 GLY B CA 1
ATOM 2853 C C . GLY B 1 165 ? -6.832 -31.453 -13.078 1 94 165 GLY B C 1
ATOM 2854 O O . GLY B 1 165 ? -6.164 -31.031 -14.016 1 94 165 GLY B O 1
ATOM 2855 N N . HIS B 1 166 ? -7.504 -30.672 -12.289 1 95.62 166 HIS B N 1
ATOM 2856 C CA . HIS B 1 166 ? -7.344 -29.219 -12.422 1 95.62 166 HIS B CA 1
ATOM 2857 C C . HIS B 1 166 ? -5.926 -28.797 -12.078 1 95.62 166 HIS B C 1
ATOM 2859 O O . HIS B 1 166 ? -5.328 -29.312 -11.125 1 95.62 166 HIS B O 1
ATOM 2865 N N . VAL B 1 167 ? -5.41 -27.891 -12.852 1 97.44 167 VAL B N 1
ATOM 2866 C CA . VAL B 1 167 ? -4.074 -27.375 -12.586 1 97.44 167 VAL B CA 1
ATOM 2867 C C . VAL B 1 167 ? -4.105 -26.484 -11.344 1 97.44 167 VAL B C 1
ATOM 2869 O O . VAL B 1 167 ? -4.91 -25.547 -11.258 1 97.44 167 VAL B O 1
ATOM 2872 N N . GLU B 1 168 ? -3.199 -26.797 -10.383 1 96.75 168 GLU B N 1
ATOM 2873 C CA . GLU B 1 168 ? -3.143 -26.062 -9.125 1 96.75 168 GLU B CA 1
ATOM 2874 C C . GLU B 1 168 ? -1.862 -25.234 -9.031 1 96.75 168 GLU B C 1
ATOM 2876 O O . GLU B 1 168 ? -1.76 -24.328 -8.188 1 96.75 168 GLU B O 1
ATOM 2881 N N . ALA B 1 169 ? -0.926 -25.562 -9.836 1 97.88 169 ALA B N 1
ATOM 2882 C CA . ALA B 1 169 ? 0.305 -24.781 -9.922 1 97.88 169 ALA B CA 1
ATOM 2883 C C . ALA B 1 169 ? 0.969 -24.953 -11.281 1 97.88 169 ALA B C 1
ATOM 2885 O O . ALA B 1 169 ? 0.894 -26.016 -11.883 1 97.88 169 ALA B O 1
ATOM 2886 N N . PHE B 1 170 ? 1.585 -23.938 -11.797 1 98.38 170 PHE B N 1
ATOM 2887 C CA . PHE B 1 170 ? 2.338 -24.031 -13.039 1 98.38 170 PHE B CA 1
ATOM 2888 C C . PHE B 1 170 ? 3.521 -23.078 -13.031 1 98.38 170 PHE B C 1
ATOM 2890 O O . PHE B 1 170 ? 3.621 -22.219 -12.156 1 98.38 170 PHE B O 1
ATOM 2897 N N . THR B 1 171 ? 4.441 -23.219 -13.906 1 98.44 171 THR B N 1
ATOM 2898 C CA . THR B 1 171 ? 5.613 -22.391 -14.125 1 98.44 171 THR B CA 1
ATOM 2899 C C . THR B 1 171 ? 5.699 -21.938 -15.578 1 98.44 171 THR B C 1
ATOM 2901 O O . THR B 1 171 ? 4.863 -22.328 -16.406 1 98.44 171 THR B O 1
ATOM 2904 N N . PHE B 1 172 ? 6.453 -21.016 -15.844 1 97.12 172 PHE B N 1
ATOM 2905 C CA . PHE B 1 172 ? 6.785 -20.562 -17.188 1 97.12 172 PHE B CA 1
ATOM 2906 C C . PHE B 1 172 ? 8.281 -20.688 -17.438 1 97.12 172 PHE B C 1
ATOM 2908 O O . PHE B 1 172 ? 9.086 -20 -16.797 1 97.12 172 PHE B O 1
ATOM 2915 N N . PRO B 1 173 ? 8.602 -21.531 -18.438 1 91.38 173 PRO B N 1
ATOM 2916 C CA . PRO B 1 173 ? 10.031 -21.703 -18.703 1 91.38 173 PRO B CA 1
ATOM 2917 C C . PRO B 1 173 ? 10.703 -20.391 -19.141 1 91.38 173 PRO B C 1
ATOM 2919 O O . PRO B 1 173 ? 10.125 -19.609 -19.891 1 91.38 173 PRO B O 1
ATOM 2922 N N . GLY B 1 174 ? 11.914 -20.047 -18.547 1 90.5 174 GLY B N 1
ATOM 2923 C CA . GLY B 1 174 ? 12.68 -18.875 -18.953 1 90.5 174 GLY B CA 1
ATOM 2924 C C . GLY B 1 174 ? 12.789 -17.828 -17.875 1 90.5 174 GLY B C 1
ATOM 2925 O O . GLY B 1 174 ? 13.703 -17 -17.906 1 90.5 174 GLY B O 1
ATOM 2926 N N . ILE B 1 175 ? 11.789 -17.781 -17.109 1 94.69 175 ILE B N 1
ATOM 2927 C CA . ILE B 1 175 ? 11.93 -16.875 -15.969 1 94.69 175 ILE B CA 1
ATOM 2928 C C . ILE B 1 175 ? 11.547 -17.609 -14.68 1 94.69 175 ILE B C 1
ATOM 2930 O O . ILE B 1 175 ? 10.906 -18.656 -14.727 1 94.69 175 ILE B O 1
ATOM 2934 N N . ALA B 1 176 ? 11.93 -17.047 -13.555 1 97.75 176 ALA B N 1
ATOM 2935 C CA . ALA B 1 176 ? 11.531 -17.578 -12.25 1 97.75 176 ALA B CA 1
ATOM 2936 C C . ALA B 1 176 ? 10.102 -17.172 -11.906 1 97.75 176 ALA B C 1
ATOM 2938 O O . ALA B 1 176 ? 9.875 -16.141 -11.273 1 97.75 176 ALA B O 1
ATOM 2939 N N . LEU B 1 177 ? 9.195 -17.984 -12.367 1 98.44 177 LEU B N 1
ATOM 2940 C CA . LEU B 1 177 ? 7.77 -17.75 -12.141 1 98.44 177 LEU B CA 1
ATOM 2941 C C . LEU B 1 177 ? 7.09 -19 -11.594 1 98.44 177 LEU B C 1
ATOM 2943 O O . LEU B 1 177 ? 7.27 -20.094 -12.141 1 98.44 177 LEU B O 1
ATOM 2947 N N . LEU B 1 178 ? 6.426 -18.859 -10.5 1 98.38 178 LEU B N 1
ATOM 2948 C CA . LEU B 1 178 ? 5.543 -19.891 -9.961 1 98.38 178 LEU B CA 1
ATOM 2949 C C . LEU B 1 178 ? 4.148 -19.328 -9.703 1 98.38 178 LEU B C 1
ATOM 2951 O O . LEU B 1 178 ? 4.004 -18.266 -9.102 1 98.38 178 LEU B O 1
ATOM 2955 N N . ALA B 1 179 ? 3.166 -19.969 -10.219 1 98.5 179 ALA B N 1
ATOM 2956 C CA . ALA B 1 179 ? 1.771 -19.641 -9.953 1 98.5 179 ALA B CA 1
ATOM 2957 C C . ALA B 1 179 ? 1.07 -20.75 -9.18 1 98.5 179 ALA B C 1
ATOM 2959 O O . ALA B 1 179 ? 1.201 -21.922 -9.523 1 98.5 179 ALA B O 1
ATOM 2960 N N . VAL B 1 180 ? 0.362 -20.344 -8.133 1 96.56 180 VAL B N 1
ATOM 2961 C CA . VAL B 1 180 ? -0.316 -21.344 -7.305 1 96.56 180 VAL B CA 1
ATOM 2962 C C . VAL B 1 180 ? -1.766 -20.922 -7.074 1 96.56 180 VAL B C 1
ATOM 2964 O O . VAL B 1 180 ? -2.057 -19.734 -6.934 1 96.56 180 VAL B O 1
ATOM 2967 N N . MET B 1 181 ? -2.652 -21.891 -6.941 1 94.94 181 MET B N 1
ATOM 2968 C CA . MET B 1 181 ? -4.074 -21.625 -6.73 1 94.94 181 MET B CA 1
ATOM 2969 C C . MET B 1 181 ? -4.375 -21.438 -5.246 1 94.94 181 MET B C 1
ATOM 2971 O O . MET B 1 181 ? -5.383 -20.812 -4.887 1 94.94 181 MET B O 1
ATOM 2975 N N . TRP B 1 182 ? -3.541 -21.953 -4.426 1 91.5 182 TRP B N 1
ATOM 2976 C CA . TRP B 1 182 ? -3.756 -21.828 -2.986 1 91.5 182 TRP B CA 1
ATOM 2977 C C . TRP B 1 182 ? -3.094 -20.578 -2.438 1 91.5 182 TRP B C 1
ATOM 2979 O O . TRP B 1 182 ? -2.404 -19.859 -3.166 1 91.5 182 TRP B O 1
ATOM 2989 N N . HIS B 1 183 ? -3.365 -20.25 -1.218 1 91.19 183 HIS B N 1
ATOM 2990 C CA . HIS B 1 183 ? -2.898 -19.031 -0.567 1 91.19 183 HIS B CA 1
ATOM 2991 C C . HIS B 1 183 ? -1.83 -19.344 0.476 1 91.19 183 HIS B C 1
ATOM 2993 O O . HIS B 1 183 ? -2.15 -19.688 1.615 1 91.19 183 HIS B O 1
ATOM 2999 N N . PRO B 1 184 ? -0.628 -19.109 0.113 1 89 184 PRO B N 1
ATOM 3000 C CA . PRO B 1 184 ? 0.428 -19.406 1.084 1 89 184 PRO B CA 1
ATOM 3001 C C . PRO B 1 184 ? 0.378 -18.484 2.305 1 89 184 PRO B C 1
ATOM 3003 O O . PRO B 1 184 ? 0.967 -18.797 3.342 1 89 184 PRO B O 1
ATOM 3006 N N . GLU B 1 185 ? -0.31 -17.359 2.205 1 87 185 GLU B N 1
ATOM 3007 C CA . GLU B 1 185 ? -0.337 -16.391 3.295 1 87 185 GLU B CA 1
ATOM 3008 C C . GLU B 1 185 ? -1.456 -16.703 4.285 1 87 185 GLU B C 1
ATOM 3010 O O . GLU B 1 185 ? -1.569 -16.047 5.324 1 87 185 GLU B O 1
ATOM 3015 N N . ARG B 1 186 ? -2.307 -17.734 3.973 1 82.5 186 ARG B N 1
ATOM 3016 C CA . ARG B 1 186 ? -3.463 -18.016 4.812 1 82.5 186 ARG B CA 1
ATOM 3017 C C . ARG B 1 186 ? -3.389 -19.422 5.391 1 82.5 186 ARG B C 1
ATOM 3019 O O . ARG B 1 186 ? -2.922 -20.359 4.723 1 82.5 186 ARG B O 1
ATOM 3026 N N . PRO B 1 187 ? -4.141 -19.844 6.297 1 63.28 187 PRO B N 1
ATOM 3027 C CA . PRO B 1 187 ? -4.031 -19.812 7.758 1 63.28 187 PRO B CA 1
ATOM 3028 C C . PRO B 1 187 ? -2.873 -20.656 8.281 1 63.28 187 PRO B C 1
ATOM 3030 O O . PRO B 1 187 ? -2.443 -20.484 9.422 1 63.28 187 PRO B O 1
ATOM 3033 N N . ILE B 1 188 ? -2.285 -21.516 7.281 1 60.84 188 ILE B N 1
ATOM 3034 C CA . ILE B 1 188 ? -1.222 -22.453 7.617 1 60.84 188 ILE B CA 1
ATOM 3035 C C . ILE B 1 188 ? 0.069 -22.047 6.906 1 60.84 188 ILE B C 1
ATOM 3037 O O . ILE B 1 188 ? 0.238 -22.312 5.715 1 60.84 188 ILE B O 1
ATOM 3041 N N . ILE B 1 189 ? 0.803 -21.375 7.57 1 64.12 189 ILE B N 1
ATOM 3042 C CA . ILE B 1 189 ? 2.111 -20.984 7.059 1 64.12 189 ILE B CA 1
ATOM 3043 C C . ILE B 1 189 ? 3.078 -22.156 7.16 1 64.12 189 ILE B C 1
ATOM 3045 O O . ILE B 1 189 ? 3.176 -22.797 8.211 1 64.12 189 ILE B O 1
ATOM 3049 N N . ARG B 1 190 ? 3.459 -22.484 5.988 1 67.94 190 ARG B N 1
ATOM 3050 C CA . ARG B 1 190 ? 4.469 -23.531 5.945 1 67.94 190 ARG B CA 1
ATOM 3051 C C . ARG B 1 190 ? 5.871 -22.938 5.82 1 67.94 190 ARG B C 1
ATOM 3053 O O . ARG B 1 190 ? 6.066 -21.938 5.141 1 67.94 190 ARG B O 1
ATOM 3060 N N . LEU B 1 191 ? 6.77 -23.5 6.629 1 67.94 191 LEU B N 1
ATOM 3061 C CA . LEU B 1 191 ? 8.164 -23.078 6.527 1 67.94 191 LEU B CA 1
ATOM 3062 C C . LEU B 1 191 ? 8.641 -23.141 5.082 1 67.94 191 LEU B C 1
ATOM 3064 O O . LEU B 1 191 ? 9.453 -22.312 4.656 1 67.94 191 LEU B O 1
ATOM 3068 N N . GLN B 1 192 ? 8.156 -24.031 4.387 1 79.12 192 GLN B N 1
ATOM 3069 C CA . GLN B 1 192 ? 8.547 -24.234 2.994 1 79.12 192 GLN B CA 1
ATOM 3070 C C . GLN B 1 192 ? 8.156 -23.031 2.139 1 79.12 192 GLN B C 1
ATOM 3072 O O . GLN B 1 192 ? 8.781 -22.766 1.104 1 79.12 192 GLN B O 1
ATOM 3077 N N . ASP B 1 193 ? 7.234 -22.344 2.699 1 86 193 ASP B N 1
ATOM 3078 C CA . ASP B 1 193 ? 6.797 -21.188 1.915 1 86 193 ASP B CA 1
ATOM 3079 C C . ASP B 1 193 ? 7.844 -20.078 1.931 1 86 193 ASP B C 1
ATOM 3081 O O . ASP B 1 193 ? 8.047 -19.391 0.925 1 86 193 ASP B O 1
ATOM 3085 N N . ARG B 1 194 ? 8.523 -19.953 3.037 1 90.62 194 ARG B N 1
ATOM 3086 C CA . ARG B 1 194 ? 9.609 -18.984 3.119 1 90.62 194 ARG B CA 1
ATOM 3087 C C . ARG B 1 194 ? 10.742 -19.344 2.162 1 90.62 194 ARG B C 1
ATOM 3089 O O . ARG B 1 194 ? 11.234 -18.484 1.424 1 90.62 194 ARG B O 1
ATOM 3096 N N . GLU B 1 195 ? 11.125 -20.594 2.213 1 92.12 195 GLU B N 1
ATOM 3097 C CA . GLU B 1 195 ? 12.172 -21.078 1.314 1 92.12 195 GLU B CA 1
ATOM 3098 C C . GLU B 1 195 ? 11.758 -20.906 -0.146 1 92.12 195 GLU B C 1
ATOM 3100 O O . GLU B 1 195 ? 12.586 -20.562 -0.993 1 92.12 195 GLU B O 1
ATOM 3105 N N . LEU B 1 196 ? 10.586 -21.125 -0.369 1 92.62 196 LEU B N 1
ATOM 3106 C CA . LEU B 1 196 ? 10.062 -20.969 -1.723 1 92.62 196 LEU B CA 1
ATOM 3107 C C . LEU B 1 196 ? 10.273 -19.547 -2.232 1 92.62 196 LEU B C 1
ATOM 3109 O O . LEU B 1 196 ? 10.781 -19.359 -3.34 1 92.62 196 LEU B O 1
ATOM 3113 N N . LEU B 1 197 ? 9.93 -18.578 -1.45 1 95.06 197 LEU B N 1
ATOM 3114 C CA . LEU B 1 197 ? 10.086 -17.188 -1.865 1 95.06 197 LEU B CA 1
ATOM 3115 C C . LEU B 1 197 ? 11.562 -16.828 -2.037 1 95.06 197 LEU B C 1
ATOM 3117 O O . LEU B 1 197 ? 11.922 -16.109 -2.965 1 95.06 197 LEU B O 1
ATOM 3121 N N . GLN B 1 198 ? 12.375 -17.375 -1.151 1 96 198 GLN B N 1
ATOM 3122 C CA . GLN B 1 198 ? 13.805 -17.109 -1.242 1 96 198 GLN B CA 1
ATOM 3123 C C . GLN B 1 198 ? 14.391 -17.703 -2.521 1 96 198 GLN B C 1
ATOM 3125 O O . GLN B 1 198 ? 15.172 -17.047 -3.213 1 96 198 GLN B O 1
ATOM 3130 N N . ARG B 1 199 ? 14 -18.906 -2.822 1 95.88 199 ARG B N 1
ATOM 3131 C CA . ARG B 1 199 ? 14.492 -19.562 -4.031 1 95.88 199 ARG B CA 1
ATOM 3132 C C . ARG B 1 199 ? 13.953 -18.875 -5.281 1 95.88 199 ARG B C 1
ATOM 3134 O O . ARG B 1 199 ? 14.656 -18.766 -6.289 1 95.88 199 ARG B O 1
ATOM 3141 N N . LEU B 1 200 ? 12.719 -18.484 -5.215 1 96.88 200 LEU B N 1
ATOM 3142 C CA . LEU B 1 200 ? 12.141 -17.719 -6.32 1 96.88 200 LEU B CA 1
ATOM 3143 C C . LEU B 1 200 ? 12.914 -16.438 -6.57 1 96.88 200 LEU B C 1
ATOM 3145 O O . LEU B 1 200 ? 13.312 -16.156 -7.703 1 96.88 200 LEU B O 1
ATOM 3149 N N . ALA B 1 201 ? 13.164 -15.703 -5.516 1 97.06 201 ALA B N 1
ATOM 3150 C CA . ALA B 1 201 ? 13.898 -14.445 -5.625 1 97.06 201 ALA B CA 1
ATOM 3151 C C . ALA B 1 201 ? 15.305 -14.68 -6.172 1 97.06 201 ALA B C 1
ATOM 3153 O O . ALA B 1 201 ? 15.836 -13.852 -6.914 1 97.06 201 ALA B O 1
ATOM 3154 N N . ALA B 1 202 ? 15.922 -15.789 -5.809 1 96.81 202 ALA B N 1
ATOM 3155 C CA . ALA B 1 202 ? 17.281 -16.141 -6.234 1 96.81 202 ALA B CA 1
ATOM 3156 C C . ALA B 1 202 ? 17.266 -16.766 -7.625 1 96.81 202 ALA B C 1
ATOM 3158 O O . ALA B 1 202 ? 18.328 -17.062 -8.188 1 96.81 202 ALA B O 1
ATOM 3159 N N . LYS B 1 203 ? 16.125 -16.969 -8.164 1 97 203 LYS B N 1
ATOM 3160 C CA . LYS B 1 203 ? 15.953 -17.609 -9.461 1 97 203 LYS B CA 1
ATOM 3161 C C . LYS B 1 203 ? 16.547 -19.016 -9.461 1 97 203 LYS B C 1
ATOM 3163 O O . LYS B 1 203 ? 17.188 -19.422 -10.438 1 97 203 LYS B O 1
ATOM 3168 N N . ASP B 1 204 ? 16.391 -19.578 -8.273 1 94.94 204 ASP B N 1
ATOM 3169 C CA . ASP B 1 204 ? 16.844 -20.953 -8.07 1 94.94 204 ASP B CA 1
ATOM 3170 C C . ASP B 1 204 ? 15.672 -21.906 -7.906 1 94.94 204 ASP B C 1
ATOM 3172 O O . ASP B 1 204 ? 15.398 -22.391 -6.805 1 94.94 204 ASP B O 1
ATOM 3176 N N . LEU B 1 205 ? 15.008 -22.125 -8.977 1 94.06 205 LEU B N 1
ATOM 3177 C CA . LEU B 1 205 ? 13.883 -23.047 -9.039 1 94.06 205 LEU B CA 1
ATOM 3178 C C . LEU B 1 205 ? 14.258 -24.312 -9.805 1 94.06 205 LEU B C 1
ATOM 3180 O O . LEU B 1 205 ? 15.234 -24.312 -10.562 1 94.06 205 LEU B O 1
ATOM 3184 N N . PRO B 1 206 ? 13.586 -25.375 -9.523 1 90.62 206 PRO B N 1
ATOM 3185 C CA . PRO B 1 206 ? 13.891 -26.578 -10.281 1 90.62 206 PRO B CA 1
ATOM 3186 C C . PRO B 1 206 ? 13.852 -26.359 -11.797 1 90.62 206 PRO B C 1
ATOM 3188 O O . PRO B 1 206 ? 13.133 -25.484 -12.273 1 90.62 206 PRO B O 1
#